Protein AF-A0A0X3PV79-F1 (afdb_monomer)

Structure (mmCIF, N/CA/C/O backbone):
data_AF-A0A0X3PV79-F1
#
_entry.id   AF-A0A0X3PV79-F1
#
loop_
_atom_site.group_PDB
_atom_site.id
_atom_site.type_symbol
_atom_site.label_atom_id
_atom_site.label_alt_id
_atom_site.label_comp_id
_atom_site.label_asym_id
_atom_site.label_entity_id
_atom_site.label_seq_id
_atom_site.pdbx_PDB_ins_code
_atom_site.Cartn_x
_atom_site.Cartn_y
_atom_site.Cartn_z
_atom_site.occupancy
_atom_site.B_iso_or_equiv
_atom_site.auth_seq_id
_atom_site.auth_comp_id
_atom_site.auth_asym_id
_atom_site.auth_atom_id
_atom_site.pdbx_PDB_model_num
ATOM 1 N N . MET A 1 1 ? 51.290 6.599 -37.093 1.00 42.75 1 MET A N 1
ATOM 2 C CA . MET A 1 1 ? 51.542 7.018 -35.697 1.00 42.75 1 MET A CA 1
ATOM 3 C C . MET A 1 1 ? 51.109 5.870 -34.803 1.00 42.75 1 MET A C 1
ATOM 5 O O . MET A 1 1 ? 50.232 5.131 -35.230 1.00 42.75 1 MET A O 1
ATOM 9 N N . SER A 1 2 ? 51.756 5.637 -33.657 1.00 38.47 2 SER A N 1
ATOM 10 C CA . SER A 1 2 ? 51.246 4.637 -32.707 1.00 38.47 2 SER A CA 1
ATOM 11 C C . SER A 1 2 ? 49.906 5.121 -32.152 1.00 38.47 2 SER A C 1
ATOM 13 O O . SER A 1 2 ? 49.740 6.326 -31.945 1.00 38.47 2 SER A O 1
ATOM 15 N N . ASP A 1 3 ? 48.971 4.197 -31.919 1.00 48.44 3 ASP A N 1
ATOM 16 C CA . ASP A 1 3 ? 47.636 4.513 -31.391 1.00 48.44 3 ASP A CA 1
ATOM 17 C C . ASP A 1 3 ? 47.711 5.367 -30.108 1.00 48.44 3 ASP A C 1
ATOM 19 O O . ASP A 1 3 ? 46.892 6.260 -29.914 1.00 48.44 3 ASP A O 1
ATOM 23 N N . ASP A 1 4 ? 48.752 5.197 -29.288 1.00 48.22 4 ASP A N 1
ATOM 24 C CA . ASP A 1 4 ? 48.968 5.972 -28.058 1.00 48.22 4 ASP A CA 1
ATOM 25 C C . ASP A 1 4 ? 49.369 7.439 -28.296 1.00 48.22 4 ASP A C 1
ATOM 27 O O . ASP A 1 4 ? 48.981 8.322 -27.532 1.00 48.22 4 ASP A O 1
ATOM 31 N N . ALA A 1 5 ? 50.131 7.738 -29.355 1.00 54.66 5 ALA A N 1
ATOM 32 C CA . ALA A 1 5 ? 50.544 9.110 -29.669 1.00 54.66 5 ALA A CA 1
ATOM 33 C C . ALA A 1 5 ? 49.384 9.930 -30.254 1.00 54.66 5 ALA A C 1
ATOM 35 O O . ALA A 1 5 ? 49.234 11.113 -29.952 1.00 54.66 5 ALA A O 1
ATOM 36 N N . GLU A 1 6 ? 48.540 9.280 -31.055 1.00 55.84 6 GLU A N 1
ATOM 37 C CA . GLU A 1 6 ? 47.303 9.853 -31.590 1.00 55.84 6 GLU A CA 1
ATOM 38 C C . GLU A 1 6 ? 46.269 10.052 -30.469 1.00 55.84 6 GLU A C 1
ATOM 40 O O . GLU A 1 6 ? 45.643 11.110 -30.380 1.00 55.84 6 GLU A O 1
ATOM 45 N N . THR A 1 7 ? 46.198 9.096 -29.529 1.00 56.31 7 THR A N 1
ATOM 46 C CA . THR A 1 7 ? 45.320 9.175 -28.354 1.00 56.31 7 THR A CA 1
ATOM 47 C C . THR A 1 7 ? 45.763 10.235 -27.338 1.00 56.31 7 THR A C 1
ATOM 49 O O . THR A 1 7 ? 44.951 10.748 -26.574 1.00 56.31 7 THR A O 1
ATOM 52 N N . LYS A 1 8 ? 47.041 10.613 -27.314 1.00 58.31 8 LYS A N 1
ATOM 53 C CA . LYS A 1 8 ? 47.532 11.699 -26.457 1.00 58.31 8 LYS A CA 1
ATOM 54 C C . LYS A 1 8 ? 47.243 13.076 -27.065 1.00 58.31 8 LYS A C 1
ATOM 56 O O . LYS A 1 8 ? 46.750 13.960 -26.378 1.00 58.31 8 LYS A O 1
ATOM 61 N N . TRP A 1 9 ? 47.442 13.220 -28.375 1.00 60.19 9 TRP A N 1
ATOM 62 C CA . TRP A 1 9 ? 47.339 14.497 -29.090 1.00 60.19 9 TRP A CA 1
ATOM 63 C C . TRP A 1 9 ? 45.951 15.160 -29.038 1.00 60.19 9 TRP A C 1
ATOM 65 O O . TRP A 1 9 ? 45.845 16.372 -28.868 1.00 60.19 9 TRP A O 1
ATOM 75 N N . TRP A 1 10 ? 44.866 14.393 -29.150 1.00 61.53 10 TRP A N 1
ATOM 76 C CA . TRP A 1 10 ? 43.500 14.939 -29.060 1.00 61.53 10 TRP A CA 1
ATOM 77 C C . TRP A 1 10 ? 43.000 15.168 -27.616 1.00 61.53 10 TRP A C 1
ATOM 79 O O . TRP A 1 10 ? 42.082 15.960 -27.402 1.00 61.53 10 TRP A O 1
ATOM 89 N N . LEU A 1 11 ? 43.613 14.527 -26.609 1.00 60.56 11 LEU A N 1
ATOM 90 C CA . LEU A 1 11 ? 43.298 14.689 -25.187 1.00 60.56 11 LEU A CA 1
ATOM 91 C C . LEU A 1 11 ? 43.900 15.995 -24.656 1.00 60.56 11 LEU A C 1
ATOM 93 O O . LEU A 1 11 ? 43.531 16.423 -23.564 1.00 60.56 11 LEU A O 1
ATOM 97 N N . ASP A 1 12 ? 44.737 16.655 -25.458 1.00 63.53 12 ASP A N 1
ATOM 98 C CA . ASP A 1 12 ? 45.279 17.989 -25.213 1.00 63.53 12 ASP A CA 1
ATOM 99 C C . ASP A 1 12 ? 44.381 19.109 -25.788 1.00 63.53 12 ASP A C 1
ATOM 101 O O . ASP A 1 12 ? 44.608 20.290 -25.523 1.00 63.53 12 ASP A O 1
ATOM 105 N N . TRP A 1 13 ? 43.345 18.783 -26.577 1.00 67.88 13 TRP A N 1
ATOM 106 C CA . TRP A 1 13 ? 42.453 19.791 -27.173 1.00 67.88 13 TRP A CA 1
ATOM 107 C C . TRP A 1 13 ? 41.446 20.339 -26.157 1.00 67.88 13 TRP A C 1
ATOM 109 O O . TRP A 1 13 ? 40.927 19.592 -25.334 1.00 67.88 13 TRP A O 1
ATOM 119 N N . GLU A 1 14 ? 41.066 21.613 -26.261 1.00 71.38 14 GLU A N 1
ATOM 120 C CA . GLU A 1 14 ? 39.944 22.167 -25.487 1.00 71.38 14 GLU A CA 1
ATOM 121 C C . GLU A 1 14 ? 38.621 21.461 -25.837 1.00 71.38 14 GLU A C 1
ATOM 123 O O . GLU A 1 14 ? 38.370 21.133 -26.999 1.00 71.38 14 GLU A O 1
ATOM 128 N N . ILE A 1 15 ? 37.739 21.269 -24.851 1.00 68.62 15 ILE A N 1
ATOM 129 C CA . ILE A 1 15 ? 36.495 20.491 -25.014 1.00 68.62 15 ILE A CA 1
ATOM 130 C C . ILE A 1 15 ? 35.577 21.083 -26.093 1.00 68.62 15 ILE A C 1
ATOM 132 O O . ILE A 1 15 ? 35.059 20.334 -26.916 1.00 68.62 15 ILE A O 1
ATOM 136 N N . GLY A 1 16 ? 35.466 22.413 -26.187 1.00 68.44 16 GLY A N 1
ATOM 137 C CA . GLY A 1 16 ? 34.704 23.062 -27.262 1.00 68.44 16 GLY A CA 1
ATOM 138 C C . GLY A 1 16 ? 35.243 22.749 -28.666 1.00 68.44 16 GLY A C 1
ATOM 139 O O . GLY A 1 16 ? 34.466 22.489 -29.584 1.00 68.44 16 GLY A O 1
ATOM 140 N N . ARG A 1 17 ? 36.573 22.664 -28.836 1.00 76.00 17 ARG A N 1
ATOM 141 C CA . ARG A 1 17 ? 37.193 22.273 -30.118 1.00 76.00 17 ARG A CA 1
ATOM 142 C C . ARG A 1 17 ? 36.932 20.809 -30.448 1.00 76.00 17 ARG A C 1
ATOM 144 O O . ARG A 1 17 ? 36.740 20.476 -31.613 1.00 76.00 17 ARG A O 1
ATOM 151 N N . ARG A 1 18 ? 36.894 19.941 -29.433 1.00 75.62 18 ARG A N 1
ATOM 152 C CA . ARG A 1 18 ? 36.528 18.528 -29.604 1.00 75.62 18 ARG A CA 1
ATOM 153 C C . ARG A 1 18 ? 35.068 18.377 -30.034 1.00 75.62 18 ARG A C 1
ATOM 155 O O . ARG A 1 18 ? 34.809 17.623 -30.965 1.00 75.62 18 ARG A O 1
ATOM 162 N N . CYS A 1 19 ? 34.139 19.118 -29.423 1.00 73.69 19 CYS A N 1
ATOM 163 C CA . CYS A 1 19 ? 32.728 19.121 -29.828 1.00 73.69 19 CYS A CA 1
ATOM 164 C C . CYS A 1 19 ? 32.552 19.628 -31.269 1.00 73.69 19 CYS A C 1
ATOM 166 O O . CYS A 1 19 ? 31.878 18.975 -32.060 1.00 73.69 19 CYS A O 1
ATOM 168 N N . ALA A 1 20 ? 33.219 20.726 -31.646 1.00 78.31 20 ALA A N 1
ATOM 169 C CA . ALA A 1 20 ? 33.174 21.257 -33.011 1.00 78.31 20 ALA A CA 1
ATOM 170 C C . ALA A 1 20 ? 33.772 20.286 -34.047 1.00 78.31 20 ALA A C 1
ATOM 172 O O . ALA A 1 20 ? 33.213 20.098 -35.126 1.00 78.31 20 ALA A O 1
ATOM 173 N N . ALA A 1 21 ? 34.887 19.625 -33.716 1.00 81.31 21 ALA A N 1
ATOM 174 C CA . ALA A 1 21 ? 35.481 18.605 -34.577 1.00 81.31 21 ALA A CA 1
ATOM 175 C C . ALA A 1 21 ? 34.545 17.402 -34.757 1.00 81.31 21 ALA A C 1
ATOM 177 O O . ALA A 1 21 ? 34.366 16.919 -35.871 1.00 81.31 21 ALA A O 1
ATOM 178 N N . MET A 1 22 ? 33.904 16.952 -33.678 1.00 82.00 22 MET A N 1
ATOM 179 C CA . MET A 1 22 ? 32.935 15.857 -33.697 1.00 82.00 22 MET A CA 1
ATOM 180 C C . MET A 1 22 ? 31.706 16.200 -34.553 1.00 82.00 22 MET A C 1
ATOM 182 O O . MET A 1 22 ? 31.343 15.400 -35.415 1.00 82.00 22 MET A O 1
ATOM 186 N N . GLN A 1 23 ? 31.171 17.419 -34.435 1.00 81.38 23 GLN A N 1
ATOM 187 C CA . GLN A 1 23 ? 30.112 17.925 -35.312 1.00 81.38 23 GLN A CA 1
ATOM 188 C C . GLN A 1 23 ? 30.557 17.962 -36.783 1.00 81.38 23 GLN A C 1
ATOM 190 O O . GLN A 1 23 ? 29.823 17.524 -37.665 1.00 81.38 23 GLN A O 1
ATOM 195 N N . GLY A 1 24 ? 31.773 18.440 -37.066 1.00 84.19 24 GLY A N 1
ATOM 196 C CA . GLY A 1 24 ? 32.325 18.457 -38.423 1.00 84.19 24 GLY A CA 1
ATOM 197 C C . GLY A 1 24 ? 32.446 17.056 -39.031 1.00 84.19 24 GLY A C 1
ATOM 198 O O . GLY A 1 24 ? 32.099 16.856 -40.193 1.00 84.19 24 GLY A O 1
ATOM 199 N N . LEU A 1 25 ? 32.877 16.069 -38.238 1.00 85.12 25 LEU A N 1
ATOM 200 C CA . LEU A 1 25 ? 32.955 14.665 -38.658 1.00 85.12 25 LEU A CA 1
ATOM 201 C C . LEU A 1 25 ? 31.564 14.067 -38.915 1.00 85.12 25 LEU A C 1
ATOM 203 O O . LEU A 1 25 ? 31.387 13.353 -39.899 1.00 85.12 25 LEU A O 1
ATOM 207 N N . GLN A 1 26 ? 30.583 14.370 -38.061 1.00 83.19 26 GLN A N 1
ATOM 208 C CA . GLN A 1 26 ? 29.190 13.939 -38.217 1.00 83.19 26 GLN A CA 1
ATOM 209 C C . GLN A 1 26 ? 28.540 14.535 -39.471 1.00 83.19 26 GLN A C 1
ATOM 211 O O . GLN A 1 26 ? 27.938 13.807 -40.256 1.00 83.19 26 GLN A O 1
ATOM 216 N N . LEU A 1 27 ? 28.719 15.837 -39.710 1.00 83.44 27 LEU A N 1
ATOM 217 C CA . LEU A 1 27 ? 28.230 16.510 -40.916 1.00 83.44 27 LEU A CA 1
ATOM 218 C C . LEU A 1 27 ? 28.899 15.969 -42.180 1.00 83.44 27 LEU A C 1
ATOM 220 O O . LEU A 1 27 ? 28.223 15.746 -43.181 1.00 83.44 27 LEU A O 1
ATOM 224 N N . LEU A 1 28 ? 30.211 15.720 -42.138 1.00 84.38 28 LEU A N 1
ATOM 225 C CA . LEU A 1 28 ? 30.932 15.115 -43.256 1.00 84.38 28 LEU A CA 1
ATOM 226 C C . LEU A 1 28 ? 30.401 13.710 -43.562 1.00 84.38 28 LEU A C 1
ATOM 228 O O . LEU A 1 28 ? 30.238 13.366 -44.730 1.00 84.38 28 LEU A O 1
ATOM 232 N N . LEU A 1 29 ? 30.097 12.921 -42.529 1.00 81.31 29 LEU A N 1
ATOM 233 C CA . LEU A 1 29 ? 29.505 11.596 -42.685 1.00 81.31 29 LEU A CA 1
ATOM 234 C C . LEU A 1 29 ? 28.116 11.686 -43.335 1.00 81.31 29 LEU A C 1
ATOM 236 O O . LEU A 1 29 ? 27.882 11.006 -44.329 1.00 81.31 29 LEU A O 1
ATOM 240 N N . LEU A 1 30 ? 27.237 12.572 -42.854 1.00 79.12 30 LEU A N 1
ATOM 241 C CA . LEU A 1 30 ? 25.914 12.802 -43.454 1.00 79.12 30 LEU A CA 1
ATOM 242 C C . LEU A 1 30 ? 26.015 13.273 -44.916 1.00 79.12 30 LEU A C 1
ATOM 244 O O . LEU A 1 30 ? 25.286 12.789 -45.778 1.00 79.12 30 LEU A O 1
ATOM 248 N N . LEU A 1 31 ? 26.950 14.178 -45.226 1.00 78.88 31 LEU A N 1
ATOM 249 C CA . LEU A 1 31 ? 27.193 14.662 -46.590 1.00 78.88 31 LEU A CA 1
ATOM 250 C C . LEU A 1 31 ? 27.680 13.552 -47.521 1.00 78.88 31 LEU A C 1
ATOM 252 O O . LEU A 1 31 ? 27.222 13.465 -48.660 1.00 78.88 31 LEU A O 1
ATOM 256 N N . ILE A 1 32 ? 28.594 12.703 -47.050 1.00 76.62 32 ILE A N 1
ATOM 257 C CA . ILE A 1 32 ? 29.074 11.548 -47.811 1.00 76.62 32 ILE A CA 1
ATOM 258 C C . ILE A 1 32 ? 27.911 10.596 -48.104 1.00 76.62 32 ILE A C 1
ATOM 260 O O . ILE A 1 32 ? 27.726 10.209 -49.254 1.00 76.62 32 ILE A O 1
ATOM 264 N N . LEU A 1 33 ? 27.084 10.288 -47.103 1.00 73.12 33 LEU A N 1
ATOM 265 C CA . LEU A 1 33 ? 25.919 9.417 -47.272 1.00 73.12 33 LEU A CA 1
ATOM 266 C C . LEU A 1 33 ? 24.872 10.007 -48.227 1.00 73.12 33 LEU A C 1
ATOM 268 O O . LEU A 1 33 ? 24.239 9.267 -48.971 1.00 73.12 33 LEU A O 1
ATOM 272 N N . LYS A 1 34 ? 24.740 11.338 -48.274 1.00 71.75 34 LYS A N 1
ATOM 273 C CA . LYS A 1 34 ? 23.871 12.045 -49.228 1.00 71.75 34 LYS A CA 1
ATOM 274 C C . LYS A 1 34 ? 24.367 11.991 -50.671 1.00 71.75 34 LYS A C 1
ATOM 276 O O . LYS A 1 34 ? 23.566 11.989 -51.599 1.00 71.75 34 LYS A O 1
ATOM 281 N N . THR A 1 35 ? 25.681 12.059 -50.870 1.00 69.62 35 THR A N 1
ATOM 282 C CA . THR A 1 35 ? 26.279 12.355 -52.184 1.00 69.62 35 THR A CA 1
ATOM 283 C C . THR A 1 35 ? 26.922 11.151 -52.860 1.00 69.62 35 THR A C 1
ATOM 285 O O . THR A 1 35 ? 27.140 11.190 -54.069 1.00 69.62 35 THR A O 1
ATOM 288 N N . ALA A 1 36 ? 27.219 10.087 -52.113 1.00 61.62 36 ALA A N 1
ATOM 289 C CA . ALA A 1 36 ? 28.016 8.962 -52.583 1.00 61.62 36 ALA A CA 1
ATOM 290 C C . ALA A 1 36 ? 27.259 7.626 -52.535 1.00 61.62 36 ALA A C 1
ATOM 292 O O . ALA A 1 36 ? 27.741 6.655 -51.951 1.00 61.62 36 ALA A O 1
ATOM 293 N N . GLY A 1 37 ? 26.088 7.564 -53.174 1.00 53.88 37 GLY A N 1
ATOM 294 C CA . GLY A 1 37 ? 25.478 6.280 -53.522 1.00 53.88 37 GLY A CA 1
ATOM 295 C C . GLY A 1 37 ? 26.386 5.535 -54.509 1.00 53.88 37 GLY A C 1
ATOM 296 O O . GLY A 1 37 ? 26.616 6.022 -55.612 1.00 53.88 37 GLY A O 1
ATOM 297 N N . ASP A 1 38 ? 26.930 4.389 -54.096 1.00 55.78 38 ASP A N 1
ATOM 298 C CA . ASP A 1 38 ? 27.599 3.379 -54.938 1.00 55.78 38 ASP A CA 1
ATOM 299 C C . ASP A 1 38 ? 29.059 3.608 -55.391 1.00 55.78 38 ASP A C 1
ATOM 301 O O . ASP A 1 38 ? 29.461 3.177 -56.473 1.00 55.78 38 ASP A O 1
ATOM 305 N N . LEU A 1 39 ? 29.925 4.187 -54.546 1.00 59.06 39 LEU A N 1
ATOM 306 C CA . LEU A 1 39 ? 31.389 4.149 -54.753 1.00 59.06 39 LEU A CA 1
ATOM 307 C C . LEU A 1 39 ? 32.083 3.177 -53.769 1.00 59.06 39 LEU A C 1
ATOM 309 O O . LEU A 1 39 ? 32.366 3.558 -52.630 1.00 59.06 39 LEU A O 1
ATOM 313 N N . PRO A 1 40 ? 32.464 1.949 -54.194 1.00 58.28 40 PRO A N 1
ATOM 314 C CA . PRO A 1 40 ? 33.124 0.955 -53.332 1.00 58.28 40 PRO A CA 1
ATOM 315 C C . PRO A 1 40 ? 34.452 1.442 -52.728 1.00 58.28 40 PRO A C 1
ATOM 317 O O . PRO A 1 40 ? 34.887 0.973 -51.676 1.00 58.28 40 PRO A O 1
ATOM 320 N N . SER A 1 41 ? 35.107 2.413 -53.373 1.00 65.50 41 SER A N 1
ATOM 321 C CA . SER A 1 41 ? 36.337 3.045 -52.885 1.00 65.50 41 SER A CA 1
ATOM 322 C C . SER A 1 41 ? 36.134 3.894 -51.626 1.00 65.50 41 SER A C 1
ATOM 324 O O . SER A 1 41 ? 37.108 4.181 -50.925 1.00 65.50 41 SER A O 1
ATOM 326 N N . LEU A 1 42 ? 34.896 4.301 -51.328 1.00 69.69 42 LEU A N 1
ATOM 327 C CA . LEU A 1 42 ? 34.574 5.196 -50.219 1.00 69.69 42 LEU A CA 1
ATOM 328 C C . LEU A 1 42 ? 34.270 4.452 -48.913 1.00 69.69 42 LEU A C 1
ATOM 330 O O . LEU A 1 42 ? 34.477 5.005 -47.838 1.00 69.69 42 LEU A O 1
ATOM 334 N N . ASP A 1 43 ? 33.903 3.174 -48.976 1.00 69.56 43 ASP A N 1
ATOM 335 C CA . ASP A 1 43 ? 33.554 2.348 -47.810 1.00 69.56 43 ASP A CA 1
ATOM 336 C C . ASP A 1 43 ? 34.700 2.255 -46.773 1.00 69.56 43 ASP A C 1
ATOM 338 O O . ASP A 1 43 ? 34.511 2.334 -45.557 1.00 69.56 43 ASP A O 1
ATOM 342 N N . LYS A 1 44 ? 35.958 2.184 -47.233 1.00 73.19 44 LYS A N 1
ATOM 343 C CA . LYS A 1 44 ? 37.132 2.236 -46.338 1.00 73.19 44 LYS A CA 1
ATOM 344 C C . LYS A 1 44 ? 37.306 3.608 -45.676 1.00 73.19 44 LYS A C 1
ATOM 346 O O . LYS A 1 44 ? 37.779 3.674 -44.541 1.00 73.19 44 LYS A O 1
ATOM 351 N N . ALA A 1 45 ? 36.965 4.691 -46.372 1.00 75.00 45 ALA A N 1
ATOM 352 C CA . ALA A 1 45 ? 37.040 6.049 -45.838 1.00 75.00 45 ALA A CA 1
ATOM 353 C C . ALA A 1 45 ? 35.900 6.320 -44.846 1.00 75.00 45 ALA A C 1
ATOM 355 O O . ALA A 1 45 ? 36.160 6.857 -43.773 1.00 75.00 45 ALA A O 1
ATOM 356 N N . ILE A 1 46 ? 34.685 5.857 -45.148 1.00 75.88 46 ILE A N 1
ATOM 357 C CA . ILE A 1 46 ? 33.515 5.934 -44.267 1.00 75.88 46 ILE A CA 1
ATOM 358 C C . ILE A 1 46 ? 33.775 5.164 -42.972 1.00 75.88 46 ILE A C 1
ATOM 360 O O . ILE A 1 46 ? 33.649 5.734 -41.894 1.00 75.88 46 ILE A O 1
ATOM 364 N N . ARG A 1 47 ? 34.254 3.913 -43.043 1.00 76.25 47 ARG A N 1
ATOM 365 C CA . ARG A 1 47 ? 34.610 3.139 -41.838 1.00 76.25 47 ARG A CA 1
ATOM 366 C C . ARG A 1 47 ? 35.686 3.815 -40.991 1.00 76.25 47 ARG A C 1
ATOM 368 O O . ARG A 1 47 ? 35.595 3.806 -39.767 1.00 76.25 47 ARG A O 1
ATOM 375 N N . LYS A 1 48 ? 36.688 4.436 -41.623 1.00 78.19 48 LYS A N 1
ATOM 376 C CA . LYS A 1 48 ? 37.690 5.242 -40.908 1.00 78.19 48 LYS A CA 1
ATOM 377 C C . LYS A 1 48 ? 37.073 6.476 -40.254 1.00 78.19 48 LYS A C 1
ATOM 379 O O . LYS A 1 48 ? 37.439 6.782 -39.126 1.00 78.19 48 LYS A O 1
ATOM 384 N N . LEU A 1 49 ? 36.154 7.163 -40.932 1.00 79.75 49 LEU A N 1
ATOM 385 C CA . LEU A 1 49 ? 35.474 8.349 -40.414 1.00 79.75 49 LEU A CA 1
ATOM 386 C C . LEU A 1 49 ? 34.584 8.006 -39.214 1.00 79.75 49 LEU A C 1
ATOM 388 O O . LEU A 1 49 ? 34.655 8.684 -38.192 1.00 79.75 49 LEU A O 1
ATOM 392 N N . VAL A 1 50 ? 33.822 6.913 -39.312 1.00 78.31 50 VAL A N 1
ATOM 393 C CA . VAL A 1 50 ? 33.026 6.352 -38.213 1.00 78.31 50 VAL A CA 1
ATOM 394 C C . VAL A 1 50 ? 33.940 6.012 -37.043 1.00 78.31 50 VAL A C 1
ATOM 396 O O . VAL A 1 50 ? 33.723 6.528 -35.956 1.00 78.31 50 VAL A O 1
ATOM 399 N N . HIS A 1 51 ? 35.025 5.265 -37.273 1.00 80.31 51 HIS A N 1
ATOM 400 C CA . HIS A 1 51 ? 35.988 4.913 -36.226 1.00 80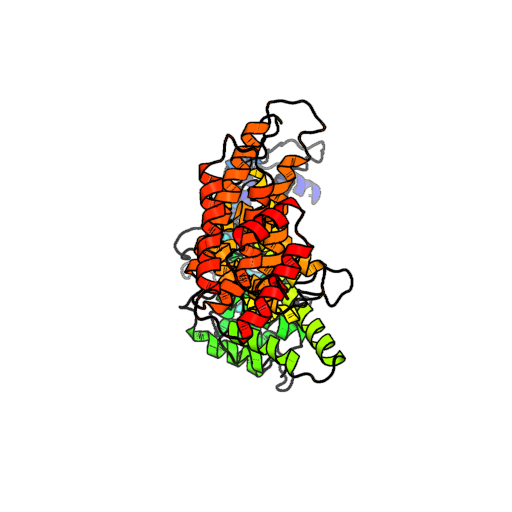.31 51 HIS A CA 1
ATOM 401 C C . HIS A 1 51 ? 36.608 6.141 -35.540 1.00 80.31 51 HIS A C 1
ATOM 403 O O . HIS A 1 51 ? 36.742 6.168 -34.315 1.00 80.31 51 HIS A O 1
ATOM 409 N N . LEU A 1 52 ? 36.965 7.172 -36.314 1.00 78.81 52 LEU A N 1
ATOM 410 C CA . LEU A 1 52 ? 37.483 8.428 -35.777 1.00 78.81 52 LEU A CA 1
ATOM 411 C C . LEU A 1 52 ? 36.422 9.105 -34.898 1.00 78.81 52 LEU A C 1
ATOM 413 O O . LEU A 1 52 ? 36.704 9.467 -33.759 1.00 78.81 52 LEU A O 1
ATOM 417 N N . SER A 1 53 ? 35.187 9.200 -35.398 1.00 79.81 53 SER A N 1
ATOM 418 C CA . SER A 1 53 ? 34.040 9.764 -34.683 1.00 79.81 53 SER A CA 1
ATOM 419 C C . SER A 1 53 ? 33.746 9.012 -33.375 1.00 79.81 53 SER A C 1
ATOM 421 O O . SER A 1 53 ? 33.623 9.644 -32.326 1.00 79.81 53 SER A O 1
ATOM 423 N N . THR A 1 54 ? 33.756 7.672 -33.393 1.00 79.44 54 THR A N 1
ATOM 424 C CA . THR A 1 54 ? 33.630 6.811 -32.204 1.00 79.44 54 THR A CA 1
ATOM 425 C C . THR A 1 54 ? 34.695 7.139 -31.166 1.00 79.44 54 THR A C 1
ATOM 427 O O . THR A 1 54 ? 34.401 7.285 -29.980 1.00 79.44 54 THR A O 1
ATOM 430 N N . ARG A 1 55 ? 35.960 7.250 -31.588 1.00 77.75 55 ARG A N 1
ATOM 431 C CA . ARG A 1 55 ? 37.052 7.506 -30.650 1.00 77.75 55 ARG A CA 1
ATOM 432 C C . ARG A 1 55 ? 36.971 8.915 -30.046 1.00 77.75 55 ARG A C 1
ATOM 434 O O . ARG A 1 55 ? 37.150 9.048 -28.836 1.00 77.75 55 ARG A O 1
ATOM 441 N N . PHE A 1 56 ? 36.614 9.930 -30.841 1.00 76.88 56 PHE A N 1
ATOM 442 C CA . PHE A 1 56 ? 36.354 11.288 -30.341 1.00 76.88 56 PHE A CA 1
ATOM 443 C C . PHE A 1 56 ? 35.226 11.305 -29.299 1.00 76.88 56 PHE A C 1
ATOM 445 O O . PHE A 1 56 ? 35.380 11.912 -28.238 1.00 76.88 56 PHE A O 1
ATOM 452 N N . ARG A 1 57 ? 34.121 10.594 -29.559 1.00 78.69 57 ARG A N 1
ATOM 453 C CA . ARG A 1 57 ? 33.012 10.453 -28.604 1.00 78.69 57 ARG A CA 1
ATOM 454 C C . ARG A 1 57 ? 33.444 9.761 -27.318 1.00 78.69 57 ARG A C 1
ATOM 456 O O . ARG A 1 57 ? 33.185 10.291 -26.245 1.00 78.69 57 ARG A O 1
ATOM 463 N N . ARG A 1 58 ? 34.166 8.639 -27.398 1.00 77.25 58 ARG A N 1
ATOM 464 C CA . ARG A 1 58 ? 34.678 7.936 -26.206 1.00 77.25 58 ARG A CA 1
ATOM 465 C C . ARG A 1 58 ? 35.580 8.823 -25.355 1.00 77.25 58 ARG A C 1
ATOM 467 O O . ARG A 1 58 ? 35.396 8.868 -24.146 1.00 77.25 58 ARG A O 1
ATOM 474 N N . ALA A 1 59 ? 36.490 9.576 -25.972 1.00 73.69 59 ALA A N 1
ATOM 475 C CA . ALA A 1 59 ? 37.338 10.519 -25.246 1.00 73.69 59 ALA A CA 1
ATOM 476 C C . ALA A 1 59 ? 36.511 11.594 -24.514 1.00 73.69 59 ALA A C 1
ATOM 478 O O . ALA A 1 59 ? 36.814 11.932 -23.370 1.00 73.69 59 ALA A O 1
ATOM 479 N N . LEU A 1 60 ? 35.441 12.100 -25.141 1.00 73.06 60 LEU A N 1
ATOM 480 C CA . LEU A 1 60 ? 34.510 13.040 -24.509 1.00 73.06 60 LEU A CA 1
ATOM 481 C C . LEU A 1 60 ? 33.722 12.395 -23.359 1.00 73.06 60 LEU A C 1
ATOM 483 O O . LEU A 1 60 ? 33.638 12.996 -22.291 1.00 73.06 60 LEU A O 1
ATOM 487 N N . ILE A 1 61 ? 33.206 11.172 -23.534 1.00 72.62 61 ILE A N 1
ATOM 488 C CA . ILE A 1 61 ? 32.513 10.408 -22.480 1.00 72.62 61 ILE A CA 1
ATOM 489 C C . ILE A 1 61 ? 33.428 10.203 -21.275 1.00 72.62 61 ILE A C 1
ATOM 491 O O . ILE A 1 61 ? 33.025 10.485 -20.151 1.00 72.62 61 ILE A O 1
ATOM 495 N N . THR A 1 62 ? 34.676 9.783 -21.491 1.00 70.94 62 THR A N 1
ATOM 496 C CA . THR A 1 62 ? 35.649 9.589 -20.412 1.00 70.94 62 THR A CA 1
ATOM 497 C C . THR A 1 62 ? 35.920 10.894 -19.656 1.00 70.94 62 THR A C 1
ATOM 499 O O . THR A 1 62 ? 35.955 10.892 -18.426 1.00 70.94 62 THR A O 1
ATOM 502 N N . CYS A 1 63 ? 36.038 12.029 -20.355 1.00 64.88 63 CYS A N 1
ATOM 503 C CA . CYS A 1 63 ? 36.145 13.340 -19.708 1.00 64.88 63 CYS A CA 1
ATOM 504 C C . CYS A 1 63 ? 34.881 13.715 -18.909 1.00 64.88 63 CYS A C 1
ATOM 506 O O . CYS A 1 63 ? 34.998 14.346 -17.860 1.00 64.88 63 CYS A O 1
ATOM 508 N N . MET A 1 64 ? 33.688 13.324 -19.373 1.00 62.59 64 MET A N 1
ATOM 509 C CA . MET A 1 64 ? 32.426 13.545 -18.655 1.00 62.59 64 MET A CA 1
ATOM 510 C C . MET A 1 64 ? 32.284 12.639 -17.422 1.00 62.59 64 MET A C 1
ATOM 512 O O . MET A 1 64 ? 31.841 13.112 -16.382 1.00 62.59 64 MET A O 1
ATOM 516 N N . GLN A 1 65 ? 32.692 11.370 -17.499 1.00 61.88 65 GLN A N 1
ATOM 517 C CA . GLN A 1 65 ? 32.581 10.389 -16.409 1.00 61.88 65 GLN A CA 1
ATOM 518 C C . GLN A 1 65 ? 33.606 10.628 -15.289 1.00 61.88 65 GLN A C 1
ATOM 520 O O . GLN A 1 65 ? 33.235 10.620 -14.118 1.00 61.88 65 GLN A O 1
ATOM 525 N N . MET A 1 66 ? 34.862 10.974 -15.615 1.00 52.16 66 MET A N 1
ATOM 526 C CA . MET A 1 66 ? 35.865 11.366 -14.603 1.00 52.16 66 MET A CA 1
ATOM 527 C C . MET A 1 66 ? 35.459 12.617 -13.799 1.00 52.16 66 MET A C 1
ATOM 529 O O . MET A 1 66 ? 36.008 12.884 -12.732 1.00 52.16 66 MET A O 1
ATOM 533 N N . SER A 1 67 ? 34.494 13.388 -14.305 1.00 46.34 67 SER A N 1
ATOM 534 C CA . SER A 1 67 ? 33.922 14.556 -13.640 1.00 46.34 67 SER A CA 1
ATOM 535 C C . SER A 1 67 ? 32.775 14.218 -12.670 1.00 46.34 67 SER A C 1
ATOM 537 O O . SER A 1 67 ? 32.372 15.108 -11.925 1.00 46.34 67 SER A O 1
ATOM 539 N N . LEU A 1 68 ? 32.217 13.000 -12.669 1.00 41.22 68 LEU A N 1
ATOM 540 C CA . LEU A 1 68 ? 31.117 12.610 -11.769 1.00 41.22 68 LEU A CA 1
ATOM 541 C C . LEU A 1 68 ? 31.592 11.845 -10.523 1.00 41.22 68 LEU A C 1
ATOM 543 O O . LEU A 1 68 ? 31.054 12.073 -9.446 1.00 41.22 68 LEU A O 1
ATOM 547 N N . ASP A 1 69 ? 32.632 11.015 -10.628 1.00 36.50 69 ASP A N 1
ATOM 548 C CA . ASP A 1 69 ? 32.992 10.072 -9.553 1.00 36.50 69 ASP A 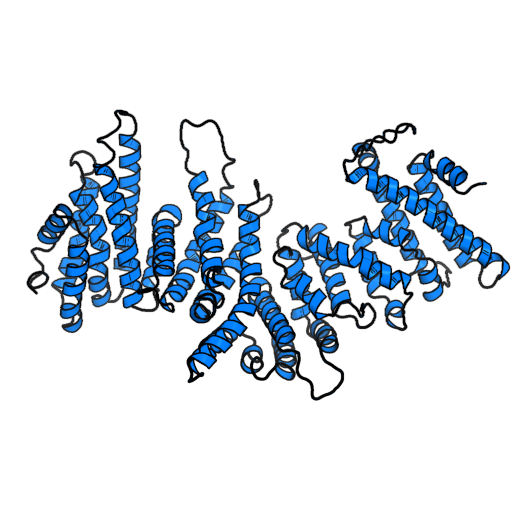CA 1
ATOM 549 C C . ASP A 1 69 ? 33.752 10.672 -8.356 1.00 36.50 69 ASP A C 1
ATOM 551 O O . ASP A 1 69 ? 34.114 9.945 -7.434 1.00 36.50 69 ASP A O 1
ATOM 555 N N . GLY A 1 70 ? 34.073 11.972 -8.338 1.00 38.22 70 GLY A N 1
ATOM 556 C CA . GLY A 1 70 ? 34.835 12.602 -7.238 1.00 38.22 70 GLY A CA 1
ATOM 557 C C . GLY A 1 70 ? 36.236 12.006 -6.980 1.00 38.22 70 GLY A C 1
ATOM 558 O O . GLY A 1 70 ? 36.989 12.501 -6.140 1.00 38.22 70 GLY A O 1
ATOM 559 N N . SER A 1 71 ? 36.620 10.972 -7.727 1.00 36.06 71 SER A N 1
ATOM 560 C CA . SER A 1 71 ? 37.900 10.292 -7.675 1.00 36.06 71 SER A CA 1
ATOM 561 C C . SER A 1 71 ? 38.949 11.153 -8.368 1.00 36.06 71 SER A C 1
ATOM 563 O O . SER A 1 71 ? 39.291 10.966 -9.535 1.00 36.06 71 SER A O 1
ATOM 565 N N . GLN A 1 72 ? 39.525 12.093 -7.619 1.00 40.22 72 GLN A N 1
ATOM 566 C CA . GLN A 1 72 ? 40.865 12.590 -7.917 1.00 40.22 72 GLN A CA 1
ATOM 567 C C . GLN A 1 72 ? 41.897 11.493 -7.614 1.00 40.22 72 GLN A C 1
ATOM 569 O O . GLN A 1 72 ? 42.764 11.643 -6.750 1.00 40.22 72 GLN A O 1
ATOM 574 N N . THR A 1 73 ? 41.842 10.364 -8.318 1.00 32.19 73 THR A N 1
ATOM 575 C CA . THR A 1 73 ? 43.002 9.481 -8.388 1.00 32.19 73 THR A CA 1
ATOM 576 C C . THR A 1 73 ? 44.092 10.228 -9.137 1.00 32.19 73 THR A C 1
ATOM 578 O O . THR A 1 73 ? 44.006 10.446 -10.344 1.00 32.19 73 THR A O 1
ATOM 581 N N . LYS A 1 74 ? 45.101 10.662 -8.375 1.00 33.22 74 LYS A N 1
ATOM 582 C CA . LYS A 1 74 ? 46.365 11.246 -8.826 1.00 33.22 74 LYS A CA 1
ATOM 583 C C . LYS A 1 74 ? 47.006 10.380 -9.922 1.00 33.22 74 LYS A C 1
ATOM 585 O O . LYS A 1 74 ? 47.909 9.600 -9.640 1.00 33.22 74 LYS A O 1
ATOM 590 N N . MET A 1 75 ? 46.624 10.570 -11.181 1.00 29.97 75 MET A N 1
ATOM 591 C CA . MET A 1 75 ? 47.580 10.428 -12.272 1.00 29.97 75 MET A CA 1
ATOM 592 C C . MET A 1 75 ? 48.387 11.722 -12.309 1.00 29.97 75 MET A C 1
ATOM 594 O O . MET A 1 75 ? 47.970 12.746 -12.847 1.00 29.97 75 MET A O 1
ATOM 598 N N . GLN A 1 76 ? 49.540 11.687 -11.642 1.00 32.97 76 GLN A N 1
ATOM 599 C CA . GLN A 1 76 ? 50.586 12.679 -11.834 1.00 32.97 76 GLN A CA 1
ATOM 600 C C . GLN A 1 76 ? 50.972 12.699 -13.315 1.00 32.97 76 GLN A C 1
ATOM 602 O O . GLN A 1 76 ? 51.471 11.710 -13.842 1.00 32.97 76 GLN A O 1
ATOM 607 N N . GLY A 1 77 ? 50.770 13.852 -13.953 1.00 30.75 77 GLY A N 1
ATOM 608 C CA . GLY A 1 77 ? 51.407 14.178 -15.225 1.00 30.75 77 GLY A CA 1
ATOM 609 C C . GLY A 1 77 ? 50.485 14.253 -16.435 1.00 30.75 77 GLY A C 1
ATOM 610 O O . GLY A 1 77 ? 50.784 13.618 -17.434 1.00 30.75 77 GLY A O 1
ATOM 611 N N . LEU A 1 78 ? 49.423 15.061 -16.382 1.00 33.00 78 LEU A N 1
ATOM 612 C CA . LEU A 1 78 ? 48.895 15.791 -17.545 1.00 33.00 78 LEU A CA 1
ATOM 613 C C . LEU A 1 78 ? 48.109 17.008 -17.036 1.00 33.00 78 LEU A C 1
ATOM 615 O O . LEU A 1 78 ? 47.126 16.905 -16.306 1.00 33.00 78 LEU A O 1
ATOM 619 N N . THR A 1 79 ? 48.629 18.188 -17.345 1.00 32.97 79 THR A N 1
ATOM 620 C CA . THR A 1 79 ? 48.100 19.491 -16.952 1.00 32.97 79 THR A CA 1
ATOM 621 C C . THR A 1 79 ? 46.798 19.793 -17.686 1.00 32.97 79 THR A C 1
ATOM 623 O O . THR A 1 79 ? 46.846 20.260 -18.816 1.00 32.97 79 THR A O 1
ATOM 626 N N . GLN A 1 80 ? 45.658 19.581 -17.029 1.00 37.72 80 GLN A N 1
ATOM 627 C CA . GLN A 1 80 ? 44.477 20.452 -17.095 1.00 37.72 80 GLN A CA 1
ATOM 628 C C . GLN A 1 80 ? 43.487 20.032 -15.998 1.00 37.72 80 GLN A C 1
ATOM 630 O O . GLN A 1 80 ? 42.687 19.114 -16.153 1.00 37.72 80 GLN A O 1
ATOM 635 N N . SER A 1 81 ? 43.559 20.713 -14.854 1.00 32.03 81 SER A N 1
ATOM 636 C CA . SER A 1 81 ? 42.570 20.621 -13.782 1.00 32.03 81 SER A CA 1
ATOM 637 C C . SER A 1 81 ? 41.280 21.330 -14.206 1.00 32.03 81 SER A C 1
ATOM 639 O O . SER A 1 81 ? 41.036 22.492 -13.876 1.00 32.03 81 SER A O 1
ATOM 641 N N . VAL A 1 82 ? 40.429 20.645 -14.968 1.00 42.53 82 VAL A N 1
ATOM 642 C CA . VAL A 1 82 ? 39.060 21.119 -15.186 1.00 42.53 82 VAL A CA 1
ATOM 643 C C . VAL A 1 82 ? 38.219 20.616 -14.023 1.00 42.53 82 VAL A C 1
ATOM 645 O O . VAL A 1 82 ? 37.831 19.455 -13.961 1.00 42.53 82 VAL A O 1
ATOM 648 N N . SER A 1 83 ? 37.991 21.508 -13.060 1.00 40.00 83 SER A N 1
ATOM 649 C CA . SER A 1 83 ? 36.995 21.312 -12.015 1.00 40.00 83 SER A CA 1
ATOM 650 C C . SER A 1 83 ? 35.632 21.044 -12.654 1.00 40.00 83 SER A C 1
ATOM 652 O O . SER A 1 83 ? 35.228 21.730 -13.595 1.00 40.00 83 SER A O 1
ATOM 654 N N . THR A 1 84 ? 34.919 20.071 -12.103 1.00 41.03 84 THR A N 1
ATOM 655 C CA . THR A 1 84 ? 33.573 19.610 -12.480 1.00 41.03 84 THR A CA 1
ATOM 656 C C . THR A 1 84 ? 32.559 20.752 -12.670 1.00 41.03 84 THR A C 1
ATOM 658 O O . THR A 1 84 ? 31.686 20.680 -13.529 1.00 41.03 84 THR A O 1
ATOM 661 N N . SER A 1 85 ? 32.743 21.870 -11.958 1.00 44.62 85 SER A N 1
ATOM 662 C CA . SER A 1 85 ? 31.950 23.103 -12.063 1.00 44.62 85 SER A CA 1
ATOM 663 C C . SER A 1 85 ? 32.109 23.897 -13.371 1.00 44.62 85 SER A C 1
ATOM 665 O O . SER A 1 85 ? 31.250 24.716 -13.689 1.00 44.62 85 SER A O 1
ATOM 667 N N . LYS A 1 86 ? 33.187 23.699 -14.145 1.00 45.22 86 LYS A N 1
ATOM 668 C CA . LYS A 1 86 ? 33.468 24.499 -15.357 1.00 45.22 86 LYS A CA 1
ATOM 669 C C . LYS A 1 86 ? 32.865 23.920 -16.637 1.00 45.22 86 LYS A C 1
ATOM 671 O O . LYS A 1 86 ? 32.632 24.674 -17.573 1.00 45.22 86 LYS A O 1
ATOM 676 N N . LEU A 1 87 ? 32.607 22.614 -16.700 1.00 46.25 87 LEU A N 1
ATOM 677 C CA . LEU A 1 87 ? 32.033 21.966 -17.889 1.00 46.25 87 LEU A CA 1
ATOM 678 C C . LEU A 1 87 ? 30.513 22.109 -17.969 1.00 46.25 87 LEU A C 1
ATOM 680 O O . LEU A 1 87 ? 29.976 22.390 -19.040 1.00 46.25 87 LEU A O 1
ATOM 684 N N . THR A 1 88 ? 29.837 21.970 -16.830 1.00 49.06 88 THR A N 1
ATOM 685 C CA . THR A 1 88 ? 28.413 22.286 -16.671 1.00 49.06 88 THR A CA 1
ATOM 686 C C . THR A 1 88 ? 28.167 23.792 -16.773 1.00 49.06 88 THR A C 1
ATOM 688 O O . THR A 1 88 ? 27.252 24.205 -17.477 1.00 49.06 88 THR A O 1
ATOM 691 N N . GLY A 1 89 ? 29.041 24.623 -16.189 1.00 46.69 89 GLY A N 1
ATOM 692 C CA . GLY A 1 89 ? 28.944 26.089 -16.245 1.00 46.69 89 GLY A CA 1
ATOM 693 C C . GLY A 1 89 ? 29.176 26.735 -17.622 1.00 46.69 89 GLY A C 1
ATOM 694 O O . GLY A 1 89 ? 28.925 27.926 -17.769 1.00 46.69 89 GLY A O 1
ATOM 695 N N . LEU A 1 90 ? 29.645 25.983 -18.628 1.00 53.59 90 LEU A N 1
ATOM 696 C CA . LEU A 1 90 ? 29.907 26.483 -19.988 1.00 53.59 90 LEU A CA 1
ATOM 697 C C . LEU A 1 90 ? 28.971 25.895 -21.068 1.00 53.59 90 LEU A C 1
ATOM 699 O O . LEU A 1 90 ? 29.164 26.185 -22.244 1.00 53.59 90 LEU A O 1
ATOM 703 N N . GLY A 1 91 ? 27.986 25.057 -20.715 1.00 64.38 91 GLY A N 1
ATOM 704 C CA . GLY A 1 91 ? 26.978 24.545 -21.666 1.00 64.38 91 GLY A CA 1
ATOM 705 C C . GLY A 1 91 ? 27.479 23.536 -22.717 1.00 64.38 91 GLY A C 1
ATOM 706 O O . GLY A 1 91 ? 26.719 23.102 -23.581 1.00 64.38 91 GLY A O 1
ATOM 707 N N . TRP A 1 92 ? 28.743 23.104 -22.657 1.00 68.69 92 TRP A N 1
ATOM 708 C CA . TRP A 1 92 ? 29.321 22.194 -23.660 1.00 68.69 92 TRP A CA 1
ATOM 709 C C . TRP A 1 92 ? 28.752 20.773 -23.611 1.00 68.69 92 TRP A C 1
ATOM 711 O O . TRP A 1 92 ? 28.722 20.098 -24.638 1.00 68.69 92 TRP A O 1
ATOM 721 N N . ARG A 1 93 ? 28.293 20.314 -22.437 1.00 70.44 93 ARG A N 1
ATOM 722 C CA . ARG A 1 93 ? 27.619 19.013 -22.288 1.00 70.44 93 ARG A CA 1
ATOM 723 C C . ARG A 1 93 ? 26.283 19.007 -23.029 1.00 70.44 93 ARG A C 1
ATOM 725 O O . ARG A 1 93 ? 26.048 18.110 -23.828 1.00 70.44 93 ARG A O 1
ATOM 732 N N . SER A 1 94 ? 25.443 20.016 -22.798 1.00 73.06 94 SER A N 1
ATOM 733 C CA . SER A 1 94 ? 24.159 20.162 -23.493 1.00 73.06 94 SER A CA 1
ATOM 734 C C . SER A 1 94 ? 24.343 20.327 -24.999 1.00 73.06 94 SER A C 1
ATOM 736 O O . SER A 1 94 ? 23.608 19.707 -25.757 1.00 73.06 94 SER A O 1
ATOM 738 N N . GLU A 1 95 ? 25.361 21.075 -25.435 1.00 74.62 95 GLU A N 1
ATOM 739 C CA . GLU A 1 95 ? 25.688 21.207 -26.859 1.00 74.62 95 GLU A CA 1
ATOM 740 C C . GLU A 1 95 ? 26.101 19.858 -27.470 1.00 74.62 95 GLU A C 1
ATOM 742 O O . GLU A 1 95 ? 25.590 19.472 -28.513 1.00 74.62 95 GLU A O 1
ATOM 747 N N . LEU A 1 96 ? 26.981 19.096 -26.811 1.00 76.31 96 LEU A N 1
ATOM 748 C CA . LEU A 1 96 ? 27.405 17.769 -27.276 1.00 76.31 96 LEU A CA 1
ATOM 749 C C . LEU A 1 96 ? 26.226 16.793 -27.414 1.00 76.31 96 LEU A C 1
ATOM 751 O O . LEU A 1 96 ? 26.144 16.068 -28.407 1.00 76.31 96 LEU A O 1
ATOM 755 N N . ILE A 1 97 ? 25.331 16.778 -26.423 1.00 78.12 97 ILE A N 1
ATOM 756 C CA . ILE A 1 97 ? 24.112 15.960 -26.439 1.00 78.12 97 ILE A CA 1
ATOM 757 C C . ILE A 1 97 ? 23.222 16.391 -27.602 1.00 78.12 97 ILE A C 1
ATOM 759 O O . ILE A 1 97 ? 22.884 15.554 -28.431 1.00 78.12 97 ILE A O 1
ATOM 763 N N . SER A 1 98 ? 22.919 17.689 -27.702 1.00 82.12 98 SER A N 1
ATOM 764 C CA . SER A 1 98 ? 22.084 18.264 -28.761 1.00 82.12 98 SER A CA 1
ATOM 765 C C . SER A 1 98 ? 22.601 17.888 -30.153 1.00 82.12 98 SER A C 1
ATOM 767 O O . SER A 1 98 ? 21.884 17.285 -30.942 1.00 82.12 98 SER A O 1
ATOM 769 N N . ARG A 1 99 ? 23.902 18.083 -30.414 1.00 81.44 99 ARG A N 1
ATOM 770 C CA . ARG A 1 99 ? 24.530 17.701 -31.692 1.00 81.44 99 ARG A CA 1
ATOM 771 C C . ARG A 1 99 ? 24.494 16.202 -31.968 1.00 81.44 99 ARG A C 1
ATOM 773 O O . ARG A 1 99 ? 24.419 15.797 -33.125 1.00 81.44 99 ARG A O 1
ATOM 780 N N . SER A 1 100 ? 24.585 15.378 -30.926 1.00 84.88 100 SER A N 1
ATOM 781 C CA . SER A 1 100 ? 24.513 13.923 -31.071 1.00 84.88 100 SER A CA 1
ATOM 782 C C . SER A 1 100 ? 23.091 13.463 -31.383 1.00 84.88 100 SER A C 1
ATOM 784 O O . SER A 1 100 ? 22.936 12.596 -32.238 1.00 84.88 100 SER A O 1
ATOM 786 N N . VAL A 1 101 ? 22.078 14.071 -30.754 1.00 86.19 101 VAL A N 1
ATOM 787 C CA . VAL A 1 101 ? 20.660 13.846 -31.073 1.00 86.19 101 VAL A CA 1
ATOM 788 C C . VAL A 1 101 ? 20.374 14.281 -32.509 1.00 86.19 101 VAL A C 1
ATOM 790 O O . VAL A 1 101 ? 19.947 13.445 -33.299 1.00 86.19 101 VAL A O 1
ATOM 793 N N . ASP A 1 102 ? 20.727 15.517 -32.883 1.00 85.81 102 ASP A N 1
ATOM 794 C CA . ASP A 1 102 ? 20.556 16.050 -34.245 1.00 85.81 102 ASP A CA 1
ATOM 795 C C . ASP A 1 102 ? 21.165 15.113 -35.299 1.00 85.81 102 ASP A C 1
ATOM 797 O O . ASP A 1 102 ? 20.554 14.808 -36.324 1.00 85.81 102 ASP A O 1
ATOM 801 N N . PHE A 1 103 ? 22.394 14.644 -35.050 1.00 86.38 103 PHE A N 1
ATOM 802 C CA . PHE A 1 103 ? 23.076 13.705 -35.932 1.00 86.38 103 PHE A CA 1
ATOM 803 C C . PHE A 1 103 ? 22.309 12.386 -36.077 1.00 86.38 103 PHE A C 1
ATOM 805 O O . PHE A 1 103 ? 22.126 11.926 -37.204 1.00 86.38 103 PHE A O 1
ATOM 812 N N . CYS A 1 104 ? 21.864 11.780 -34.971 1.00 86.31 104 CYS A N 1
ATOM 813 C CA . CYS A 1 104 ? 21.095 10.538 -35.015 1.00 86.31 104 CYS A CA 1
ATOM 814 C C . CYS A 1 104 ? 19.756 10.716 -35.735 1.00 86.31 104 CYS A C 1
ATOM 816 O O . CYS A 1 104 ? 19.389 9.867 -36.547 1.00 86.31 104 CYS A O 1
ATOM 818 N N . GLU A 1 105 ? 19.048 11.816 -35.475 1.00 86.00 105 GLU A N 1
ATOM 819 C CA . GLU A 1 105 ? 17.775 12.115 -36.129 1.00 86.00 105 GLU A CA 1
ATOM 820 C C . GLU A 1 105 ? 17.948 12.318 -37.632 1.00 86.00 105 GLU A C 1
ATOM 822 O O . GLU A 1 105 ? 17.206 11.738 -38.418 1.00 86.00 105 GLU A O 1
ATOM 827 N N . CYS A 1 106 ? 18.969 13.070 -38.053 1.00 84.56 106 CYS A N 1
ATOM 828 C CA . CYS A 1 106 ? 19.259 13.278 -39.471 1.00 84.56 106 CYS A CA 1
ATOM 829 C C . CYS A 1 106 ? 19.683 11.986 -40.179 1.00 84.56 106 CYS A C 1
ATOM 831 O O . CYS A 1 106 ? 19.463 11.848 -41.381 1.00 84.56 106 CYS A O 1
ATOM 833 N N . LEU A 1 107 ? 20.318 11.066 -39.451 1.00 81.62 107 LEU A N 1
ATOM 834 C CA . LEU A 1 107 ? 20.777 9.785 -39.973 1.00 81.62 107 LEU A CA 1
ATOM 835 C C . LEU A 1 107 ? 19.624 8.784 -40.155 1.00 81.62 107 LEU A C 1
ATOM 837 O O . LEU A 1 107 ? 19.576 8.101 -41.179 1.00 81.62 107 LEU A O 1
ATOM 841 N N . LEU A 1 108 ? 18.723 8.687 -39.171 1.00 79.50 108 LEU A N 1
ATOM 842 C CA . LEU A 1 108 ? 17.619 7.717 -39.150 1.00 79.50 108 LEU A CA 1
ATOM 843 C C . LEU A 1 108 ? 16.347 8.226 -39.831 1.00 79.50 108 LEU A C 1
ATOM 845 O O . LEU A 1 108 ? 15.678 7.462 -40.523 1.00 79.50 108 LEU A O 1
ATOM 849 N N . TRP A 1 109 ? 16.022 9.506 -39.651 1.00 82.19 109 TRP A N 1
ATOM 850 C CA . TRP A 1 109 ? 14.788 10.126 -40.134 1.00 82.19 109 TRP A CA 1
ATOM 851 C C . TRP A 1 109 ? 15.073 11.406 -40.925 1.00 82.19 109 TRP A C 1
ATOM 853 O O . TRP A 1 109 ? 14.684 12.504 -40.512 1.00 82.19 109 TRP A O 1
ATOM 863 N N . PRO A 1 110 ? 15.749 11.293 -42.079 1.00 76.19 110 PRO A N 1
ATOM 864 C CA . PRO A 1 110 ? 16.028 12.447 -42.912 1.00 76.19 110 PRO A CA 1
ATOM 865 C C . PRO A 1 110 ? 14.745 13.149 -43.365 1.00 76.19 110 PRO A C 1
ATOM 867 O O . PRO A 1 110 ? 13.769 12.512 -43.758 1.00 76.19 110 PRO A O 1
ATOM 870 N N . SER A 1 111 ? 14.763 14.486 -43.359 1.00 71.50 111 SER A N 1
ATOM 871 C CA . SER A 1 111 ? 13.662 15.286 -43.907 1.00 71.50 111 SER A CA 1
ATOM 872 C C . SER A 1 111 ? 13.424 14.929 -45.385 1.00 71.50 111 SER A C 1
ATOM 874 O O . SER A 1 111 ? 14.406 14.737 -46.111 1.00 71.50 111 SER A O 1
ATOM 876 N N . PRO A 1 112 ? 12.168 14.882 -45.869 1.00 64.38 112 PRO A N 1
ATOM 877 C CA . PRO A 1 112 ? 11.863 14.603 -47.276 1.00 64.38 112 PRO A CA 1
ATOM 878 C C . PRO A 1 112 ? 12.569 15.565 -48.249 1.00 64.38 112 PRO A C 1
ATOM 880 O O . PRO A 1 112 ? 12.943 15.163 -49.348 1.00 64.38 112 PRO A O 1
ATOM 883 N N . ASP A 1 113 ? 12.860 16.795 -47.814 1.00 58.16 113 ASP A N 1
ATOM 884 C CA . ASP A 1 113 ? 13.571 17.809 -48.609 1.00 58.16 113 ASP A CA 1
ATOM 885 C C . ASP A 1 113 ? 15.104 17.670 -48.546 1.00 58.16 113 ASP A C 1
ATOM 887 O O . ASP A 1 113 ? 15.846 18.344 -49.265 1.00 58.16 113 ASP A O 1
ATOM 891 N N . SER A 1 114 ? 15.617 16.802 -47.670 1.00 58.19 114 SER A N 1
ATOM 892 C CA . SER A 1 114 ? 17.054 16.664 -47.426 1.00 58.19 114 SER A CA 1
ATOM 893 C C . SER A 1 114 ? 17.788 15.939 -48.551 1.00 58.19 114 SER A C 1
ATOM 895 O O . SER A 1 114 ? 19.012 16.049 -48.622 1.00 58.19 114 SER A O 1
ATOM 897 N N . GLY A 1 115 ? 17.084 15.213 -49.427 1.00 57.66 115 GLY A N 1
ATOM 898 C CA . GLY A 1 115 ? 17.678 14.396 -50.490 1.00 57.66 115 GLY A CA 1
ATOM 899 C C . GLY A 1 115 ? 18.582 13.261 -49.987 1.00 57.66 115 GLY A C 1
ATOM 900 O O . GLY A 1 115 ? 19.322 12.689 -50.783 1.00 57.66 115 GLY A O 1
ATOM 901 N N . LEU A 1 116 ? 18.571 12.966 -48.681 1.00 59.94 116 LEU A N 1
ATOM 902 C CA . LEU A 1 116 ? 19.280 11.842 -48.077 1.00 59.94 116 LEU A CA 1
ATOM 903 C C . LEU A 1 116 ? 18.442 10.575 -48.306 1.00 59.94 116 LEU A C 1
ATOM 905 O O . LEU A 1 116 ? 17.359 10.439 -47.742 1.00 59.94 116 LEU A O 1
ATOM 909 N N . VAL A 1 117 ? 18.926 9.657 -49.141 1.00 55.44 117 VAL A N 1
ATOM 910 C CA . VAL A 1 117 ? 18.327 8.322 -49.302 1.00 55.44 117 VAL A CA 1
ATOM 911 C C . VAL A 1 117 ? 19.221 7.335 -48.563 1.00 55.44 117 VAL A C 1
ATOM 913 O O . VAL A 1 117 ? 19.997 6.600 -49.165 1.00 55.44 117 VAL A O 1
ATOM 916 N N . THR A 1 118 ? 19.192 7.382 -47.234 1.00 57.91 118 THR A N 1
ATOM 917 C CA . THR A 1 118 ? 19.863 6.379 -46.405 1.00 57.91 118 THR A CA 1
ATOM 918 C C . THR A 1 118 ? 18.887 5.258 -46.105 1.00 57.91 118 THR A C 1
ATOM 920 O O . THR A 1 118 ? 17.850 5.469 -45.482 1.00 57.91 118 THR A O 1
ATOM 923 N N . ASP A 1 119 ? 19.222 4.048 -46.550 1.00 64.62 119 ASP A N 1
ATOM 924 C CA . ASP A 1 119 ? 18.521 2.862 -46.080 1.00 64.62 119 ASP A CA 1
ATOM 925 C C . ASP A 1 119 ? 18.748 2.713 -44.569 1.00 64.62 119 ASP A C 1
ATOM 927 O O . ASP A 1 119 ? 19.880 2.839 -44.088 1.00 64.62 119 ASP A O 1
ATOM 931 N N . THR A 1 120 ? 17.678 2.467 -43.814 1.00 64.62 120 THR A N 1
ATOM 932 C CA . THR A 1 120 ? 17.708 2.388 -42.346 1.00 64.62 120 THR A CA 1
ATOM 933 C C . THR A 1 120 ? 18.720 1.350 -41.858 1.00 64.62 120 THR A C 1
ATOM 935 O O . THR A 1 120 ? 19.389 1.595 -40.864 1.00 64.62 120 THR A O 1
ATOM 938 N N . ASP A 1 121 ? 18.932 0.249 -42.586 1.00 64.56 121 ASP A N 1
ATOM 939 C CA . ASP A 1 121 ? 19.941 -0.767 -42.242 1.00 64.56 121 ASP A CA 1
ATOM 940 C C . ASP A 1 121 ? 21.370 -0.205 -42.282 1.00 64.56 121 ASP A C 1
ATOM 942 O O . ASP A 1 121 ? 22.206 -0.491 -41.422 1.00 64.56 121 ASP A O 1
ATOM 946 N N . THR A 1 122 ? 21.638 0.662 -43.258 1.00 68.44 122 THR A N 1
ATOM 947 C CA . THR A 1 122 ? 22.930 1.337 -43.411 1.00 68.44 122 THR A CA 1
ATOM 948 C C . THR A 1 122 ? 23.088 2.435 -42.356 1.00 68.44 122 THR A C 1
ATOM 950 O O . THR A 1 122 ? 24.155 2.572 -41.764 1.00 68.44 122 THR A O 1
ATOM 953 N N . ALA A 1 123 ? 22.013 3.162 -42.040 1.00 71.50 123 ALA A N 1
ATOM 954 C CA . ALA A 1 123 ? 21.978 4.139 -40.950 1.00 71.50 123 ALA A CA 1
ATOM 955 C C . ALA A 1 123 ? 22.239 3.492 -39.572 1.00 71.50 123 ALA A C 1
ATOM 957 O O . ALA A 1 123 ? 23.089 3.969 -38.816 1.00 71.50 123 ALA A O 1
ATOM 958 N N . LEU A 1 124 ? 21.586 2.364 -39.273 1.00 71.81 124 LEU A N 1
ATOM 959 C CA . LEU A 1 124 ? 21.777 1.592 -38.041 1.00 71.81 124 LEU A CA 1
ATOM 960 C C . LEU A 1 124 ? 23.203 1.029 -37.922 1.00 71.81 124 LEU A C 1
ATOM 962 O O . LEU A 1 124 ? 23.712 0.905 -36.810 1.00 71.81 124 LEU A O 1
ATOM 966 N N . ALA A 1 125 ? 23.877 0.727 -39.037 1.00 68.94 125 ALA A N 1
ATOM 967 C CA . ALA A 1 125 ? 25.278 0.294 -39.037 1.00 68.94 125 ALA A CA 1
ATOM 968 C C . ALA A 1 125 ? 26.267 1.415 -38.652 1.00 68.94 125 ALA A C 1
ATOM 970 O O . ALA A 1 125 ? 27.396 1.129 -38.246 1.00 68.94 125 ALA A O 1
ATOM 971 N N . TYR A 1 126 ? 25.863 2.685 -38.765 1.00 72.81 126 TYR A N 1
ATOM 972 C CA . TYR A 1 126 ? 26.675 3.843 -38.370 1.00 72.81 126 TYR A CA 1
ATOM 973 C C . TYR A 1 126 ? 26.378 4.357 -36.957 1.00 72.81 126 TYR A C 1
ATOM 975 O O . TYR A 1 126 ? 27.133 5.190 -36.442 1.00 72.81 126 TYR A O 1
ATOM 983 N N . LEU A 1 127 ? 25.327 3.844 -36.312 1.00 75.44 127 LEU A N 1
ATOM 984 C CA . LEU A 1 127 ? 25.061 4.067 -34.895 1.00 75.44 127 LEU A CA 1
ATOM 985 C C . LEU A 1 127 ? 25.915 3.120 -34.057 1.00 75.44 127 LEU A C 1
ATOM 987 O O . LEU A 1 127 ? 25.574 1.963 -33.827 1.00 75.44 127 LEU A O 1
ATOM 991 N N . ASP A 1 128 ? 27.046 3.630 -33.583 1.00 75.12 128 ASP A N 1
ATOM 992 C CA . ASP A 1 128 ? 27.842 2.926 -32.587 1.00 75.12 128 ASP A CA 1
ATOM 993 C C . ASP A 1 128 ? 27.292 3.147 -31.164 1.00 75.12 128 ASP A C 1
ATOM 995 O O . ASP A 1 128 ? 26.601 4.129 -30.868 1.00 75.12 128 ASP A O 1
ATOM 999 N N . SER A 1 129 ? 27.661 2.252 -30.244 1.00 74.75 129 SER A N 1
ATOM 1000 C CA . SER A 1 129 ? 27.258 2.338 -28.835 1.00 74.75 129 SER A CA 1
ATOM 1001 C C . SER A 1 129 ? 27.711 3.634 -28.147 1.00 74.75 129 SER A C 1
ATOM 1003 O O . SER A 1 129 ? 27.133 4.014 -27.135 1.00 74.75 129 SER A O 1
ATOM 1005 N N . SER A 1 130 ? 28.742 4.316 -28.667 1.00 78.50 130 SER A N 1
ATOM 1006 C CA . SER A 1 130 ? 29.279 5.542 -28.067 1.00 78.50 130 SER A CA 1
ATOM 1007 C C . SER A 1 130 ? 28.414 6.767 -28.362 1.00 78.50 130 SER A C 1
ATOM 1009 O O . SER A 1 130 ? 28.290 7.623 -27.495 1.00 78.50 130 SER A O 1
ATOM 1011 N N . VAL A 1 131 ? 27.778 6.856 -29.538 1.00 80.75 131 VAL A N 1
ATOM 1012 C CA . VAL A 1 131 ? 26.784 7.910 -29.817 1.00 80.75 131 VAL A CA 1
ATOM 1013 C C . VAL A 1 131 ? 25.598 7.755 -28.888 1.00 80.75 131 VAL A C 1
ATOM 1015 O O . VAL A 1 131 ? 25.204 8.710 -28.224 1.00 80.75 131 VAL A O 1
ATOM 1018 N N . LEU A 1 132 ? 25.055 6.540 -28.826 1.00 83.81 132 LEU A N 1
ATOM 1019 C CA . LEU A 1 132 ? 23.872 6.257 -28.029 1.00 83.81 132 LEU A CA 1
ATOM 1020 C C . LEU A 1 132 ? 24.157 6.458 -26.536 1.00 83.81 132 LEU A C 1
ATOM 1022 O O . LEU A 1 132 ? 23.310 6.977 -25.824 1.00 83.81 132 LEU A O 1
ATOM 1026 N N . GLU A 1 133 ? 25.367 6.149 -26.059 1.00 82.06 133 GLU A N 1
ATOM 1027 C CA . GLU A 1 133 ? 25.777 6.433 -24.677 1.00 82.06 133 GLU A CA 1
ATOM 1028 C C . GLU A 1 133 ? 25.867 7.941 -24.384 1.00 82.06 133 GLU A C 1
ATOM 1030 O O . GLU A 1 133 ? 25.466 8.372 -23.305 1.00 82.06 133 GLU A O 1
ATOM 1035 N N . VAL A 1 134 ? 26.321 8.765 -25.340 1.00 81.50 134 VAL A N 1
ATOM 1036 C CA . VAL A 1 134 ? 26.287 10.233 -25.196 1.00 81.50 134 VAL A CA 1
ATOM 1037 C C . VAL A 1 134 ? 24.847 10.733 -25.106 1.00 81.50 134 VAL A C 1
ATOM 1039 O O . VAL A 1 134 ? 24.545 11.524 -24.215 1.00 81.50 134 VAL A O 1
ATOM 1042 N N . VAL A 1 135 ? 23.955 10.262 -25.979 1.00 83.00 135 VAL A N 1
ATOM 1043 C CA . VAL A 1 135 ? 22.538 10.662 -25.962 1.00 83.00 135 VAL A CA 1
ATOM 1044 C C . VAL A 1 135 ? 21.854 10.204 -24.668 1.00 83.00 135 VAL A C 1
ATOM 1046 O O . VAL A 1 135 ? 21.170 10.999 -24.027 1.00 83.00 135 VAL A O 1
ATOM 1049 N N . LEU A 1 136 ? 22.119 8.971 -24.220 1.00 80.75 136 LEU A N 1
ATOM 1050 C CA . LEU A 1 136 ? 21.569 8.390 -22.987 1.00 80.75 136 LEU A CA 1
ATOM 1051 C C . LEU A 1 136 ? 22.089 9.070 -21.716 1.00 80.75 136 LEU A C 1
ATOM 1053 O O . LEU A 1 136 ? 21.449 9.012 -20.671 1.00 80.75 136 LEU A O 1
ATOM 1057 N N . SER A 1 137 ? 23.242 9.738 -21.789 1.00 74.56 137 SER A N 1
ATOM 1058 C CA . SER A 1 137 ? 23.800 10.477 -20.653 1.00 74.56 137 SER A CA 1
ATOM 1059 C C . SER A 1 137 ? 22.990 11.722 -20.265 1.00 74.56 137 SER A C 1
ATOM 1061 O O . SER A 1 137 ? 23.315 12.369 -19.264 1.00 74.56 137 SER A O 1
ATOM 1063 N N . ALA A 1 138 ? 21.975 12.091 -21.048 1.00 71.88 138 ALA A N 1
ATOM 1064 C CA . ALA A 1 138 ? 21.093 13.211 -20.767 1.00 71.88 138 ALA A CA 1
ATOM 1065 C C . ALA A 1 138 ? 19.698 12.736 -20.358 1.00 71.88 138 ALA A C 1
ATOM 1067 O O . ALA A 1 138 ? 19.035 12.015 -21.097 1.00 71.88 138 ALA A O 1
ATOM 1068 N N . GLU A 1 139 ? 19.232 13.224 -19.216 1.00 70.69 139 GLU A N 1
ATOM 1069 C CA . GLU A 1 139 ? 17.842 13.108 -18.776 1.00 70.69 139 GLU A CA 1
ATOM 1070 C C . GLU A 1 139 ? 17.104 14.365 -19.239 1.00 70.69 139 GLU A C 1
ATOM 1072 O O . GLU A 1 139 ? 16.864 15.294 -18.475 1.00 70.69 139 GLU A O 1
ATOM 1077 N N . ASN A 1 140 ? 16.871 14.464 -20.547 1.00 73.94 140 ASN A N 1
ATOM 1078 C CA . ASN A 1 140 ? 16.134 15.574 -21.138 1.00 73.94 140 ASN A CA 1
ATOM 1079 C C . ASN A 1 140 ? 15.209 15.082 -22.249 1.00 73.94 140 ASN A C 1
ATOM 1081 O O . ASN A 1 140 ? 15.404 14.004 -22.812 1.00 73.94 140 ASN A O 1
ATOM 1085 N N . ARG A 1 141 ? 14.234 15.927 -22.592 1.00 74.62 141 ARG A N 1
ATOM 1086 C CA . ARG A 1 141 ? 13.181 15.602 -23.555 1.00 74.62 141 ARG A CA 1
ATOM 1087 C C . ARG A 1 141 ? 13.708 15.215 -24.938 1.00 74.62 141 ARG A C 1
ATOM 1089 O O . ARG A 1 141 ? 13.123 14.372 -25.601 1.00 74.62 141 ARG A O 1
ATOM 1096 N N . ALA A 1 142 ? 14.790 15.843 -25.397 1.00 79.25 142 ALA A N 1
ATOM 1097 C CA . ALA A 1 142 ? 15.351 15.549 -26.716 1.00 79.25 142 ALA A CA 1
ATOM 1098 C C . ALA A 1 142 ? 15.913 14.121 -26.765 1.00 79.25 142 ALA A C 1
ATOM 1100 O O . ALA A 1 142 ? 15.642 13.379 -27.704 1.00 79.25 142 ALA A O 1
ATOM 1101 N N . SER A 1 143 ? 16.638 13.711 -25.722 1.00 82.12 143 SER A N 1
ATOM 1102 C CA . SER A 1 143 ? 17.165 12.354 -25.606 1.00 82.12 143 SER A CA 1
ATOM 1103 C C . SER A 1 143 ? 16.064 11.313 -25.412 1.00 82.12 143 SER A C 1
ATOM 1105 O O . SER A 1 143 ? 16.100 10.276 -26.072 1.00 82.12 143 SER A O 1
ATOM 1107 N N . THR A 1 144 ? 15.087 11.562 -24.534 1.00 83.75 144 THR A N 1
ATOM 1108 C CA . THR A 1 144 ? 13.994 10.607 -24.281 1.00 83.75 144 THR A CA 1
ATOM 1109 C C . THR A 1 144 ? 13.097 10.439 -25.505 1.00 83.75 144 THR A C 1
ATOM 1111 O O . THR A 1 144 ? 12.849 9.308 -25.917 1.00 83.75 144 THR A O 1
ATOM 1114 N N . SER A 1 145 ? 12.715 11.539 -26.162 1.00 84.88 145 SER A N 1
ATOM 1115 C CA . SER A 1 145 ? 11.930 11.514 -27.402 1.00 84.88 145 SER A CA 1
ATOM 1116 C C . SER A 1 145 ? 12.667 10.800 -28.538 1.00 84.88 145 SER A C 1
ATOM 1118 O O . SER A 1 145 ? 12.064 9.992 -29.248 1.00 84.88 145 SER A O 1
ATOM 1120 N N . PHE A 1 146 ? 13.980 11.028 -28.668 1.00 87.88 146 PHE A N 1
ATOM 1121 C CA . PHE A 1 146 ? 14.812 10.283 -29.608 1.00 87.88 146 PHE A CA 1
ATOM 1122 C C . PHE A 1 146 ? 14.748 8.773 -29.338 1.00 87.88 146 PHE A C 1
ATOM 1124 O O . PHE A 1 146 ? 14.515 8.000 -30.267 1.00 87.88 146 PHE A O 1
ATOM 1131 N N . PHE A 1 147 ? 14.941 8.340 -28.085 1.00 88.06 147 PHE A N 1
ATOM 1132 C CA . PHE A 1 147 ? 14.940 6.915 -27.748 1.00 88.06 147 PHE A CA 1
ATOM 1133 C C . PHE A 1 147 ? 13.572 6.258 -27.914 1.00 88.06 147 PHE A C 1
ATOM 1135 O O . PHE A 1 147 ? 13.529 5.125 -28.381 1.00 88.06 147 PHE A O 1
ATOM 1142 N N . LEU A 1 148 ? 12.473 6.946 -27.603 1.00 87.25 148 LEU A N 1
ATOM 1143 C CA . LEU A 1 148 ? 11.125 6.438 -27.872 1.00 87.25 148 LEU A CA 1
ATOM 1144 C C . LEU A 1 148 ? 10.935 6.141 -29.355 1.00 87.25 148 LEU A C 1
ATOM 1146 O O . LEU A 1 148 ? 10.708 4.993 -29.736 1.00 87.25 148 LEU A O 1
ATOM 1150 N N . ARG A 1 149 ? 11.158 7.151 -30.200 1.00 86.31 149 ARG A N 1
ATOM 1151 C CA . ARG A 1 149 ? 11.037 7.008 -31.652 1.00 86.31 149 ARG A CA 1
ATOM 1152 C C . ARG A 1 149 ? 11.996 5.948 -32.199 1.00 86.31 149 ARG A C 1
ATOM 1154 O O . ARG A 1 149 ? 11.651 5.208 -33.115 1.00 86.31 149 ARG A O 1
ATOM 1161 N N . PHE A 1 150 ? 13.195 5.850 -31.622 1.00 84.88 150 PHE A N 1
ATOM 1162 C CA . PHE A 1 150 ? 14.180 4.830 -31.973 1.00 84.88 150 PHE A CA 1
ATOM 1163 C C . PHE A 1 150 ? 13.681 3.417 -31.651 1.00 84.88 150 PHE A C 1
ATOM 1165 O O . PHE A 1 150 ? 13.806 2.534 -32.490 1.00 84.88 150 PHE A O 1
ATOM 1172 N N . LEU A 1 151 ? 13.095 3.184 -30.474 1.00 84.19 151 LEU A N 1
ATOM 1173 C CA . LEU A 1 151 ? 12.571 1.869 -30.080 1.00 84.19 151 LEU A CA 1
ATOM 1174 C C . LEU A 1 151 ? 11.311 1.465 -30.868 1.00 84.19 151 LEU A C 1
ATOM 1176 O O . LEU A 1 151 ? 11.068 0.272 -31.072 1.00 84.19 151 LEU A O 1
ATOM 1180 N N . GLU A 1 152 ? 10.527 2.438 -31.329 1.00 81.81 152 GLU A N 1
ATOM 1181 C CA . GLU A 1 152 ? 9.333 2.217 -32.151 1.00 81.81 152 GLU A CA 1
ATOM 1182 C C . GLU A 1 152 ? 9.636 1.902 -33.621 1.00 81.81 152 GLU A C 1
ATOM 1184 O O . GLU A 1 152 ? 8.761 1.396 -34.325 1.00 81.81 152 GLU A O 1
ATOM 1189 N N . GLU A 1 153 ? 10.858 2.164 -34.093 1.00 76.69 153 GLU A N 1
ATOM 1190 C CA . GLU A 1 153 ? 11.223 2.023 -35.502 1.00 76.69 153 GLU A CA 1
ATOM 1191 C C . GLU A 1 153 ? 10.971 0.581 -36.010 1.00 76.69 153 GLU A C 1
ATOM 1193 O O . GLU A 1 153 ? 11.653 -0.361 -35.585 1.00 76.69 153 GLU A O 1
ATOM 1198 N N . PRO A 1 154 ? 10.045 0.363 -36.969 1.00 62.94 154 PRO A N 1
ATOM 1199 C CA . PRO A 1 154 ? 9.617 -0.974 -37.401 1.00 62.94 154 PRO A CA 1
ATOM 1200 C C . PRO A 1 154 ? 10.745 -1.859 -37.946 1.00 62.94 154 PRO A C 1
ATOM 1202 O O . PRO A 1 154 ? 10.641 -3.084 -37.957 1.00 62.94 154 PRO A O 1
ATOM 1205 N N . ARG A 1 155 ? 11.852 -1.263 -38.399 1.00 59.50 155 ARG A N 1
ATOM 1206 C CA . ARG A 1 155 ? 13.012 -1.991 -38.940 1.00 59.50 155 ARG A CA 1
ATOM 1207 C C . ARG A 1 155 ? 13.963 -2.525 -37.867 1.00 59.50 155 ARG A C 1
ATOM 1209 O O . ARG A 1 155 ? 14.621 -3.536 -38.102 1.00 59.50 155 ARG A O 1
ATOM 1216 N N . LEU A 1 156 ? 13.947 -1.949 -36.661 1.00 59.25 156 LEU A N 1
ATOM 1217 C CA . LEU A 1 156 ? 14.457 -2.619 -35.455 1.00 59.25 156 LEU A CA 1
ATOM 1218 C C . LEU A 1 156 ? 13.567 -3.811 -35.059 1.00 59.25 156 LEU A C 1
ATOM 1220 O O . LEU A 1 156 ? 14.005 -4.690 -34.319 1.00 59.25 156 LEU A O 1
ATOM 1224 N N . GLN A 1 157 ? 12.336 -3.865 -35.581 1.00 54.09 157 GLN A N 1
ATOM 1225 C CA . GLN A 1 157 ? 11.345 -4.896 -35.287 1.00 54.09 157 GLN A CA 1
ATOM 1226 C C . GLN A 1 157 ? 11.317 -6.042 -36.328 1.00 54.09 157 GLN A C 1
ATOM 1228 O O . GLN A 1 157 ? 10.924 -7.161 -36.007 1.00 54.09 157 GLN A O 1
ATOM 1233 N N . SER A 1 158 ? 11.774 -5.832 -37.568 1.00 49.09 158 SER A N 1
ATOM 1234 C CA . SER A 1 158 ? 11.515 -6.768 -38.680 1.00 49.09 158 SER A CA 1
ATOM 1235 C C . SER A 1 158 ? 12.619 -7.781 -39.039 1.00 49.09 158 SER A C 1
ATOM 1237 O O . SER A 1 158 ? 12.419 -8.587 -39.945 1.00 49.09 158 SER A O 1
ATOM 1239 N N . SER A 1 159 ? 13.771 -7.827 -38.366 1.00 44.34 159 SER A N 1
ATOM 1240 C CA . SER A 1 159 ? 14.704 -8.967 -38.493 1.00 44.34 159 SER A CA 1
ATOM 1241 C C . SER A 1 159 ? 15.587 -9.086 -37.250 1.00 44.34 159 SER A C 1
ATOM 1243 O O . SER A 1 159 ? 15.424 -8.284 -36.341 1.00 44.34 159 SER A O 1
ATOM 1245 N N . ARG A 1 160 ? 16.477 -10.091 -37.169 1.00 50.75 160 ARG A N 1
ATOM 1246 C CA . ARG A 1 160 ? 17.493 -10.280 -36.105 1.00 50.75 160 ARG A CA 1
ATOM 1247 C C . ARG A 1 160 ? 18.392 -9.034 -35.990 1.00 50.75 160 ARG A C 1
ATOM 1249 O O . ARG A 1 160 ? 19.520 -9.034 -36.481 1.00 50.75 160 ARG A O 1
ATOM 1256 N N . GLY A 1 161 ? 17.836 -7.979 -35.403 1.00 53.56 161 GLY A N 1
ATOM 1257 C CA . GLY A 1 161 ? 18.326 -6.615 -35.435 1.00 53.56 161 GLY A CA 1
ATOM 1258 C C . GLY A 1 161 ? 19.725 -6.552 -34.865 1.00 53.56 161 GLY A C 1
ATOM 1259 O O . GLY A 1 161 ? 20.018 -7.227 -33.879 1.00 53.56 161 GLY A O 1
ATOM 1260 N N . ASN A 1 162 ? 20.578 -5.788 -35.545 1.00 63.53 162 ASN A N 1
ATOM 1261 C CA . ASN A 1 162 ? 21.984 -5.549 -35.240 1.00 63.53 162 ASN A CA 1
ATOM 1262 C C . ASN A 1 162 ? 22.352 -5.910 -33.775 1.00 63.53 162 ASN A C 1
ATOM 1264 O O . ASN A 1 162 ? 21.895 -5.224 -32.850 1.00 63.53 162 ASN A O 1
ATOM 1268 N N . PRO A 1 163 ? 23.129 -6.989 -33.535 1.00 69.94 163 PRO A N 1
ATOM 1269 C CA . PRO A 1 163 ? 23.398 -7.494 -32.188 1.00 69.94 163 PRO A CA 1
ATOM 1270 C C . PRO A 1 163 ? 24.045 -6.436 -31.293 1.00 69.94 163 PRO A C 1
ATOM 1272 O O . PRO A 1 163 ? 23.836 -6.466 -30.084 1.00 69.94 163 PRO A O 1
ATOM 1275 N N . ASP A 1 164 ? 24.752 -5.467 -31.879 1.00 71.75 164 ASP A N 1
ATOM 1276 C CA . ASP A 1 164 ? 25.368 -4.357 -31.156 1.00 71.75 164 ASP A CA 1
ATOM 1277 C C . ASP A 1 164 ? 24.323 -3.384 -30.581 1.00 71.75 164 ASP A C 1
ATOM 1279 O O . ASP A 1 164 ? 24.498 -2.872 -29.474 1.00 71.75 164 ASP A O 1
ATOM 1283 N N . LEU A 1 165 ? 23.202 -3.166 -31.278 1.00 74.69 165 LEU A N 1
ATOM 1284 C CA . LEU A 1 165 ? 22.099 -2.324 -30.798 1.00 74.69 165 LEU A CA 1
ATOM 1285 C C . LEU A 1 165 ? 21.282 -3.037 -29.725 1.00 74.69 165 LEU A C 1
ATOM 1287 O O . LEU A 1 165 ? 20.975 -2.448 -28.691 1.00 74.69 165 LEU A O 1
ATOM 1291 N N . THR A 1 166 ? 21.006 -4.328 -29.923 1.00 75.75 166 THR A N 1
ATOM 1292 C CA . THR A 1 166 ? 20.386 -5.163 -28.885 1.00 75.75 166 THR A CA 1
ATOM 1293 C C . THR A 1 166 ? 21.272 -5.194 -27.635 1.00 75.75 166 THR A C 1
ATOM 1295 O O . THR A 1 166 ? 20.792 -4.991 -26.521 1.00 75.75 166 THR A O 1
ATOM 1298 N N . ALA A 1 167 ? 22.587 -5.359 -27.803 1.00 79.88 167 ALA A N 1
ATOM 1299 C CA . ALA A 1 167 ? 23.540 -5.289 -26.703 1.00 79.88 167 ALA A CA 1
ATOM 1300 C C . ALA A 1 167 ? 23.515 -3.917 -26.019 1.00 79.88 167 ALA A C 1
ATOM 1302 O O . ALA A 1 167 ? 23.490 -3.869 -24.793 1.00 79.88 167 ALA A O 1
ATOM 1303 N N . PHE A 1 168 ? 23.467 -2.805 -26.759 1.00 83.12 168 PHE A N 1
ATOM 1304 C CA . PHE A 1 168 ? 23.332 -1.471 -26.165 1.00 83.12 168 PHE A CA 1
ATOM 1305 C C . PHE A 1 168 ? 22.056 -1.345 -25.320 1.00 83.12 168 PHE A C 1
ATOM 1307 O O . PHE A 1 168 ? 22.130 -0.915 -24.167 1.00 83.12 168 PHE A O 1
ATOM 1314 N N . VAL A 1 169 ? 20.905 -1.768 -25.852 1.00 84.19 169 VAL A N 1
ATOM 1315 C CA . VAL A 1 169 ? 19.623 -1.710 -25.136 1.00 84.19 169 VAL A CA 1
ATOM 1316 C C . VAL A 1 169 ? 19.719 -2.443 -23.797 1.00 84.19 169 VAL A C 1
ATOM 1318 O O . VAL A 1 169 ? 19.392 -1.876 -22.759 1.00 84.19 169 VAL A O 1
ATOM 1321 N N . TRP A 1 170 ? 20.255 -3.663 -23.781 1.00 85.50 170 TRP A N 1
ATOM 1322 C CA . TRP A 1 170 ? 20.282 -4.480 -22.564 1.00 85.50 170 TRP A CA 1
ATOM 1323 C C . TRP A 1 170 ? 21.446 -4.184 -21.614 1.00 85.50 170 TRP A C 1
ATOM 1325 O O . TRP A 1 170 ? 21.320 -4.414 -20.414 1.00 85.50 170 TRP A O 1
ATOM 1335 N N . THR A 1 171 ? 22.568 -3.657 -22.109 1.00 85.38 171 THR A N 1
ATOM 1336 C CA . THR A 1 171 ? 23.754 -3.368 -21.276 1.00 85.38 171 THR A CA 1
ATOM 1337 C C . THR A 1 171 ? 23.846 -1.917 -20.814 1.00 85.38 171 THR A C 1
ATOM 1339 O O . THR A 1 171 ? 24.593 -1.633 -19.877 1.00 85.38 171 THR A O 1
ATOM 1342 N N . LYS A 1 172 ? 23.116 -0.993 -21.453 1.00 86.19 172 LYS A N 1
ATOM 1343 C CA . LYS A 1 172 ? 23.166 0.446 -21.154 1.00 86.19 172 LYS A CA 1
ATOM 1344 C C . LYS A 1 172 ? 21.784 1.034 -20.883 1.00 86.19 172 LYS A C 1
ATOM 1346 O O . LYS A 1 172 ? 21.584 1.586 -19.805 1.00 86.19 172 LYS A O 1
ATOM 1351 N N . LEU A 1 173 ? 20.834 0.892 -21.813 1.00 86.69 173 LEU A N 1
ATOM 1352 C CA . LEU A 1 173 ? 19.509 1.515 -21.682 1.00 86.69 173 LEU A CA 1
ATOM 1353 C C . LEU A 1 173 ? 18.677 0.887 -20.556 1.00 86.69 173 LEU A C 1
ATOM 1355 O O . LEU A 1 173 ? 18.182 1.609 -19.699 1.00 86.69 173 LEU A O 1
ATOM 1359 N N . TYR A 1 174 ? 18.563 -0.441 -20.504 1.00 87.25 174 TYR A N 1
ATOM 1360 C CA . TYR A 1 174 ? 17.794 -1.134 -19.468 1.00 87.25 174 TYR A CA 1
ATOM 1361 C C . TYR A 1 174 ? 18.323 -0.850 -18.049 1.00 87.25 174 TYR A C 1
ATOM 1363 O O . TYR A 1 174 ? 17.529 -0.433 -17.207 1.00 87.25 174 TYR A O 1
ATOM 1371 N N . PRO A 1 175 ? 19.640 -0.945 -17.761 1.00 88.94 175 PRO A N 1
ATOM 1372 C CA . PRO A 1 175 ? 20.179 -0.500 -16.476 1.00 88.94 175 PRO A CA 1
ATOM 1373 C C . PRO A 1 175 ? 19.867 0.965 -16.159 1.00 88.94 175 PRO A C 1
ATOM 1375 O O . PRO A 1 175 ? 19.561 1.279 -15.011 1.00 88.94 175 PRO A O 1
ATOM 1378 N N . LYS A 1 176 ? 19.889 1.855 -17.162 1.00 85.25 176 LYS A N 1
ATOM 1379 C CA . LYS A 1 176 ? 19.520 3.261 -16.966 1.00 85.25 176 LYS A CA 1
ATOM 1380 C C . LYS A 1 176 ? 18.041 3.422 -16.611 1.00 85.25 176 LYS A C 1
ATOM 1382 O O . LYS A 1 176 ? 17.732 4.198 -15.719 1.00 85.25 176 LYS A O 1
ATOM 1387 N N . LEU A 1 177 ? 17.139 2.663 -17.232 1.00 87.06 177 LEU A N 1
ATOM 1388 C CA . LEU A 1 177 ? 15.719 2.645 -16.856 1.00 87.06 177 LEU A CA 1
ATOM 1389 C C . LEU A 1 177 ? 15.518 2.134 -15.425 1.00 87.06 177 LEU A C 1
ATOM 1391 O O . LEU A 1 177 ? 14.706 2.673 -14.681 1.00 87.06 177 LEU A O 1
ATOM 1395 N N . ILE A 1 178 ? 16.274 1.117 -15.010 1.00 87.75 178 ILE A N 1
ATOM 1396 C CA . ILE A 1 178 ? 16.243 0.577 -13.642 1.00 87.75 178 ILE A CA 1
ATOM 1397 C C . ILE A 1 178 ? 16.724 1.604 -12.606 1.00 87.75 178 ILE A C 1
ATOM 1399 O O . ILE A 1 178 ? 16.158 1.649 -11.513 1.00 87.75 178 ILE A O 1
ATOM 1403 N N . ASP A 1 179 ? 17.727 2.409 -12.954 1.00 85.94 179 ASP A N 1
ATOM 1404 C CA . ASP A 1 179 ? 18.257 3.517 -12.150 1.00 85.94 179 ASP A CA 1
ATOM 1405 C C . ASP A 1 179 ? 17.242 4.669 -12.055 1.00 85.94 179 ASP A C 1
ATOM 1407 O O . ASP A 1 179 ? 16.775 5.008 -10.966 1.00 85.94 179 ASP A O 1
ATOM 1411 N N . VAL A 1 180 ? 16.782 5.170 -13.206 1.00 81.88 180 VAL A N 1
ATOM 1412 C CA . VAL A 1 180 ? 15.822 6.283 -13.314 1.00 81.88 180 VAL A CA 1
ATOM 1413 C C . VAL A 1 180 ? 14.489 5.960 -12.644 1.00 81.88 180 VAL A C 1
ATOM 1415 O O . VAL A 1 180 ? 13.946 6.779 -11.908 1.00 81.88 180 VAL A O 1
ATOM 1418 N N . SER A 1 181 ? 13.989 4.734 -12.811 1.00 84.25 181 SER A N 1
ATOM 1419 C CA . SER A 1 181 ? 12.764 4.283 -12.135 1.00 84.25 181 SER A CA 1
ATOM 1420 C C . SER A 1 181 ? 12.865 4.295 -10.610 1.00 84.25 181 SER A C 1
ATOM 1422 O O . SER A 1 181 ? 11.839 4.171 -9.959 1.00 84.25 181 SER A O 1
ATOM 1424 N N . SER A 1 182 ? 14.056 4.436 -10.020 1.00 81.56 182 SER A N 1
ATOM 1425 C CA . SER A 1 182 ? 14.242 4.616 -8.573 1.00 81.56 182 SER A CA 1
ATOM 1426 C C . SER A 1 182 ? 14.620 6.035 -8.146 1.00 81.56 182 SER A C 1
ATOM 1428 O O . SER A 1 182 ? 14.561 6.333 -6.957 1.00 81.56 182 SER A O 1
ATOM 1430 N N . SER A 1 183 ? 15.009 6.898 -9.087 1.00 74.38 183 SER A N 1
ATOM 1431 C CA . SER A 1 183 ? 15.531 8.241 -8.808 1.00 74.38 183 SER A CA 1
ATOM 1432 C C . SER A 1 183 ? 14.613 9.376 -9.258 1.00 74.38 183 SER A C 1
ATOM 1434 O O . SER A 1 183 ? 14.903 10.528 -8.941 1.00 74.38 183 SER A O 1
ATOM 1436 N N . LEU A 1 184 ? 13.556 9.077 -10.022 1.00 67.31 184 LEU A N 1
ATOM 1437 C CA . LEU A 1 184 ? 12.563 10.072 -10.423 1.00 67.31 184 LEU A CA 1
ATOM 1438 C C . LEU A 1 184 ? 11.934 10.703 -9.164 1.00 67.31 184 LEU A C 1
ATOM 1440 O O . LEU A 1 184 ? 11.494 9.941 -8.292 1.00 67.31 184 LEU A O 1
ATOM 1444 N N . PRO A 1 185 ? 11.920 12.048 -9.056 1.00 57.38 185 PRO A N 1
ATOM 1445 C CA . PRO A 1 185 ? 11.254 12.750 -7.961 1.00 57.38 185 PRO A CA 1
ATOM 1446 C C . PRO A 1 185 ? 9.771 12.372 -7.899 1.00 57.38 185 PRO A C 1
ATOM 1448 O O . PRO A 1 185 ? 9.229 11.872 -8.876 1.00 57.38 185 PRO A O 1
ATOM 1451 N N . ALA A 1 186 ? 9.117 12.584 -6.761 1.00 52.78 186 ALA A N 1
ATOM 1452 C CA . ALA A 1 186 ? 7.673 12.457 -6.641 1.00 52.78 186 ALA A CA 1
ATOM 1453 C C . ALA A 1 186 ? 7.034 13.777 -7.095 1.00 52.78 186 ALA A C 1
ATOM 1455 O O . ALA A 1 186 ? 6.517 14.550 -6.282 1.00 52.78 186 ALA A O 1
ATOM 1456 N N . ALA A 1 187 ? 7.063 14.063 -8.399 1.00 45.88 187 ALA A N 1
ATOM 1457 C CA . ALA A 1 187 ? 6.138 15.057 -8.912 1.00 45.88 187 ALA A CA 1
ATOM 1458 C C . ALA A 1 187 ? 4.738 14.435 -8.815 1.00 45.88 187 ALA A C 1
ATOM 1460 O O . ALA A 1 187 ? 4.533 13.253 -9.100 1.00 45.88 187 ALA A O 1
ATOM 1461 N N . ALA A 1 188 ? 3.760 15.201 -8.325 1.00 42.56 188 ALA A N 1
ATOM 1462 C CA . ALA A 1 188 ? 2.378 14.736 -8.292 1.00 42.56 188 ALA A CA 1
ATOM 1463 C C . ALA A 1 188 ? 1.997 14.209 -9.686 1.00 42.56 188 ALA A C 1
ATOM 1465 O O . ALA A 1 188 ? 2.494 14.755 -10.673 1.00 42.56 188 ALA A O 1
ATOM 1466 N N . LEU A 1 189 ? 1.112 13.199 -9.745 1.00 47.44 189 LEU A N 1
ATOM 1467 C CA . LEU A 1 189 ? 0.401 12.713 -10.944 1.00 47.44 189 LEU A CA 1
ATOM 1468 C C . LEU A 1 189 ? -0.418 13.861 -11.574 1.00 47.44 189 LEU A C 1
ATOM 1470 O O . LEU A 1 189 ? -1.646 13.844 -11.604 1.00 47.44 189 LEU A O 1
ATOM 1474 N N . SER A 1 190 ? 0.282 14.910 -11.972 1.00 39.03 190 SER A N 1
ATOM 1475 C CA . SER A 1 190 ? -0.199 16.134 -12.573 1.00 39.03 190 SER A CA 1
ATOM 1476 C C . SER A 1 190 ? -0.468 15.813 -14.027 1.00 39.03 190 SER A C 1
ATOM 1478 O O . SER A 1 190 ? 0.151 14.906 -14.593 1.00 39.03 190 SER A O 1
ATOM 1480 N N . ASP A 1 191 ? -1.389 16.563 -14.617 1.00 42.44 191 ASP A N 1
ATOM 1481 C CA . ASP A 1 191 ? -1.664 16.521 -16.045 1.00 42.44 191 ASP A CA 1
ATOM 1482 C C . ASP A 1 191 ? -0.324 16.443 -16.810 1.00 42.44 191 ASP A C 1
ATOM 1484 O O . ASP A 1 191 ? 0.575 17.239 -16.510 1.00 42.44 191 ASP A O 1
ATOM 1488 N N . PRO A 1 192 ? -0.116 15.510 -17.762 1.00 48.19 192 PRO A N 1
ATOM 1489 C CA . PRO A 1 192 ? 1.103 15.468 -18.578 1.00 48.19 192 PRO A CA 1
ATOM 1490 C C . PRO A 1 192 ? 1.418 16.815 -19.256 1.00 48.19 192 PRO A C 1
ATOM 1492 O O . PRO A 1 192 ? 2.532 17.029 -19.741 1.00 48.19 192 PRO A O 1
ATOM 1495 N N . ASP A 1 193 ? 0.468 17.752 -19.262 1.00 45.19 193 ASP A N 1
ATOM 1496 C CA . ASP A 1 193 ? 0.658 19.120 -19.708 1.00 45.19 193 ASP A CA 1
ATOM 1497 C C . ASP A 1 193 ? 1.347 20.089 -18.723 1.00 45.19 193 ASP A C 1
ATOM 1499 O O . ASP A 1 193 ? 1.887 21.093 -19.194 1.00 45.19 193 ASP A O 1
ATOM 1503 N N . ASP A 1 194 ? 1.464 19.773 -17.427 1.00 43.69 194 ASP A N 1
ATOM 1504 C CA . ASP A 1 194 ? 1.840 20.734 -16.369 1.00 43.69 194 ASP A CA 1
ATOM 1505 C C . ASP A 1 194 ? 3.337 20.800 -15.985 1.00 43.69 194 ASP A C 1
ATOM 1507 O O . ASP A 1 194 ? 3.722 21.506 -15.050 1.00 43.69 194 ASP A O 1
ATOM 1511 N N . GLY A 1 195 ? 4.244 20.158 -16.728 1.00 51.91 195 GLY A N 1
ATOM 1512 C CA . GLY A 1 195 ? 5.681 20.341 -16.487 1.00 51.91 195 GLY A CA 1
ATOM 1513 C C . GLY A 1 195 ? 6.609 19.530 -17.385 1.00 51.91 195 GLY A C 1
ATOM 1514 O O . GLY A 1 195 ? 6.225 18.514 -17.957 1.00 51.91 195 GLY A O 1
ATOM 1515 N N . ALA A 1 196 ? 7.861 19.980 -17.517 1.00 52.53 196 ALA A N 1
ATOM 1516 C CA . ALA A 1 196 ? 8.885 19.268 -18.285 1.00 52.53 196 ALA A CA 1
ATOM 1517 C C . ALA A 1 196 ? 9.315 17.944 -17.622 1.00 52.53 196 ALA A C 1
ATOM 1519 O O . ALA A 1 196 ? 9.633 17.000 -18.342 1.00 52.53 196 ALA A O 1
ATOM 1520 N N . ASP A 1 197 ? 9.277 17.867 -16.286 1.00 52.03 197 ASP A N 1
ATOM 1521 C CA . ASP A 1 197 ? 9.727 16.700 -15.514 1.00 52.03 197 ASP A CA 1
ATOM 1522 C C . ASP A 1 197 ? 8.683 15.569 -15.487 1.00 52.03 197 ASP A C 1
ATOM 1524 O O . ASP A 1 197 ? 9.040 14.414 -15.704 1.00 52.03 197 ASP A O 1
ATOM 1528 N N . ALA A 1 198 ? 7.388 15.894 -15.369 1.00 57.97 198 ALA A N 1
ATOM 1529 C CA . ALA A 1 198 ? 6.299 14.911 -15.461 1.00 57.97 198 ALA A CA 1
ATOM 1530 C C . ALA A 1 198 ? 6.298 14.185 -16.822 1.00 57.97 198 ALA A C 1
ATOM 1532 O O . ALA A 1 198 ? 6.130 12.970 -16.904 1.00 57.97 198 ALA A O 1
ATOM 1533 N N . ARG A 1 199 ? 6.588 14.909 -17.915 1.00 69.94 199 ARG A N 1
ATOM 1534 C CA . ARG A 1 199 ? 6.714 14.315 -19.260 1.00 69.94 199 ARG A CA 1
ATOM 1535 C C . ARG A 1 199 ? 7.906 13.359 -19.386 1.00 69.94 199 ARG A C 1
ATOM 1537 O O . ARG A 1 199 ? 7.821 12.403 -20.146 1.00 69.94 199 ARG A O 1
ATOM 1544 N N . LEU A 1 200 ? 8.992 13.567 -18.632 1.00 73.56 200 LEU A N 1
ATOM 1545 C CA . LEU A 1 200 ? 10.135 12.644 -18.634 1.00 73.56 200 LEU A CA 1
ATOM 1546 C C . LEU A 1 200 ? 9.774 11.294 -18.003 1.00 73.56 200 LEU A C 1
ATOM 1548 O O . LEU A 1 200 ? 10.175 10.255 -18.527 1.00 73.56 200 LEU A O 1
ATOM 1552 N N . ALA A 1 201 ? 9.013 11.292 -16.903 1.00 74.38 201 ALA A N 1
ATOM 1553 C CA . ALA A 1 201 ? 8.554 10.059 -16.264 1.00 74.38 201 ALA A CA 1
ATOM 1554 C C . ALA A 1 201 ? 7.659 9.233 -17.204 1.00 74.38 201 ALA A C 1
ATOM 1556 O O . ALA A 1 201 ? 7.832 8.013 -17.291 1.00 74.38 201 ALA A O 1
ATOM 1557 N N . VAL A 1 202 ? 6.768 9.899 -17.954 1.00 83.56 202 VAL A N 1
ATOM 1558 C CA . VAL A 1 202 ? 5.946 9.261 -18.996 1.00 83.56 202 VAL A CA 1
ATOM 1559 C C . VAL A 1 202 ? 6.819 8.650 -20.085 1.00 83.56 202 VAL A C 1
ATOM 1561 O O . VAL A 1 202 ? 6.683 7.458 -20.351 1.00 83.56 202 VAL A O 1
ATOM 1564 N N . ASP A 1 203 ? 7.765 9.409 -20.648 1.00 85.31 203 ASP A N 1
ATOM 1565 C CA . ASP A 1 203 ? 8.624 8.906 -21.722 1.00 85.31 203 ASP A CA 1
ATOM 1566 C C . ASP A 1 203 ? 9.410 7.654 -21.281 1.00 85.31 203 ASP A C 1
ATOM 1568 O O . ASP A 1 203 ? 9.528 6.669 -22.012 1.00 85.31 203 ASP A O 1
ATOM 1572 N N . PHE A 1 204 ? 9.958 7.656 -20.061 1.00 86.81 204 PHE A N 1
ATOM 1573 C CA . PHE A 1 204 ? 10.670 6.491 -19.530 1.00 86.81 204 PHE A CA 1
ATOM 1574 C C . PHE A 1 204 ? 9.743 5.299 -19.265 1.00 86.81 204 PHE A C 1
ATOM 1576 O O . PHE A 1 204 ? 10.151 4.151 -19.475 1.00 86.81 204 PHE A O 1
ATOM 1583 N N . ALA A 1 205 ? 8.509 5.544 -18.824 1.00 88.50 205 ALA A N 1
ATOM 1584 C CA . ALA A 1 205 ? 7.505 4.502 -18.655 1.00 88.50 205 ALA A CA 1
ATOM 1585 C C . ALA A 1 205 ? 7.081 3.897 -20.005 1.00 88.50 205 ALA A C 1
ATOM 1587 O O . ALA A 1 205 ? 6.999 2.674 -20.117 1.00 88.50 205 ALA A O 1
ATOM 1588 N N . GLU A 1 206 ? 6.903 4.714 -21.045 1.00 90.25 206 GLU A N 1
ATOM 1589 C CA . GLU A 1 206 ? 6.632 4.265 -22.417 1.00 90.25 206 GLU A CA 1
ATOM 1590 C C . GLU A 1 206 ? 7.775 3.397 -22.958 1.00 90.25 206 GLU A C 1
ATOM 1592 O O . GLU A 1 206 ? 7.537 2.282 -23.432 1.00 90.25 206 GLU A O 1
ATOM 1597 N N . MET A 1 207 ? 9.034 3.827 -22.791 1.00 89.88 207 MET A N 1
ATOM 1598 C CA . MET A 1 207 ? 10.200 3.004 -23.143 1.00 89.88 207 MET A CA 1
ATOM 1599 C C . MET A 1 207 ? 10.184 1.658 -22.406 1.00 89.88 207 MET A C 1
ATOM 1601 O O . MET A 1 207 ? 10.465 0.614 -23.000 1.00 89.88 207 MET A O 1
ATOM 1605 N N . ALA A 1 208 ? 9.836 1.651 -21.117 1.00 90.06 208 ALA A N 1
ATOM 1606 C CA . ALA A 1 208 ? 9.734 0.423 -20.337 1.00 90.06 208 ALA A CA 1
ATOM 1607 C C . ALA A 1 208 ? 8.600 -0.495 -20.830 1.00 90.06 208 ALA A C 1
ATOM 1609 O O . ALA A 1 208 ? 8.789 -1.716 -20.879 1.00 90.06 208 ALA A O 1
ATOM 1610 N N . VAL A 1 209 ? 7.452 0.054 -21.243 1.00 90.19 209 VAL A N 1
ATOM 1611 C CA . VAL A 1 209 ? 6.352 -0.715 -21.853 1.00 90.19 209 VAL A CA 1
ATOM 1612 C C . VAL A 1 209 ? 6.788 -1.320 -23.185 1.00 90.19 209 VAL A C 1
ATOM 1614 O O . VAL A 1 209 ? 6.544 -2.509 -23.400 1.00 90.19 209 VAL A O 1
ATOM 1617 N N . LEU A 1 210 ? 7.500 -0.571 -24.033 1.00 88.31 210 LEU A N 1
ATOM 1618 C CA . LEU A 1 210 ? 8.057 -1.084 -25.290 1.00 88.31 210 LEU A CA 1
ATOM 1619 C C . LEU A 1 210 ? 9.032 -2.243 -25.047 1.00 88.31 210 LEU A C 1
ATOM 1621 O O . LEU A 1 210 ? 8.919 -3.281 -25.698 1.00 88.31 210 LEU A O 1
ATOM 1625 N N . LEU A 1 211 ? 9.941 -2.125 -24.073 1.00 86.31 211 LEU A N 1
ATOM 1626 C CA . LEU A 1 211 ? 10.861 -3.216 -23.716 1.00 86.31 211 LEU A CA 1
ATOM 1627 C C . LEU A 1 211 ? 10.144 -4.438 -23.135 1.00 86.31 211 LEU A C 1
ATOM 1629 O O . LEU A 1 211 ? 10.577 -5.568 -23.359 1.00 86.31 211 LEU A O 1
ATOM 1633 N N . THR A 1 212 ? 9.057 -4.221 -22.394 1.00 85.94 212 THR A N 1
ATOM 1634 C CA . THR A 1 212 ? 8.286 -5.307 -21.777 1.00 85.94 212 THR A CA 1
ATOM 1635 C C . THR A 1 212 ? 7.379 -6.018 -22.789 1.00 85.94 212 THR A C 1
ATOM 1637 O O . THR A 1 212 ? 7.150 -7.220 -22.663 1.00 85.94 212 THR A O 1
ATOM 1640 N N . SER A 1 213 ? 6.886 -5.293 -23.799 1.00 83.62 213 SER A N 1
ATOM 1641 C CA . SER A 1 213 ? 5.803 -5.730 -24.698 1.00 83.62 213 SER A CA 1
ATOM 1642 C C . SER A 1 213 ? 6.255 -6.026 -26.132 1.00 83.62 213 SER A C 1
ATOM 1644 O O . SER A 1 213 ? 5.449 -6.465 -26.952 1.00 83.62 213 SER A O 1
ATOM 1646 N N . SER A 1 214 ? 7.537 -5.823 -26.455 1.00 80.56 214 SER A N 1
ATOM 1647 C CA . SER A 1 214 ? 8.087 -6.068 -27.791 1.00 80.56 214 SER A CA 1
ATOM 1648 C C . SER A 1 214 ? 8.754 -7.442 -27.925 1.00 80.56 214 SER A C 1
ATOM 1650 O O . SER A 1 214 ? 9.703 -7.780 -27.216 1.00 80.56 214 SER A O 1
ATOM 1652 N N . LEU A 1 215 ? 8.308 -8.222 -28.918 1.00 71.38 215 LEU A N 1
ATOM 1653 C CA . LEU A 1 215 ? 8.947 -9.481 -29.338 1.00 71.38 215 LEU A CA 1
ATOM 1654 C C . LEU A 1 215 ? 10.382 -9.280 -29.839 1.00 71.38 215 LEU A C 1
ATOM 1656 O O . LEU A 1 215 ? 11.195 -10.202 -29.776 1.00 71.38 215 LEU A O 1
ATOM 1660 N N . THR A 1 216 ? 10.679 -8.102 -30.378 1.00 69.31 216 THR A N 1
ATOM 1661 C CA . THR A 1 216 ? 11.830 -7.871 -31.255 1.00 69.31 216 THR A CA 1
ATOM 1662 C C . THR A 1 216 ? 12.992 -7.229 -30.516 1.00 69.31 216 THR A C 1
ATOM 1664 O O . THR A 1 216 ? 14.145 -7.477 -30.847 1.00 69.31 216 THR A O 1
ATOM 1667 N N . LEU A 1 217 ? 12.689 -6.479 -29.455 1.00 72.44 217 LEU A N 1
ATOM 1668 C CA . LEU A 1 217 ? 13.669 -5.924 -28.522 1.00 72.44 217 LEU A CA 1
ATOM 1669 C C . LEU A 1 217 ? 14.093 -6.938 -27.448 1.00 72.44 217 LEU A C 1
ATOM 1671 O O . LEU A 1 217 ? 14.919 -6.624 -26.596 1.00 72.44 217 LEU A O 1
ATOM 1675 N N . ARG A 1 218 ? 13.543 -8.156 -27.474 1.00 70.88 218 ARG A N 1
ATOM 1676 C CA . ARG A 1 218 ? 13.691 -9.162 -26.421 1.00 70.88 218 ARG A CA 1
ATOM 1677 C C . ARG A 1 218 ? 15.127 -9.674 -26.282 1.00 70.88 218 ARG A C 1
ATOM 1679 O O . ARG A 1 218 ? 15.718 -10.180 -27.234 1.00 70.88 218 ARG A O 1
ATOM 1686 N N . ASN A 1 219 ? 15.636 -9.683 -25.052 1.00 73.69 219 ASN A N 1
ATOM 1687 C CA . ASN A 1 219 ? 16.796 -10.491 -24.689 1.00 73.69 219 ASN A CA 1
ATOM 1688 C C . ASN A 1 219 ? 16.336 -11.907 -24.303 1.00 73.69 219 ASN A C 1
ATOM 1690 O O . ASN A 1 219 ? 15.535 -12.049 -23.381 1.00 73.69 219 ASN A O 1
ATOM 1694 N N . PRO A 1 220 ? 16.840 -12.977 -24.942 1.00 70.19 220 PRO A N 1
ATOM 1695 C CA . PRO A 1 220 ? 16.510 -14.348 -24.554 1.00 70.19 220 PRO A CA 1
ATOM 1696 C C . PRO A 1 220 ? 16.842 -14.678 -23.090 1.00 70.19 220 PRO A C 1
ATOM 1698 O O . PRO A 1 220 ? 16.210 -15.562 -22.517 1.00 70.19 220 PRO A O 1
ATOM 1701 N N . ALA A 1 221 ? 17.824 -13.987 -22.500 1.00 75.56 221 ALA A N 1
ATOM 1702 C CA . ALA A 1 221 ? 18.235 -14.174 -21.111 1.00 75.56 221 ALA A CA 1
ATOM 1703 C C . ALA A 1 221 ? 17.316 -13.476 -20.090 1.00 75.56 221 ALA A C 1
ATOM 1705 O O . ALA A 1 221 ? 17.315 -13.874 -18.929 1.00 75.56 221 ALA A O 1
ATOM 1706 N N . GLU A 1 222 ? 16.530 -12.478 -20.508 1.00 78.19 222 GLU A N 1
ATOM 1707 C CA . GLU A 1 222 ? 15.616 -11.728 -19.637 1.00 78.19 222 GLU A CA 1
ATOM 1708 C C . GLU A 1 222 ? 14.160 -11.998 -20.052 1.00 78.19 222 GLU A C 1
ATOM 1710 O O . GLU A 1 222 ? 13.695 -11.490 -21.079 1.00 78.19 222 GLU A O 1
ATOM 1715 N N . PRO A 1 223 ? 13.415 -12.843 -19.317 1.00 83.06 223 PRO A N 1
ATOM 1716 C CA . PRO A 1 223 ? 12.020 -13.115 -19.641 1.00 83.06 223 PRO A CA 1
ATOM 1717 C C . PRO A 1 223 ? 11.154 -11.856 -19.432 1.00 83.06 223 PRO A C 1
ATOM 1719 O O . PRO A 1 223 ? 11.387 -11.115 -18.486 1.00 83.06 223 PRO A O 1
ATOM 1722 N N . PRO A 1 224 ? 10.078 -11.634 -20.210 1.00 85.31 224 PRO A N 1
ATOM 1723 C CA . PRO A 1 224 ? 9.230 -10.442 -20.054 1.00 85.31 224 PRO A CA 1
ATOM 1724 C C . PRO A 1 224 ? 8.696 -10.232 -18.623 1.00 85.31 224 PRO A C 1
ATOM 1726 O O . PRO A 1 224 ? 8.565 -9.101 -18.161 1.00 85.31 224 PRO A O 1
ATOM 1729 N N . MET A 1 225 ? 8.464 -11.320 -17.877 1.00 88.88 225 MET A N 1
ATOM 1730 C CA . MET A 1 225 ? 8.090 -11.239 -16.461 1.00 88.88 225 MET A CA 1
ATOM 1731 C C . MET A 1 225 ? 9.186 -10.690 -15.543 1.00 88.88 225 MET A C 1
ATOM 1733 O O . MET A 1 225 ? 8.831 -10.080 -14.539 1.00 88.88 225 MET A O 1
ATOM 1737 N N . SER A 1 226 ? 10.480 -10.905 -15.819 1.00 88.56 226 SER A N 1
ATOM 1738 C CA . SER A 1 226 ? 11.546 -10.351 -14.965 1.00 88.56 226 SER A CA 1
ATOM 1739 C C . SER A 1 226 ? 11.559 -8.829 -15.059 1.00 88.56 226 SER A C 1
ATOM 1741 O O . SER A 1 226 ? 11.590 -8.153 -14.031 1.00 88.56 226 SER A O 1
ATOM 1743 N N . ILE A 1 227 ? 11.427 -8.307 -16.280 1.00 89.19 227 ILE A N 1
ATOM 1744 C CA . ILE A 1 227 ? 11.345 -6.875 -16.583 1.00 89.19 227 ILE A CA 1
ATOM 1745 C C . ILE A 1 227 ? 10.109 -6.268 -15.912 1.00 89.19 227 ILE A C 1
ATOM 1747 O O . ILE A 1 227 ? 10.222 -5.313 -15.146 1.00 89.19 227 ILE A O 1
ATOM 1751 N N . TYR A 1 228 ? 8.938 -6.880 -16.117 1.00 92.81 228 TYR A N 1
ATOM 1752 C CA . TYR A 1 228 ? 7.698 -6.468 -15.460 1.00 92.81 228 TYR A CA 1
ATOM 1753 C C . TYR A 1 228 ? 7.847 -6.419 -13.933 1.00 92.81 228 TYR A C 1
ATOM 1755 O O . TYR A 1 228 ? 7.534 -5.416 -13.295 1.00 92.81 228 TYR A O 1
ATOM 1763 N N . SER A 1 229 ? 8.376 -7.481 -13.318 1.00 91.94 229 SER A N 1
ATOM 1764 C CA . SER A 1 229 ? 8.572 -7.523 -11.868 1.00 91.94 229 SER A CA 1
ATOM 1765 C C . SER A 1 229 ? 9.571 -6.469 -11.374 1.00 91.94 229 SER A C 1
ATOM 1767 O O . SER A 1 229 ? 9.386 -5.948 -10.273 1.00 91.94 229 SER A O 1
ATOM 1769 N N . ALA A 1 230 ? 10.577 -6.103 -12.174 1.00 90.75 230 ALA A N 1
ATOM 1770 C CA . ALA A 1 230 ? 11.543 -5.059 -11.835 1.00 90.75 230 ALA A CA 1
ATOM 1771 C C . ALA A 1 230 ? 10.934 -3.645 -11.823 1.00 90.75 230 ALA A C 1
ATOM 1773 O O . ALA A 1 230 ? 11.387 -2.798 -11.047 1.00 90.75 230 ALA A O 1
ATOM 1774 N N . PHE A 1 231 ? 9.903 -3.392 -12.631 1.00 92.38 231 PHE A N 1
ATOM 1775 C CA . PHE A 1 231 ? 9.203 -2.104 -12.682 1.00 92.38 231 PHE A CA 1
ATOM 1776 C C . PHE A 1 231 ? 7.975 -2.041 -11.764 1.00 92.38 231 PHE A C 1
ATOM 1778 O O . PHE A 1 231 ? 7.661 -0.985 -11.226 1.00 92.38 231 PHE A O 1
ATOM 1785 N N . VAL A 1 232 ? 7.311 -3.171 -11.512 1.00 93.44 232 VAL A N 1
ATOM 1786 C CA . VAL A 1 232 ? 6.062 -3.202 -10.734 1.00 93.44 232 VAL A CA 1
ATOM 1787 C C . VAL A 1 232 ? 6.288 -3.585 -9.275 1.00 93.44 232 VAL A C 1
ATOM 1789 O O . VAL A 1 232 ? 5.824 -2.890 -8.372 1.00 93.44 232 VAL A O 1
ATOM 1792 N N . LEU A 1 233 ? 7.006 -4.683 -9.026 1.00 92.19 233 LEU A N 1
ATOM 1793 C CA . LEU A 1 233 ? 7.082 -5.324 -7.705 1.00 92.19 233 LEU A CA 1
ATOM 1794 C C . LEU A 1 233 ? 8.321 -4.921 -6.900 1.00 92.19 233 LEU A C 1
ATOM 1796 O O . LEU A 1 233 ? 8.427 -5.262 -5.721 1.00 92.19 233 LEU A O 1
ATOM 1800 N N . ARG A 1 234 ? 9.271 -4.208 -7.516 1.00 91.50 234 ARG A N 1
ATOM 1801 C CA . ARG A 1 234 ? 10.468 -3.708 -6.837 1.00 91.50 234 ARG A CA 1
ATOM 1802 C C . ARG A 1 234 ? 10.093 -2.534 -5.914 1.00 91.50 234 ARG A C 1
ATOM 1804 O O . ARG A 1 234 ? 9.626 -1.509 -6.418 1.00 91.50 234 ARG A O 1
ATOM 1811 N N . PRO A 1 235 ? 10.336 -2.629 -4.590 1.00 88.19 235 PRO A N 1
ATOM 1812 C CA . PRO A 1 235 ? 9.968 -1.571 -3.643 1.00 88.19 235 PRO A CA 1
ATOM 1813 C C . PRO A 1 235 ? 10.692 -0.245 -3.891 1.00 88.19 235 PRO A C 1
ATOM 1815 O O . PRO A 1 235 ? 10.112 0.808 -3.686 1.00 88.19 235 PRO A O 1
ATOM 1818 N N . SER A 1 236 ? 11.933 -0.291 -4.387 1.00 86.69 236 SER A N 1
ATOM 1819 C CA . SER A 1 236 ? 12.728 0.908 -4.684 1.00 86.69 236 SER A CA 1
ATOM 1820 C C . SER A 1 236 ? 12.279 1.664 -5.938 1.00 86.69 236 SER A C 1
ATOM 1822 O O . SER A 1 236 ? 12.883 2.674 -6.268 1.00 86.69 236 SER A O 1
ATOM 1824 N N . CYS A 1 237 ? 11.300 1.150 -6.687 1.00 88.75 237 CYS A N 1
ATOM 1825 C CA . CYS A 1 237 ? 10.743 1.869 -7.826 1.00 88.75 237 CYS A CA 1
ATOM 1826 C C . CYS A 1 237 ? 9.869 3.027 -7.317 1.00 88.75 237 CYS A C 1
ATOM 1828 O O . CYS A 1 237 ? 9.029 2.810 -6.435 1.00 88.75 237 CYS A O 1
ATOM 1830 N N . SER A 1 238 ? 10.058 4.223 -7.872 1.00 85.31 238 SER A N 1
ATOM 1831 C CA . SER A 1 238 ? 9.314 5.425 -7.513 1.00 85.31 238 SER A CA 1
ATOM 1832 C C . SER A 1 238 ? 7.831 5.260 -7.832 1.00 85.31 238 SER A C 1
ATOM 1834 O O . SER A 1 238 ? 7.434 4.507 -8.732 1.00 85.31 238 SER A O 1
ATOM 1836 N N . PHE A 1 239 ? 6.996 5.940 -7.050 1.00 85.12 239 PHE A N 1
ATOM 1837 C CA . PHE A 1 239 ? 5.546 5.863 -7.177 1.00 85.12 239 PHE A CA 1
ATOM 1838 C C . PHE A 1 239 ? 5.049 6.420 -8.509 1.00 85.12 239 PHE A C 1
ATOM 1840 O O . PHE A 1 239 ? 4.181 5.804 -9.123 1.00 85.12 239 PHE A O 1
ATOM 1847 N N . GLU A 1 240 ? 5.645 7.517 -8.981 1.00 81.81 240 GLU A N 1
ATOM 1848 C CA . GLU A 1 240 ? 5.301 8.171 -10.246 1.00 81.81 240 GLU A CA 1
ATOM 1849 C C . GLU A 1 240 ? 5.616 7.277 -11.454 1.00 81.81 240 GLU A C 1
ATOM 1851 O O . GLU A 1 240 ? 4.722 6.964 -12.242 1.00 81.81 240 GLU A O 1
ATOM 1856 N N . PHE A 1 241 ? 6.851 6.765 -11.557 1.00 87.56 241 PHE A N 1
ATOM 1857 C CA . PHE A 1 241 ? 7.229 5.861 -12.647 1.00 87.56 241 PHE A CA 1
ATOM 1858 C C . PHE A 1 241 ? 6.343 4.612 -12.663 1.00 87.56 241 PHE A C 1
ATOM 1860 O O . PHE A 1 241 ? 5.832 4.220 -13.714 1.00 87.56 241 PHE A O 1
ATOM 1867 N N . ARG A 1 242 ? 6.132 3.991 -11.490 1.00 90.50 242 ARG A N 1
ATOM 1868 C CA . ARG A 1 242 ? 5.272 2.806 -11.370 1.00 90.50 242 ARG A CA 1
ATOM 1869 C C . ARG A 1 242 ? 3.843 3.126 -11.815 1.00 90.50 242 ARG A C 1
ATOM 1871 O O . ARG A 1 242 ? 3.239 2.308 -12.506 1.00 90.50 242 ARG A O 1
ATOM 1878 N N . GLY A 1 243 ? 3.327 4.300 -11.452 1.00 89.12 243 GLY A N 1
ATOM 1879 C CA . GLY A 1 243 ? 2.004 4.773 -11.843 1.00 89.12 243 GLY A CA 1
ATOM 1880 C C . GLY A 1 243 ? 1.852 4.921 -13.352 1.00 89.12 243 GLY A C 1
ATOM 1881 O O . GLY A 1 243 ? 0.947 4.316 -13.924 1.00 89.12 243 GLY A O 1
ATOM 1882 N N . HIS A 1 244 ? 2.762 5.640 -14.015 1.00 88.62 244 HIS A N 1
ATOM 1883 C CA . HIS A 1 244 ? 2.734 5.788 -15.475 1.00 88.62 244 HIS A CA 1
ATOM 1884 C C . HIS A 1 244 ? 2.900 4.451 -16.197 1.00 88.62 244 HIS A C 1
ATOM 1886 O O . HIS A 1 244 ? 2.130 4.148 -17.105 1.00 88.62 244 HIS A O 1
ATOM 1892 N N . TYR A 1 245 ? 3.839 3.611 -15.755 1.00 92.25 245 TYR A N 1
ATOM 1893 C CA . TYR A 1 245 ? 4.054 2.291 -16.344 1.00 92.25 245 TYR A CA 1
ATOM 1894 C C . TYR A 1 245 ? 2.802 1.410 -16.245 1.00 92.25 245 TYR A C 1
ATOM 1896 O O . TYR A 1 245 ? 2.377 0.813 -17.234 1.00 92.25 245 TYR A O 1
ATOM 1904 N N . LEU A 1 246 ? 2.175 1.348 -15.065 1.00 92.31 246 LEU A N 1
ATOM 1905 C CA . LEU A 1 246 ? 0.959 0.562 -14.863 1.00 92.31 246 LEU A CA 1
ATOM 1906 C C . LEU A 1 246 ? -0.247 1.151 -15.601 1.00 92.31 246 LEU A C 1
ATOM 1908 O O . LEU A 1 246 ? -1.047 0.374 -16.108 1.00 92.31 246 LEU A O 1
ATOM 1912 N N . ARG A 1 247 ? -0.371 2.480 -15.709 1.00 90.50 247 ARG A N 1
ATOM 1913 C CA . ARG A 1 247 ? -1.421 3.135 -16.509 1.00 90.50 247 ARG A CA 1
ATOM 1914 C C . ARG A 1 247 ? -1.281 2.828 -17.995 1.00 90.50 247 ARG A C 1
ATOM 1916 O O . ARG A 1 247 ? -2.257 2.438 -18.616 1.00 90.50 247 ARG A O 1
ATOM 1923 N N . LEU A 1 248 ? -0.078 2.916 -18.554 1.00 89.88 248 LEU A N 1
ATOM 1924 C CA . LEU A 1 248 ? 0.160 2.574 -19.960 1.00 89.88 248 LEU A CA 1
ATOM 1925 C C . LEU A 1 248 ? -0.081 1.086 -20.244 1.00 89.88 248 LEU A C 1
ATOM 1927 O O . LEU A 1 248 ? -0.552 0.729 -21.322 1.00 89.88 248 LEU A O 1
ATOM 1931 N N . LEU A 1 249 ? 0.236 0.219 -19.278 1.00 90.56 249 LEU A N 1
ATOM 1932 C CA . LEU A 1 249 ? 0.103 -1.225 -19.436 1.00 90.56 249 LEU A CA 1
ATOM 1933 C C . LEU A 1 249 ? -1.318 -1.747 -19.177 1.00 90.56 249 LEU A C 1
ATOM 1935 O O . LEU A 1 249 ? -1.751 -2.641 -19.890 1.00 90.56 249 LEU A O 1
ATOM 1939 N N . PHE A 1 250 ? -2.016 -1.256 -18.148 1.00 89.00 250 PHE A N 1
ATOM 1940 C CA . PHE A 1 250 ? -3.344 -1.729 -17.722 1.00 89.00 250 PHE A CA 1
ATOM 1941 C C . PHE A 1 250 ? -4.486 -0.742 -18.008 1.00 89.00 250 PHE A C 1
ATOM 1943 O O . PHE A 1 250 ? -5.642 -1.087 -17.771 1.00 89.00 250 PHE A O 1
ATOM 1950 N N . GLY A 1 251 ? -4.196 0.471 -18.472 1.00 86.19 251 GLY A N 1
ATOM 1951 C CA . GLY A 1 251 ? -5.200 1.431 -18.937 1.00 86.19 251 GLY A CA 1
ATOM 1952 C C . GLY A 1 251 ? -5.559 1.255 -20.414 1.00 86.19 251 GLY A C 1
ATOM 1953 O O . GLY A 1 251 ? -6.660 1.618 -20.805 1.00 86.19 251 GLY A O 1
ATOM 1954 N N . ASP A 1 252 ? -4.668 0.649 -21.208 1.00 86.38 252 ASP A N 1
ATOM 1955 C CA . ASP A 1 252 ? -4.862 0.377 -22.637 1.00 86.38 252 ASP A CA 1
ATOM 1956 C C . ASP A 1 252 ? -4.853 -1.137 -22.904 1.00 86.38 252 ASP A C 1
ATOM 1958 O O . ASP A 1 252 ? -3.854 -1.839 -22.689 1.00 86.38 252 ASP A O 1
ATOM 1962 N N . SER A 1 253 ? -5.986 -1.652 -23.387 1.00 85.62 253 SER A N 1
ATOM 1963 C CA . SER A 1 253 ? -6.152 -3.073 -23.696 1.00 85.62 253 SER A CA 1
ATOM 1964 C C . SER A 1 253 ? -5.229 -3.579 -24.812 1.00 85.62 253 SER A C 1
ATOM 1966 O O . SER A 1 253 ? -4.872 -4.764 -24.793 1.00 85.62 253 SER A O 1
ATOM 1968 N N . ASP A 1 254 ? -4.773 -2.728 -25.733 1.00 87.31 254 ASP A N 1
ATOM 1969 C CA . ASP A 1 254 ? -3.854 -3.111 -26.809 1.00 87.31 254 ASP A CA 1
ATOM 1970 C C . ASP A 1 254 ? -2.432 -3.329 -26.277 1.00 87.31 254 ASP A C 1
ATOM 1972 O O . ASP A 1 254 ? -1.799 -4.349 -26.583 1.00 87.31 254 ASP A O 1
ATOM 1976 N N . ASN A 1 255 ? -1.938 -2.422 -25.428 1.00 87.81 255 ASN A N 1
ATOM 1977 C CA . ASN A 1 255 ? -0.638 -2.574 -24.766 1.00 87.81 255 ASN A CA 1
ATOM 1978 C C . ASN A 1 255 ? -0.617 -3.815 -23.874 1.00 87.81 255 ASN A C 1
ATOM 1980 O O . ASN A 1 255 ? 0.311 -4.629 -23.966 1.00 87.81 255 ASN A O 1
ATOM 1984 N N . PHE A 1 256 ? -1.675 -4.014 -23.080 1.00 89.44 256 PHE A N 1
ATOM 1985 C CA . PHE A 1 256 ? -1.812 -5.215 -22.266 1.00 89.44 256 PHE A CA 1
ATOM 1986 C C . PHE A 1 256 ? -1.803 -6.484 -23.124 1.00 89.44 256 PHE A C 1
ATOM 1988 O O . PHE A 1 256 ? -1.096 -7.440 -22.807 1.00 89.44 256 PHE A O 1
ATOM 1995 N N . SER A 1 257 ? -2.546 -6.497 -24.236 1.00 88.38 257 SER A N 1
ATOM 1996 C CA . SER A 1 257 ? -2.634 -7.653 -25.137 1.00 88.38 257 SER A CA 1
ATOM 1997 C C . SER A 1 257 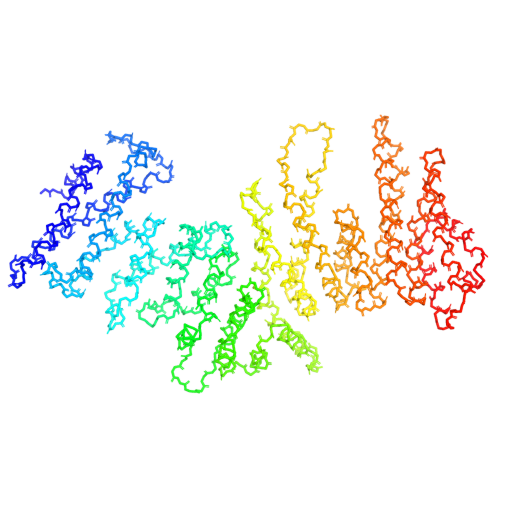? -1.280 -8.024 -25.745 1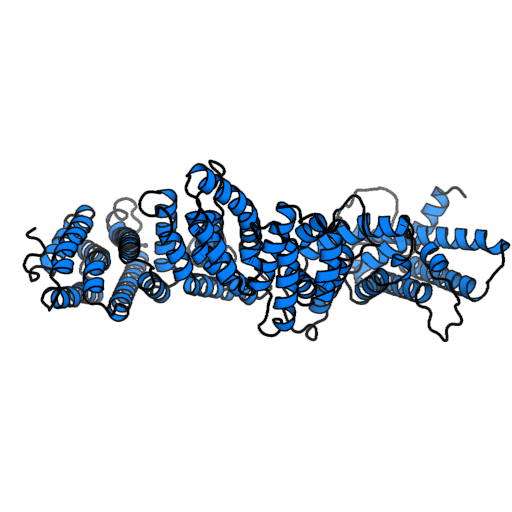.00 88.38 257 SER A C 1
ATOM 1999 O O . SER A 1 257 ? -0.944 -9.209 -25.809 1.00 88.38 257 SER A O 1
ATOM 2001 N N . ARG A 1 258 ? -0.473 -7.031 -26.147 1.00 88.12 258 ARG A N 1
ATOM 2002 C CA . ARG A 1 258 ? 0.888 -7.250 -26.675 1.00 88.12 258 ARG A CA 1
ATOM 2003 C C . ARG A 1 258 ? 1.801 -7.882 -25.631 1.00 88.12 258 ARG A C 1
ATOM 2005 O O . ARG A 1 258 ? 2.455 -8.883 -25.919 1.00 88.12 258 ARG A O 1
ATOM 2012 N N . PHE A 1 259 ? 1.809 -7.341 -24.415 1.00 89.06 259 PHE A N 1
ATOM 2013 C CA . PHE A 1 259 ? 2.567 -7.919 -23.309 1.00 89.06 259 PHE A CA 1
ATOM 2014 C C . PHE A 1 259 ? 2.084 -9.332 -22.968 1.00 89.06 259 PHE A C 1
ATOM 2016 O O . PHE A 1 259 ? 2.885 -10.258 -22.866 1.00 89.06 259 PHE A O 1
ATOM 2023 N N . TYR A 1 260 ? 0.774 -9.530 -22.843 1.00 86.56 260 TYR A N 1
ATOM 2024 C CA . TYR A 1 260 ? 0.190 -10.817 -22.485 1.00 86.56 260 TYR A CA 1
ATOM 2025 C C . TYR A 1 260 ? 0.529 -11.907 -23.511 1.00 86.56 260 TYR A C 1
ATOM 2027 O O . TYR A 1 260 ? 0.891 -13.021 -23.132 1.00 86.56 260 TYR A O 1
ATOM 2035 N N . ALA A 1 261 ? 0.519 -11.574 -24.807 1.00 84.62 261 ALA A N 1
ATOM 2036 C CA . ALA A 1 261 ? 0.914 -12.484 -25.881 1.00 84.62 261 ALA A CA 1
ATOM 2037 C C . ALA A 1 261 ? 2.376 -12.965 -25.774 1.00 84.62 261 ALA A C 1
ATOM 2039 O O . ALA A 1 261 ? 2.690 -14.062 -26.232 1.00 84.62 261 ALA A O 1
ATOM 2040 N N . LEU A 1 262 ? 3.271 -12.188 -25.149 1.00 83.19 262 LEU A N 1
ATOM 2041 C CA . LEU A 1 262 ? 4.666 -12.584 -24.915 1.00 83.19 262 LEU A CA 1
ATOM 2042 C C . LEU A 1 262 ? 4.847 -13.593 -23.783 1.00 83.19 262 LEU A C 1
ATOM 2044 O O . LEU A 1 262 ? 5.851 -14.310 -23.745 1.00 83.19 262 LEU A O 1
ATOM 2048 N N . LEU A 1 263 ? 3.919 -13.601 -22.830 1.00 80.31 263 LEU A N 1
ATOM 2049 C CA . LEU A 1 263 ? 3.989 -14.441 -21.640 1.00 80.31 263 LEU A CA 1
ATOM 2050 C C . LEU A 1 263 ? 3.494 -15.863 -21.892 1.00 80.31 263 LEU A C 1
ATOM 2052 O O . LEU A 1 263 ? 3.848 -16.784 -21.153 1.00 80.31 263 LEU A O 1
ATOM 2056 N N . VAL A 1 264 ? 2.671 -16.036 -22.923 1.00 67.69 264 VAL A N 1
ATOM 2057 C CA . VAL A 1 264 ? 1.983 -17.286 -23.225 1.00 67.69 264 VAL A CA 1
ATOM 2058 C C . VAL A 1 264 ? 2.753 -18.050 -24.317 1.00 67.69 264 VAL A C 1
ATOM 2060 O O . VAL A 1 264 ? 3.098 -17.471 -25.348 1.00 67.69 264 VAL A O 1
ATOM 2063 N N . PRO A 1 265 ? 3.046 -19.353 -24.141 1.00 58.91 265 PRO A N 1
ATOM 2064 C CA . PRO A 1 265 ? 3.546 -20.187 -25.234 1.00 58.91 265 PRO A CA 1
ATOM 2065 C C . PRO A 1 265 ? 2.516 -20.235 -26.372 1.00 58.91 265 PRO A C 1
ATOM 2067 O O . PRO A 1 265 ? 1.332 -20.379 -26.097 1.00 58.91 265 PRO A O 1
ATOM 2070 N N . GLN A 1 266 ? 2.931 -20.213 -27.645 1.00 53.41 266 GLN A N 1
ATOM 2071 C CA . GLN A 1 266 ? 2.016 -20.241 -28.811 1.00 53.41 266 GLN A CA 1
ATOM 2072 C C . GLN A 1 266 ? 1.160 -21.526 -28.964 1.00 53.41 266 GLN A C 1
ATOM 2074 O O . G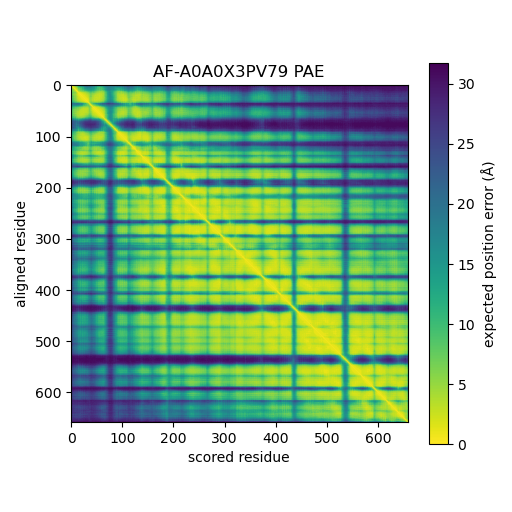LN A 1 266 ? 0.529 -21.733 -29.995 1.00 53.41 266 GLN A O 1
ATOM 2079 N N . SER A 1 267 ? 1.145 -22.414 -27.970 1.00 52.53 267 SER A N 1
ATOM 2080 C CA . SER A 1 267 ? 0.295 -23.603 -27.928 1.00 52.53 267 SER A CA 1
ATOM 2081 C C . SER A 1 267 ? -0.994 -23.313 -27.155 1.00 52.53 267 SER A C 1
ATOM 2083 O O . SER A 1 267 ? -0.926 -22.939 -25.983 1.00 52.53 267 SER A O 1
ATOM 2085 N N . ASP A 1 268 ? -2.142 -23.587 -27.771 1.00 52.53 268 ASP A N 1
ATOM 2086 C CA . ASP A 1 268 ? -3.486 -23.277 -27.264 1.00 52.53 268 ASP A CA 1
ATOM 2087 C C . ASP A 1 268 ? -3.905 -23.953 -25.945 1.00 52.53 268 ASP A C 1
ATOM 2089 O O . ASP A 1 268 ? -4.982 -23.641 -25.451 1.00 52.53 268 ASP A O 1
ATOM 2093 N N . ASP A 1 269 ? -3.080 -24.800 -25.323 1.00 55.38 269 ASP A N 1
ATOM 2094 C CA . ASP A 1 269 ? -3.451 -25.560 -24.115 1.00 55.38 269 ASP A CA 1
ATOM 2095 C C . ASP A 1 269 ? -2.675 -25.180 -22.839 1.00 55.38 269 ASP A C 1
ATOM 2097 O O . ASP A 1 269 ? -2.993 -25.671 -21.756 1.00 55.38 269 ASP A O 1
ATOM 2101 N N . ASN A 1 270 ? -1.670 -24.301 -22.915 1.00 62.12 270 ASN A N 1
ATOM 2102 C CA . ASN A 1 270 ? -0.813 -24.017 -21.759 1.00 62.12 270 ASN A CA 1
ATOM 2103 C C . ASN A 1 270 ? -1.273 -22.771 -20.985 1.00 62.12 270 ASN A C 1
ATOM 2105 O O . ASN A 1 270 ? -1.235 -21.653 -21.497 1.00 62.12 270 ASN A O 1
ATOM 2109 N N . SER A 1 271 ? -1.674 -22.961 -19.723 1.00 68.31 271 SER A N 1
ATOM 2110 C CA . SER A 1 271 ? -1.894 -21.865 -18.772 1.00 68.31 271 SER A CA 1
ATOM 2111 C C . SER A 1 271 ? -0.582 -21.151 -18.441 1.00 68.31 271 SER A C 1
ATOM 2113 O O . SER A 1 271 ? 0.494 -21.756 -18.485 1.00 68.31 271 SER A O 1
ATOM 2115 N N . LEU A 1 272 ? -0.669 -19.887 -18.023 1.00 77.62 272 LEU A N 1
ATOM 2116 C CA . LEU A 1 272 ? 0.471 -19.179 -17.431 1.00 77.62 272 LEU A CA 1
ATOM 2117 C C . LEU A 1 272 ? 1.056 -19.972 -16.255 1.00 77.62 272 LEU A C 1
ATOM 2119 O O . LEU A 1 272 ? 0.334 -20.663 -15.529 1.00 77.62 272 LEU A O 1
ATOM 2123 N N . SER A 1 273 ? 2.369 -19.838 -16.033 1.00 82.31 273 SER A N 1
ATOM 2124 C CA . SER A 1 273 ? 2.974 -20.361 -14.807 1.00 82.31 273 SER A CA 1
ATOM 2125 C C . SER A 1 273 ? 2.285 -19.730 -13.589 1.00 82.31 273 SER A C 1
ATOM 2127 O O . SER A 1 273 ? 1.918 -18.550 -13.627 1.00 82.31 273 SER A O 1
ATOM 2129 N N . SER A 1 274 ? 2.104 -20.505 -12.511 1.00 81.69 274 SER A N 1
ATOM 2130 C CA . SER A 1 274 ? 1.421 -20.028 -11.298 1.00 81.69 274 SER A CA 1
ATOM 2131 C C . SER A 1 274 ? 2.031 -18.714 -10.801 1.00 81.69 274 SER A C 1
ATOM 2133 O O . SER A 1 274 ? 1.298 -17.768 -10.534 1.00 81.69 274 SER A O 1
ATOM 2135 N N . ASP A 1 275 ? 3.359 -18.620 -10.736 1.00 85.50 275 ASP A N 1
ATOM 2136 C CA . ASP A 1 275 ? 4.043 -17.429 -10.222 1.00 85.50 275 ASP A CA 1
ATOM 2137 C C . ASP A 1 275 ? 3.879 -16.211 -11.143 1.00 85.50 275 ASP A C 1
ATOM 2139 O O . ASP A 1 275 ? 3.659 -15.100 -10.663 1.00 85.50 275 ASP A O 1
ATOM 2143 N N . SER A 1 276 ? 3.916 -16.401 -12.468 1.00 87.44 276 SER A N 1
ATOM 2144 C CA . SER A 1 276 ? 3.679 -15.307 -13.420 1.00 87.44 276 SER A CA 1
ATOM 2145 C C . SER A 1 276 ? 2.250 -14.771 -13.328 1.00 87.44 276 SER A C 1
ATOM 2147 O O . SER A 1 276 ? 2.058 -13.557 -13.323 1.00 87.44 276 SER A O 1
ATOM 2149 N N . ALA A 1 277 ? 1.259 -15.660 -13.205 1.00 88.31 277 ALA A N 1
ATOM 2150 C CA . ALA A 1 277 ? -0.140 -15.271 -13.048 1.00 88.31 277 ALA A CA 1
ATOM 2151 C C . ALA A 1 277 ? -0.369 -14.490 -11.743 1.00 88.31 277 ALA A C 1
ATOM 2153 O O . ALA A 1 277 ? -1.045 -13.462 -11.750 1.00 88.31 277 ALA A O 1
ATOM 2154 N N . TRP A 1 278 ? 0.254 -14.917 -10.641 1.00 89.00 278 TRP A N 1
ATOM 2155 C CA . TRP A 1 278 ? 0.210 -14.169 -9.385 1.00 89.00 278 TRP A CA 1
ATOM 2156 C C . TRP A 1 278 ? 0.883 -12.802 -9.495 1.00 89.00 278 TRP A C 1
ATOM 2158 O O . TRP A 1 278 ? 0.308 -11.818 -9.044 1.00 89.00 278 TRP A O 1
ATOM 2168 N N . ASN A 1 279 ? 2.054 -12.698 -10.125 1.00 91.00 279 ASN A N 1
ATOM 2169 C CA . ASN A 1 279 ? 2.725 -11.407 -10.295 1.00 91.00 279 ASN A CA 1
ATOM 2170 C C . ASN A 1 279 ? 1.877 -10.419 -11.112 1.00 91.00 279 ASN A C 1
ATOM 2172 O O . ASN A 1 279 ? 1.781 -9.254 -10.731 1.00 91.00 279 ASN A O 1
ATOM 2176 N N . LEU A 1 280 ? 1.225 -10.888 -12.184 1.00 91.31 280 LEU A N 1
ATOM 2177 C CA . LEU A 1 280 ? 0.271 -10.086 -12.959 1.00 91.31 280 LEU A CA 1
ATOM 2178 C C . LEU A 1 280 ? -0.931 -9.655 -12.118 1.00 91.31 280 LEU A C 1
ATOM 2180 O O . LEU A 1 280 ? -1.330 -8.495 -12.173 1.00 91.31 280 LEU A O 1
ATOM 2184 N N . PHE A 1 281 ? -1.491 -10.571 -11.324 1.00 90.50 281 PHE A N 1
ATOM 2185 C CA . PHE A 1 281 ? -2.601 -10.262 -10.427 1.00 90.50 281 PHE A CA 1
ATOM 2186 C C . PHE A 1 281 ? -2.222 -9.196 -9.394 1.00 90.50 281 PHE A C 1
ATOM 2188 O O . PHE A 1 281 ? -2.974 -8.249 -9.190 1.00 90.50 281 PHE A O 1
ATOM 2195 N N . ILE A 1 282 ? -1.038 -9.302 -8.782 1.00 92.12 282 ILE A N 1
ATOM 2196 C CA . ILE A 1 282 ? -0.551 -8.309 -7.818 1.00 92.12 282 ILE A CA 1
ATOM 2197 C C . ILE A 1 282 ? -0.343 -6.944 -8.479 1.00 92.12 282 ILE A C 1
ATOM 2199 O O . ILE A 1 282 ? -0.724 -5.930 -7.898 1.00 92.12 282 ILE A O 1
ATOM 2203 N N . GLY A 1 283 ? 0.225 -6.885 -9.686 1.00 92.62 283 GLY A N 1
ATOM 2204 C CA . GLY A 1 283 ? 0.376 -5.607 -10.378 1.00 92.62 283 GLY A CA 1
ATOM 2205 C C . GLY A 1 283 ? -0.943 -5.012 -10.866 1.00 92.62 283 GLY A C 1
ATOM 2206 O O . GLY A 1 283 ? -1.101 -3.795 -10.818 1.00 92.62 283 GLY A O 1
ATOM 2207 N N . TRP A 1 284 ? -1.917 -5.845 -11.242 1.00 91.12 284 TRP A N 1
ATOM 2208 C CA . TRP A 1 284 ? -3.285 -5.391 -11.494 1.00 91.12 284 TRP A CA 1
ATOM 2209 C C . TRP A 1 284 ? -3.919 -4.811 -10.223 1.00 91.12 284 TRP A C 1
ATOM 2211 O O . TRP A 1 284 ? -4.467 -3.716 -10.271 1.00 91.12 284 TRP A O 1
ATOM 2221 N N . LEU A 1 285 ? -3.777 -5.466 -9.063 1.00 91.44 285 LEU A N 1
ATOM 2222 C CA . LEU A 1 285 ? -4.242 -4.910 -7.785 1.00 91.44 285 LEU A CA 1
ATOM 2223 C C . LEU A 1 285 ? -3.563 -3.572 -7.459 1.00 91.44 285 LEU A C 1
ATOM 2225 O O . LEU A 1 285 ? -4.248 -2.633 -7.068 1.00 91.44 285 LEU A O 1
ATOM 2229 N N . LEU A 1 286 ? -2.242 -3.456 -7.649 1.00 92.81 286 LEU A N 1
ATOM 2230 C CA . LEU A 1 286 ? -1.513 -2.191 -7.468 1.00 92.81 286 LEU A CA 1
ATOM 2231 C C . LEU A 1 286 ? -2.087 -1.086 -8.356 1.00 92.81 286 LEU A C 1
ATOM 2233 O O . LEU A 1 286 ? -2.376 0.002 -7.865 1.00 92.81 286 LEU A O 1
ATOM 2237 N N . TYR A 1 287 ? -2.291 -1.379 -9.640 1.00 91.56 287 TYR A N 1
ATOM 2238 C CA . TYR A 1 287 ? -2.918 -0.452 -10.575 1.00 91.56 287 TYR A CA 1
ATOM 2239 C C . TYR A 1 287 ? -4.305 -0.020 -10.090 1.00 91.56 287 TYR A C 1
ATOM 2241 O O . TYR A 1 287 ? -4.572 1.174 -9.970 1.00 91.56 287 TYR A O 1
ATOM 2249 N N . ARG A 1 288 ? -5.164 -0.976 -9.724 1.00 88.75 288 ARG A N 1
ATOM 2250 C CA . ARG A 1 288 ? -6.542 -0.695 -9.309 1.00 88.75 288 ARG A CA 1
ATOM 2251 C C . ARG A 1 288 ? -6.662 0.043 -7.983 1.00 88.75 288 ARG A C 1
ATOM 2253 O O . ARG A 1 288 ? -7.591 0.829 -7.841 1.00 88.75 288 ARG A O 1
ATOM 2260 N N . PHE A 1 289 ? -5.754 -0.187 -7.039 1.00 88.50 289 PHE A N 1
ATOM 2261 C CA . PHE A 1 289 ? -5.794 0.484 -5.742 1.00 88.50 289 PHE A CA 1
ATOM 2262 C C . PHE A 1 289 ? -5.127 1.857 -5.734 1.00 88.50 289 PHE A C 1
ATOM 2264 O O . PHE A 1 289 ? -5.577 2.727 -4.991 1.00 88.50 289 PHE A O 1
ATOM 2271 N N . LEU A 1 290 ? -4.048 2.037 -6.501 1.00 88.56 290 LEU A N 1
ATOM 2272 C CA . LEU A 1 290 ? -3.181 3.211 -6.369 1.00 88.56 290 LEU A CA 1
ATOM 2273 C C . LEU A 1 290 ? -3.248 4.176 -7.554 1.00 88.56 290 LEU A C 1
ATOM 2275 O O . LEU A 1 290 ? -2.943 5.349 -7.372 1.00 88.56 290 LEU A O 1
ATOM 2279 N N . TYR A 1 291 ? -3.589 3.698 -8.755 1.00 86.56 291 TYR A N 1
ATOM 2280 C CA . TYR A 1 291 ? -3.327 4.448 -9.992 1.00 86.56 291 TYR A CA 1
ATOM 2281 C C . TYR A 1 291 ? -4.513 4.547 -10.958 1.00 86.56 291 TYR A C 1
ATOM 2283 O O . TYR A 1 291 ? -4.458 5.374 -11.866 1.00 86.56 291 TYR A O 1
ATOM 2291 N N . CYS A 1 292 ? -5.547 3.719 -10.792 1.00 81.56 292 CYS A N 1
ATOM 2292 C CA . CYS A 1 292 ? -6.745 3.702 -11.630 1.00 81.56 292 CYS A CA 1
ATOM 2293 C C . CYS A 1 292 ? -7.707 4.817 -11.211 1.00 81.56 292 CYS A C 1
ATOM 2295 O O . CYS A 1 292 ? -8.312 4.746 -10.137 1.00 81.56 292 CYS A O 1
ATOM 2297 N N . ASP A 1 293 ? -7.898 5.802 -12.085 1.00 67.81 293 ASP A N 1
ATOM 2298 C CA . ASP A 1 293 ? -8.912 6.834 -11.891 1.00 67.81 293 ASP A CA 1
ATOM 2299 C C . ASP A 1 293 ? -10.277 6.359 -12.419 1.00 67.81 293 ASP A C 1
ATOM 2301 O O . ASP A 1 293 ? -10.377 5.410 -13.199 1.00 67.81 293 ASP A O 1
ATOM 2305 N N . SER A 1 294 ? -11.369 7.010 -11.999 1.00 61.19 294 SER A N 1
ATOM 2306 C CA . SER A 1 294 ? -12.734 6.634 -12.430 1.00 61.19 294 SER A CA 1
ATOM 2307 C C . SER A 1 294 ? -12.939 6.658 -13.957 1.00 61.19 294 SER A C 1
ATOM 2309 O O . SER A 1 294 ? -13.827 5.971 -14.466 1.00 61.19 294 SER A O 1
ATOM 2311 N N . GLN A 1 295 ? -12.098 7.407 -14.679 1.00 55.28 295 GLN A N 1
ATOM 2312 C CA . GLN A 1 295 ? -12.118 7.535 -16.137 1.00 55.28 295 GLN A CA 1
ATOM 2313 C C . GLN A 1 295 ? -11.401 6.379 -16.863 1.00 55.28 295 GLN A C 1
ATOM 2315 O O . GLN A 1 295 ? -11.740 6.099 -18.006 1.00 55.28 295 GLN A O 1
ATOM 2320 N N . ASP A 1 296 ? -10.518 5.626 -16.194 1.00 62.12 296 ASP A N 1
ATOM 2321 C CA . ASP A 1 296 ? -9.716 4.543 -16.802 1.00 62.12 296 ASP A CA 1
ATOM 2322 C C . ASP A 1 296 ? -10.448 3.181 -16.843 1.00 62.12 296 ASP A C 1
ATOM 2324 O O . ASP A 1 296 ? -9.845 2.105 -16.936 1.00 62.12 296 ASP A O 1
ATOM 2328 N N . THR A 1 297 ? -11.777 3.189 -16.701 1.00 66.38 297 THR A N 1
ATOM 2329 C CA . THR A 1 297 ? -12.563 1.969 -16.459 1.00 66.38 297 THR A CA 1
ATOM 2330 C C . THR A 1 297 ? -13.056 1.266 -17.725 1.00 66.38 297 THR A C 1
ATOM 2332 O O . THR A 1 297 ? -13.476 0.110 -17.637 1.00 66.38 297 THR A O 1
ATOM 2335 N N . GLU A 1 298 ? -12.974 1.905 -18.897 1.00 76.31 298 GLU A N 1
ATOM 2336 C CA . GLU A 1 298 ? -13.565 1.386 -20.142 1.00 76.31 298 GLU A CA 1
ATOM 2337 C C . GLU A 1 298 ? -12.923 0.074 -20.621 1.00 76.31 298 GLU A C 1
ATOM 2339 O O . GLU A 1 298 ? -13.634 -0.862 -20.997 1.00 76.31 298 GLU A O 1
ATOM 2344 N N . ASP A 1 299 ? -11.596 -0.038 -20.538 1.00 80.75 299 ASP A N 1
ATOM 2345 C CA . ASP A 1 299 ? -10.846 -1.211 -21.010 1.00 80.75 299 ASP A CA 1
ATOM 2346 C C . ASP A 1 299 ? -10.681 -2.314 -19.950 1.00 80.75 299 ASP A C 1
ATOM 2348 O O . ASP A 1 299 ? -10.301 -3.450 -20.261 1.00 80.75 299 ASP A O 1
ATOM 2352 N N . GLN A 1 300 ? -11.052 -2.039 -18.696 1.00 83.88 300 GLN A N 1
ATOM 2353 C CA . GLN A 1 300 ? -10.894 -2.984 -17.587 1.00 83.88 300 GLN A CA 1
ATOM 2354 C C . GLN A 1 300 ? -11.624 -4.321 -17.789 1.00 83.88 300 GLN A C 1
ATOM 2356 O O . GLN A 1 300 ? -11.034 -5.359 -17.476 1.00 83.88 300 GLN A O 1
ATOM 2361 N N . PRO A 1 301 ? -12.857 -4.375 -18.334 1.00 84.38 301 PRO A N 1
ATOM 2362 C CA . PRO A 1 301 ? -13.518 -5.646 -18.619 1.00 84.38 301 PRO A CA 1
ATOM 2363 C C . PRO A 1 301 ? -12.757 -6.502 -19.640 1.00 84.38 301 PRO A C 1
ATOM 2365 O O . PRO A 1 301 ? -12.734 -7.726 -19.513 1.00 84.38 301 PRO A O 1
ATOM 2368 N N . ARG A 1 302 ? -12.107 -5.880 -20.636 1.00 84.88 302 ARG A N 1
ATOM 2369 C CA . ARG A 1 302 ? -11.315 -6.593 -21.653 1.00 84.88 302 ARG A CA 1
ATOM 2370 C C . ARG A 1 302 ? -10.048 -7.178 -21.046 1.00 84.88 302 ARG A C 1
ATOM 2372 O O . ARG A 1 302 ? -9.751 -8.349 -21.264 1.00 84.88 302 ARG A O 1
ATOM 2379 N N . ILE A 1 303 ? -9.347 -6.394 -20.232 1.00 85.56 303 ILE A N 1
ATOM 2380 C CA . ILE A 1 303 ? -8.146 -6.835 -19.513 1.00 85.56 303 ILE A CA 1
ATOM 2381 C C . ILE A 1 303 ? -8.485 -7.963 -18.533 1.00 85.56 303 ILE A C 1
ATOM 2383 O O . ILE A 1 303 ? -7.809 -8.991 -18.518 1.00 85.56 303 ILE A O 1
ATOM 2387 N N . ALA A 1 304 ? -9.572 -7.822 -17.771 1.00 83.44 304 ALA A N 1
ATOM 2388 C CA . ALA A 1 304 ? -10.070 -8.859 -16.871 1.00 83.44 304 ALA A CA 1
ATOM 2389 C C . ALA A 1 304 ? -10.400 -10.161 -17.622 1.00 83.44 304 ALA A C 1
ATOM 2391 O O . ALA A 1 304 ? -10.026 -11.246 -17.172 1.00 83.44 304 ALA A O 1
ATOM 2392 N N . ALA A 1 305 ? -11.041 -10.067 -18.793 1.00 83.94 305 ALA A N 1
ATOM 2393 C CA . ALA A 1 305 ? -11.335 -11.222 -19.639 1.00 83.94 305 ALA A CA 1
ATOM 2394 C C . ALA A 1 305 ? -10.061 -11.897 -20.177 1.00 83.94 305 ALA A C 1
ATOM 2396 O O . ALA A 1 305 ? -9.960 -13.126 -20.148 1.00 83.94 305 ALA A O 1
ATOM 2397 N N . LEU A 1 306 ? -9.069 -11.112 -20.616 1.00 83.69 306 LEU A N 1
ATOM 2398 C CA . LEU A 1 306 ? -7.771 -11.625 -21.062 1.00 83.69 306 LEU A CA 1
ATOM 2399 C C . LEU A 1 306 ? -7.056 -12.367 -19.933 1.00 83.69 306 LEU A C 1
ATOM 2401 O O . LEU A 1 306 ? -6.674 -13.521 -20.117 1.00 83.69 306 LEU A O 1
ATOM 2405 N N . LEU A 1 307 ? -6.953 -11.758 -18.749 1.00 82.69 307 LEU A N 1
ATOM 2406 C CA . LEU A 1 307 ? -6.366 -12.392 -17.569 1.00 82.69 307 LEU A CA 1
ATOM 2407 C C . LEU A 1 307 ? -7.100 -13.698 -17.221 1.00 82.69 307 LEU A C 1
ATOM 2409 O O . LEU A 1 307 ? -6.464 -14.746 -17.103 1.00 82.69 307 LEU A O 1
ATOM 2413 N N . ALA A 1 308 ? -8.433 -13.667 -17.138 1.00 80.94 308 ALA A N 1
ATOM 2414 C CA . ALA A 1 308 ? -9.255 -14.829 -16.805 1.00 80.94 308 ALA A CA 1
ATOM 2415 C C . ALA A 1 308 ? -9.092 -15.994 -17.800 1.00 80.94 308 ALA A C 1
ATOM 2417 O O . ALA A 1 308 ? -9.152 -17.153 -17.390 1.00 80.94 308 ALA A O 1
ATOM 2418 N N . SER A 1 309 ? -8.851 -15.706 -19.084 1.00 78.88 309 SER A N 1
ATOM 2419 C CA . SER A 1 309 ? -8.811 -16.721 -20.143 1.00 78.88 309 SER A CA 1
ATOM 2420 C C . SER A 1 309 ? -7.695 -17.763 -19.989 1.00 78.88 309 SER A C 1
ATOM 2422 O O . SER A 1 309 ? -7.909 -18.924 -20.335 1.00 78.88 309 SER A O 1
ATOM 2424 N N . ARG A 1 310 ? -6.517 -17.383 -19.469 1.00 74.38 310 ARG A N 1
ATOM 2425 C CA . ARG A 1 310 ? -5.348 -18.286 -19.334 1.00 74.38 310 ARG A CA 1
ATOM 2426 C C . ARG A 1 310 ? -4.738 -18.314 -17.936 1.00 74.38 310 ARG A C 1
ATOM 2428 O O . ARG A 1 310 ? -3.674 -18.912 -17.737 1.00 74.38 310 ARG A O 1
ATOM 2435 N N . PHE A 1 311 ? -5.386 -17.671 -16.968 1.00 81.69 311 PHE A N 1
ATOM 2436 C CA . PHE A 1 311 ? -5.025 -17.826 -15.569 1.00 81.69 311 PHE A CA 1
ATOM 2437 C C . PHE A 1 311 ? -5.256 -19.270 -15.113 1.00 81.69 311 PHE A C 1
ATOM 2439 O O . PHE A 1 311 ? -6.164 -19.941 -15.608 1.00 81.69 311 PHE A O 1
ATOM 2446 N N . PRO A 1 312 ? -4.443 -19.770 -14.167 1.00 78.62 312 PRO A N 1
ATOM 2447 C CA . PRO A 1 312 ? -4.765 -21.008 -13.481 1.00 78.62 312 PRO A CA 1
ATOM 2448 C C . PRO A 1 312 ? -6.199 -20.931 -12.931 1.00 78.62 312 PRO A C 1
ATOM 2450 O O . PRO A 1 312 ? -6.578 -19.863 -12.442 1.00 78.62 312 PRO A O 1
ATOM 2453 N N . PRO A 1 313 ? -6.965 -22.039 -12.902 1.00 75.25 313 PRO A N 1
ATOM 2454 C CA . PRO A 1 313 ? -8.335 -22.055 -12.369 1.00 75.25 313 PRO A CA 1
ATOM 2455 C C . PRO A 1 313 ? -8.434 -21.486 -10.948 1.00 75.25 313 PRO A C 1
ATOM 2457 O O . PRO A 1 313 ? -9.468 -20.992 -10.516 1.00 75.25 313 PRO A O 1
ATOM 2460 N N . GLU A 1 314 ? -7.329 -21.538 -10.202 1.00 73.56 314 GLU A N 1
ATOM 2461 C CA . GLU A 1 314 ? -7.208 -20.936 -8.881 1.00 73.56 314 GLU A CA 1
ATOM 2462 C C . GLU A 1 314 ? -7.368 -19.409 -8.863 1.00 73.56 314 GLU A C 1
ATOM 2464 O O . GLU A 1 314 ? -7.795 -18.875 -7.848 1.00 73.56 314 GLU A O 1
ATOM 2469 N N . LEU A 1 315 ? -7.025 -18.711 -9.946 1.00 76.62 315 LEU A N 1
ATOM 2470 C CA . LEU A 1 315 ? -7.034 -17.250 -10.044 1.00 76.62 315 LEU A CA 1
ATOM 2471 C C . LEU A 1 315 ? -8.141 -16.705 -10.957 1.00 76.62 315 LEU A C 1
ATOM 2473 O O . LEU A 1 315 ? -8.556 -15.558 -10.789 1.00 76.62 315 LEU A O 1
ATOM 2477 N N . THR A 1 316 ? -8.647 -17.508 -11.896 1.00 77.06 316 THR A N 1
ATOM 2478 C CA . THR A 1 316 ? -9.713 -17.116 -12.838 1.00 77.06 316 THR A CA 1
ATOM 2479 C C . THR A 1 316 ? -10.965 -16.581 -12.128 1.00 77.06 316 THR A C 1
ATOM 2481 O O . THR A 1 316 ? -11.541 -15.567 -12.535 1.00 77.06 316 THR A O 1
ATOM 2484 N N . ASP A 1 317 ? -11.340 -17.204 -11.008 1.00 74.38 317 ASP A N 1
ATOM 2485 C CA . ASP A 1 317 ? -12.508 -16.819 -10.202 1.00 74.38 317 ASP A CA 1
ATOM 2486 C C . ASP A 1 317 ? -12.354 -15.460 -9.500 1.00 74.38 317 ASP A C 1
ATOM 2488 O O . ASP A 1 317 ? -13.347 -14.877 -9.056 1.00 74.38 317 ASP A O 1
ATOM 2492 N N . PHE A 1 318 ? -11.122 -14.960 -9.376 1.00 76.38 318 PHE A N 1
ATOM 2493 C CA . PHE A 1 318 ? -10.821 -13.690 -8.718 1.00 76.38 318 PHE A CA 1
ATOM 2494 C C . PHE A 1 318 ? -10.737 -12.536 -9.715 1.00 76.38 318 PHE A C 1
ATOM 2496 O O . PHE A 1 318 ? -11.228 -11.454 -9.420 1.00 76.38 318 PHE A O 1
ATOM 2503 N N . VAL A 1 319 ? -10.155 -12.770 -10.896 1.00 70.62 319 VAL A N 1
ATOM 2504 C CA . VAL A 1 319 ? -9.854 -11.704 -11.873 1.00 70.62 319 VAL A CA 1
ATOM 2505 C C . VAL A 1 319 ? -10.983 -11.432 -12.859 1.00 70.62 319 VAL A C 1
ATOM 2507 O O . VAL A 1 319 ? -11.074 -10.342 -13.409 1.00 70.62 319 VAL A O 1
ATOM 2510 N N . SER A 1 320 ? -11.911 -12.376 -13.029 1.00 64.12 320 SER A N 1
ATOM 2511 C CA . SER A 1 320 ? -13.164 -12.131 -13.764 1.00 64.12 320 SER A CA 1
ATOM 2512 C C . SER A 1 320 ? -14.009 -10.991 -13.171 1.00 64.12 320 SER A C 1
ATOM 2514 O O . SER A 1 320 ? -14.962 -10.526 -13.795 1.00 64.12 320 SER A O 1
ATOM 2516 N N . ILE A 1 321 ? -13.661 -10.532 -11.971 1.00 64.81 321 ILE A N 1
ATOM 2517 C CA . ILE A 1 321 ? -14.290 -9.430 -11.271 1.00 64.81 321 ILE A CA 1
ATOM 2518 C C . ILE A 1 321 ? -13.433 -8.186 -11.476 1.00 64.81 321 ILE A C 1
ATOM 2520 O O . ILE A 1 321 ? -12.303 -8.106 -11.009 1.00 64.81 321 ILE A O 1
ATOM 2524 N N . VAL A 1 322 ? -13.997 -7.184 -12.143 1.00 72.50 322 VAL A N 1
ATOM 2525 C CA . VAL A 1 322 ? -13.332 -5.891 -12.356 1.00 72.50 322 VAL A CA 1
ATOM 2526 C C . VAL A 1 322 ? -13.084 -5.153 -11.027 1.00 72.50 322 VAL A C 1
ATOM 2528 O O . VAL A 1 322 ? -12.274 -4.238 -10.989 1.00 72.50 322 VAL A O 1
ATOM 2531 N N . ASP A 1 323 ? -13.755 -5.530 -9.939 1.00 83.88 323 ASP A N 1
ATOM 2532 C CA . ASP A 1 323 ? -13.639 -4.936 -8.603 1.00 83.88 323 ASP A CA 1
ATOM 2533 C C . ASP A 1 323 ? -12.522 -5.596 -7.750 1.00 83.88 323 ASP A C 1
ATOM 2535 O O . ASP A 1 323 ? -12.627 -6.787 -7.418 1.00 83.88 323 ASP A O 1
ATOM 2539 N N . PRO A 1 324 ? -11.466 -4.847 -7.366 1.00 86.12 324 PRO A N 1
ATOM 2540 C CA . PRO A 1 324 ? -10.360 -5.379 -6.571 1.00 86.12 324 PRO A CA 1
ATOM 2541 C C . PRO A 1 324 ? -10.763 -5.754 -5.132 1.00 86.12 324 PRO A C 1
ATOM 2543 O O . PRO A 1 324 ? -10.196 -6.701 -4.582 1.00 86.12 324 PRO A O 1
ATOM 2546 N N . ASP A 1 325 ? -11.764 -5.098 -4.535 1.00 87.50 325 ASP A N 1
ATOM 2547 C CA . ASP A 1 325 ? -12.211 -5.383 -3.163 1.00 87.50 325 ASP A CA 1
ATOM 2548 C C . ASP A 1 325 ? -12.886 -6.753 -3.106 1.00 87.50 325 ASP A C 1
ATOM 2550 O O . ASP A 1 325 ? -12.611 -7.584 -2.234 1.00 87.50 325 ASP A O 1
ATOM 2554 N N . LEU A 1 326 ? -13.737 -7.025 -4.096 1.00 87.62 326 LEU A N 1
ATOM 2555 C CA . LEU A 1 326 ? -14.416 -8.306 -4.224 1.00 87.62 326 LEU A CA 1
ATOM 2556 C C . LEU A 1 326 ? -13.439 -9.434 -4.602 1.00 87.62 326 LEU A C 1
ATOM 2558 O O . LEU A 1 326 ? -13.607 -10.564 -4.132 1.00 87.62 326 LEU A O 1
ATOM 2562 N N . ALA A 1 327 ? -12.394 -9.144 -5.387 1.00 88.31 327 ALA A N 1
ATOM 2563 C CA . ALA A 1 327 ? -11.322 -10.100 -5.665 1.00 88.31 327 ALA A CA 1
ATOM 2564 C C . ALA A 1 327 ? -10.575 -10.505 -4.379 1.00 88.31 327 ALA A C 1
ATOM 2566 O O . ALA A 1 327 ? -10.413 -11.702 -4.116 1.00 88.31 327 ALA A O 1
ATOM 2567 N N . LEU A 1 328 ? -10.191 -9.534 -3.539 1.00 90.38 328 LEU A N 1
ATOM 2568 C CA . LEU A 1 328 ? -9.573 -9.790 -2.231 1.00 90.38 328 LEU A CA 1
ATOM 2569 C C . LEU A 1 328 ? -10.508 -10.561 -1.289 1.00 90.38 328 LEU A C 1
ATOM 2571 O O . LEU A 1 328 ? -10.089 -11.529 -0.650 1.00 90.38 328 LEU A O 1
ATOM 2575 N N . LEU A 1 329 ? -11.791 -10.193 -1.244 1.00 89.44 329 LEU A N 1
ATOM 2576 C CA . LEU A 1 329 ? -12.786 -10.879 -0.420 1.00 89.44 329 LEU A CA 1
ATOM 2577 C C . LEU A 1 329 ? -12.928 -12.357 -0.810 1.00 89.44 329 LEU A C 1
ATOM 2579 O O . LEU A 1 329 ? -12.960 -13.223 0.064 1.00 89.44 329 LEU A O 1
ATOM 2583 N N . ARG A 1 330 ? -12.983 -12.673 -2.111 1.00 88.06 330 ARG A N 1
ATOM 2584 C CA . ARG A 1 330 ? -13.050 -14.068 -2.580 1.00 88.06 330 ARG A CA 1
ATOM 2585 C C . ARG A 1 330 ? -11.781 -14.849 -2.264 1.00 88.06 330 ARG A C 1
ATOM 2587 O O . ARG A 1 330 ? -11.865 -16.032 -1.937 1.00 88.06 330 ARG A O 1
ATOM 2594 N N . LEU A 1 331 ? -10.626 -14.199 -2.352 1.00 89.44 331 LEU A N 1
ATOM 2595 C CA . LEU A 1 331 ? -9.337 -14.794 -2.021 1.00 89.44 331 LEU A CA 1
ATOM 2596 C C . LEU A 1 331 ? -9.285 -15.172 -0.529 1.00 89.44 331 LEU A C 1
ATOM 2598 O O . LEU A 1 331 ? -8.907 -16.292 -0.188 1.00 89.44 331 LEU A O 1
ATOM 2602 N N . SER A 1 332 ? -9.784 -14.296 0.347 1.00 89.62 332 SER A N 1
ATOM 2603 C CA . SER A 1 332 ? -9.984 -14.583 1.774 1.00 89.62 332 SER A CA 1
ATOM 2604 C C . SER A 1 332 ? -10.996 -15.713 2.002 1.00 89.62 332 SER A C 1
ATOM 2606 O O . SER A 1 332 ? -10.680 -16.708 2.652 1.00 89.62 332 SER A O 1
ATOM 2608 N N . HIS A 1 333 ? -12.172 -15.645 1.372 1.00 88.94 333 HIS A N 1
ATOM 2609 C CA . HIS A 1 333 ? -13.238 -16.636 1.552 1.00 88.94 333 HIS A CA 1
ATOM 2610 C C . HIS A 1 333 ? -12.858 -18.044 1.071 1.00 88.94 333 HIS A C 1
ATOM 2612 O O . HIS A 1 333 ? -13.301 -19.047 1.632 1.00 88.94 333 HIS A O 1
ATOM 2618 N N . ARG A 1 334 ? -11.997 -18.157 0.052 1.00 88.94 334 ARG A N 1
ATOM 2619 C CA . ARG A 1 334 ? -11.523 -19.458 -0.432 1.00 88.94 334 ARG A CA 1
ATOM 2620 C C . ARG A 1 334 ? -10.762 -20.233 0.645 1.00 88.94 334 ARG A C 1
ATOM 2622 O O . ARG A 1 334 ? -10.838 -21.462 0.643 1.00 88.94 334 ARG A O 1
ATOM 2629 N N . LEU A 1 335 ? -10.107 -19.561 1.594 1.00 88.44 335 LEU A N 1
ATOM 2630 C CA . LEU A 1 335 ? -9.464 -20.217 2.738 1.00 88.44 335 LEU A CA 1
ATOM 2631 C C . LEU A 1 335 ? -10.458 -21.083 3.531 1.00 88.44 335 LEU A C 1
ATOM 2633 O O . LEU A 1 335 ? -10.120 -22.196 3.937 1.00 88.44 335 LEU A O 1
ATOM 2637 N N . ASP A 1 336 ? -11.695 -20.608 3.689 1.00 86.25 336 ASP A N 1
ATOM 2638 C CA . ASP A 1 336 ? -12.739 -21.297 4.453 1.00 86.25 336 ASP A CA 1
ATOM 2639 C C . ASP A 1 336 ? -13.304 -22.522 3.720 1.00 86.25 336 ASP A C 1
ATOM 2641 O O . ASP A 1 336 ? -13.832 -23.438 4.357 1.00 86.25 336 ASP A O 1
ATOM 2645 N N . THR A 1 337 ? -13.151 -22.584 2.392 1.00 88.19 337 THR A N 1
ATOM 2646 C CA . THR A 1 337 ? -13.649 -23.699 1.567 1.00 88.19 337 THR A CA 1
ATOM 2647 C C . THR A 1 337 ? -12.829 -24.983 1.726 1.00 88.19 337 THR A C 1
ATOM 2649 O O . THR A 1 337 ? -13.355 -26.083 1.526 1.00 88.19 337 THR A O 1
ATOM 2652 N N . PHE A 1 338 ? -11.558 -24.876 2.127 1.00 88.62 338 PHE A N 1
ATOM 2653 C CA . PHE A 1 338 ? -10.696 -26.035 2.357 1.00 88.62 338 PHE A CA 1
ATOM 2654 C C . PHE A 1 338 ? -11.095 -26.768 3.639 1.00 88.62 338 PHE A C 1
ATOM 2656 O O . PHE A 1 338 ? -11.313 -26.152 4.687 1.00 88.62 338 PHE A O 1
ATOM 2663 N N . LYS A 1 339 ? -11.171 -28.102 3.579 1.00 89.00 339 LYS A N 1
ATOM 2664 C CA . LYS A 1 339 ? -11.637 -28.924 4.711 1.00 89.00 339 LYS A CA 1
ATOM 2665 C C . LYS A 1 339 ? -10.511 -29.308 5.662 1.00 89.00 339 LYS A C 1
ATOM 2667 O O . LYS A 1 339 ? -10.755 -29.430 6.860 1.00 89.00 339 LYS A O 1
ATOM 2672 N N . SER A 1 340 ? -9.297 -29.519 5.150 1.00 91.75 340 SER A N 1
ATOM 2673 C CA . SER A 1 340 ? -8.168 -29.950 5.973 1.00 91.75 340 SER A CA 1
ATOM 2674 C C . SER A 1 340 ? -7.306 -28.771 6.430 1.00 91.75 340 SER A C 1
ATOM 2676 O O . SER A 1 340 ? -7.122 -27.782 5.721 1.00 91.75 340 SER A O 1
ATOM 2678 N N . PHE A 1 341 ? -6.742 -28.881 7.637 1.00 87.06 341 PHE A N 1
ATOM 2679 C CA . PHE A 1 341 ? -5.806 -27.885 8.165 1.00 87.06 341 PHE A CA 1
ATOM 2680 C C . PHE A 1 341 ? -4.570 -27.726 7.264 1.00 87.06 341 PHE A C 1
ATOM 2682 O O . PHE A 1 341 ? -4.130 -26.609 7.014 1.00 87.06 341 PHE A O 1
ATOM 2689 N N . HIS A 1 342 ? -4.045 -28.834 6.730 1.00 88.31 342 HIS A N 1
ATOM 2690 C CA . HIS A 1 342 ? -2.874 -28.827 5.852 1.00 88.31 342 HIS A CA 1
ATOM 2691 C C . HIS A 1 342 ? -3.138 -28.075 4.540 1.00 88.31 342 HIS A C 1
ATOM 2693 O O . HIS A 1 342 ? -2.306 -27.267 4.137 1.00 88.31 342 HIS A O 1
ATOM 2699 N N . GLU A 1 343 ? -4.305 -28.270 3.913 1.00 89.75 343 GLU A N 1
ATOM 2700 C CA . GLU A 1 343 ? -4.704 -27.509 2.718 1.00 89.75 343 GLU A CA 1
ATOM 2701 C C . GLU A 1 343 ? -4.803 -26.010 3.008 1.00 89.75 343 GLU A C 1
ATOM 2703 O O . GLU A 1 343 ? -4.272 -25.203 2.246 1.00 89.75 343 GLU A O 1
ATOM 2708 N N . ARG A 1 344 ? -5.424 -25.631 4.135 1.00 88.75 344 ARG A N 1
ATOM 2709 C CA . ARG A 1 344 ? -5.540 -24.223 4.548 1.00 88.75 344 ARG A CA 1
ATOM 2710 C C . ARG A 1 344 ? -4.174 -23.573 4.735 1.00 88.75 344 ARG A C 1
ATOM 2712 O O . ARG A 1 344 ? -3.957 -22.463 4.257 1.00 88.75 344 ARG A O 1
ATOM 2719 N N . MET A 1 345 ? -3.249 -24.264 5.401 1.00 89.19 345 MET A N 1
ATOM 2720 C CA . MET A 1 345 ? -1.901 -23.744 5.633 1.00 89.19 345 MET A CA 1
ATOM 2721 C C . MET A 1 345 ? -1.088 -23.645 4.340 1.00 89.19 345 MET A C 1
ATOM 2723 O O . MET A 1 345 ? -0.437 -22.626 4.130 1.00 89.19 345 MET A O 1
ATOM 2727 N N . ALA A 1 346 ? -1.173 -24.637 3.449 1.00 89.00 346 ALA A N 1
ATOM 2728 C CA . ALA A 1 346 ? -0.486 -24.606 2.157 1.00 89.00 346 ALA A CA 1
ATOM 2729 C C . ALA A 1 346 ? -1.016 -23.486 1.243 1.00 89.00 346 ALA A C 1
ATOM 2731 O O . ALA A 1 346 ? -0.236 -22.742 0.647 1.00 89.00 346 ALA A O 1
ATOM 2732 N N . TYR A 1 347 ? -2.343 -23.326 1.169 1.00 89.19 347 TYR A N 1
ATOM 2733 C CA . TYR A 1 347 ? -2.987 -22.238 0.429 1.00 89.19 347 TYR A CA 1
ATOM 2734 C C . TYR A 1 347 ? -2.548 -20.873 0.962 1.00 89.19 347 TYR A C 1
ATOM 2736 O O . TYR A 1 347 ? -2.136 -19.994 0.202 1.00 89.19 347 TYR A O 1
ATOM 2744 N N . ARG A 1 348 ? -2.571 -20.721 2.288 1.00 89.88 348 ARG A N 1
ATOM 2745 C CA . ARG A 1 348 ? -2.172 -19.485 2.944 1.00 89.88 348 ARG A CA 1
ATOM 2746 C C . ARG A 1 348 ? -0.693 -19.169 2.759 1.00 89.88 348 ARG A C 1
ATOM 2748 O O . ARG A 1 348 ? -0.381 -18.024 2.472 1.00 89.88 348 ARG A O 1
ATOM 2755 N N . GLU A 1 349 ? 0.210 -20.141 2.877 1.00 89.19 349 GLU A N 1
ATOM 2756 C CA . GLU A 1 349 ? 1.640 -19.930 2.618 1.00 89.19 349 GLU A CA 1
ATOM 2757 C C . GLU A 1 349 ? 1.882 -19.430 1.189 1.00 89.19 349 GLU A C 1
ATOM 2759 O O . GLU A 1 349 ? 2.608 -18.452 0.988 1.00 89.19 349 GLU A O 1
ATOM 2764 N N . LYS A 1 350 ? 1.241 -20.071 0.202 1.00 87.31 350 LYS A N 1
ATOM 2765 C CA . LYS A 1 350 ? 1.335 -19.680 -1.209 1.00 87.31 350 LYS A CA 1
ATOM 2766 C C . LYS A 1 350 ? 0.896 -18.229 -1.405 1.00 87.31 350 LYS A C 1
ATOM 2768 O O . LYS A 1 350 ? 1.634 -17.435 -1.979 1.00 87.31 350 LYS A O 1
ATOM 2773 N N . ILE A 1 351 ? -0.274 -17.867 -0.886 1.00 89.12 351 ILE A N 1
ATOM 2774 C CA . ILE A 1 351 ? -0.831 -16.516 -1.022 1.00 89.12 351 ILE A CA 1
ATOM 2775 C C . ILE A 1 351 ? -0.024 -15.477 -0.270 1.00 89.12 351 ILE A C 1
ATOM 2777 O O . ILE A 1 351 ? 0.243 -14.404 -0.806 1.00 89.12 351 ILE A O 1
ATOM 2781 N N . HIS A 1 352 ? 0.380 -15.794 0.956 1.00 90.88 352 HIS A N 1
ATOM 2782 C CA . HIS A 1 352 ? 1.154 -14.894 1.792 1.00 90.88 352 HIS A CA 1
ATOM 2783 C C . HIS A 1 352 ? 2.427 -14.449 1.076 1.00 90.88 352 HIS A C 1
ATOM 2785 O O . HIS A 1 352 ? 2.763 -13.270 1.113 1.00 90.88 352 HIS A O 1
ATOM 2791 N N . ARG A 1 353 ? 3.103 -15.365 0.368 1.00 88.50 353 ARG A N 1
ATOM 2792 C CA . ARG A 1 353 ? 4.303 -15.049 -0.417 1.00 88.50 353 ARG A CA 1
ATOM 2793 C C . ARG A 1 353 ? 4.043 -13.974 -1.477 1.00 88.50 353 ARG A C 1
ATOM 2795 O O . ARG A 1 353 ? 4.854 -13.065 -1.610 1.00 88.50 353 ARG A O 1
ATOM 2802 N N . HIS A 1 354 ? 2.924 -14.055 -2.197 1.00 88.81 354 HIS A N 1
ATOM 2803 C CA . HIS A 1 354 ? 2.581 -13.087 -3.245 1.00 88.81 354 HIS A CA 1
ATOM 2804 C C . HIS A 1 354 ? 2.039 -11.768 -2.672 1.00 88.81 354 HIS A C 1
ATOM 2806 O O . HIS A 1 354 ? 2.433 -10.694 -3.122 1.00 88.81 354 HIS A O 1
ATOM 2812 N N . LEU A 1 355 ? 1.196 -11.822 -1.633 1.00 91.12 355 LEU A N 1
ATOM 2813 C CA . LEU A 1 355 ? 0.709 -10.619 -0.948 1.00 91.12 355 LEU A CA 1
ATOM 2814 C C . LEU A 1 355 ? 1.832 -9.872 -0.219 1.00 91.12 355 LEU A C 1
ATOM 2816 O O . LEU A 1 355 ? 1.771 -8.653 -0.097 1.00 91.12 355 LEU A O 1
ATOM 2820 N N . LEU A 1 356 ? 2.889 -10.558 0.222 1.00 90.88 356 LEU A N 1
ATOM 2821 C CA . LEU A 1 356 ? 4.055 -9.900 0.806 1.00 90.88 356 LEU A CA 1
ATOM 2822 C C . LEU A 1 356 ? 4.734 -8.953 -0.195 1.00 90.88 356 LEU A C 1
ATOM 2824 O O . LEU A 1 356 ? 5.188 -7.887 0.208 1.00 90.88 356 LEU A O 1
ATOM 2828 N N . SER A 1 357 ? 4.765 -9.284 -1.492 1.00 89.31 357 SER A N 1
ATOM 2829 C CA . SER A 1 357 ? 5.277 -8.375 -2.528 1.00 89.31 357 SER A CA 1
ATOM 2830 C C . SER A 1 357 ? 4.445 -7.093 -2.622 1.00 89.31 357 SER A C 1
ATOM 2832 O O . SER A 1 357 ? 5.019 -6.007 -2.660 1.00 89.31 357 SER A O 1
ATOM 2834 N N . LEU A 1 358 ? 3.112 -7.209 -2.577 1.00 92.81 358 LEU A N 1
ATOM 2835 C CA . LEU A 1 358 ? 2.198 -6.061 -2.515 1.00 92.81 358 LEU A CA 1
ATOM 2836 C C . LEU A 1 358 ? 2.479 -5.200 -1.277 1.00 92.81 358 LEU A C 1
ATOM 2838 O O . LEU A 1 358 ? 2.651 -3.990 -1.387 1.00 92.81 358 LEU A O 1
ATOM 2842 N N . VAL A 1 359 ? 2.600 -5.832 -0.107 1.00 94.50 359 VAL A N 1
ATOM 2843 C CA . VAL A 1 359 ? 2.911 -5.147 1.156 1.00 94.50 359 VAL A CA 1
ATOM 2844 C C . VAL A 1 359 ? 4.249 -4.414 1.096 1.00 94.50 359 VAL A C 1
ATOM 2846 O O . VAL A 1 359 ? 4.337 -3.272 1.536 1.00 94.50 359 VAL A O 1
ATOM 2849 N N . CYS A 1 360 ? 5.291 -5.030 0.535 1.00 92.00 360 CYS A N 1
ATOM 2850 C CA . CYS A 1 360 ? 6.594 -4.386 0.389 1.00 92.00 360 CYS A CA 1
ATOM 2851 C C . CYS A 1 360 ? 6.522 -3.120 -0.476 1.00 92.00 360 CYS A C 1
ATOM 2853 O O . CYS A 1 360 ? 7.192 -2.144 -0.153 1.00 92.00 360 CYS A O 1
ATOM 2855 N N . VAL A 1 361 ? 5.713 -3.128 -1.541 1.00 92.38 361 VAL A N 1
ATOM 2856 C CA . VAL A 1 361 ? 5.494 -1.952 -2.395 1.00 92.38 361 VAL A CA 1
ATOM 2857 C C . VAL A 1 361 ? 4.693 -0.875 -1.660 1.00 92.38 361 VAL A C 1
ATOM 2859 O O . VAL A 1 361 ? 5.080 0.285 -1.710 1.00 92.38 361 VAL A O 1
ATOM 2862 N N . LEU A 1 362 ? 3.637 -1.245 -0.926 1.00 93.94 362 LEU A N 1
ATOM 2863 C CA . LEU A 1 362 ? 2.831 -0.298 -0.141 1.00 93.94 362 LEU A CA 1
ATOM 2864 C C . LEU A 1 362 ? 3.620 0.355 1.006 1.00 93.94 362 LEU A C 1
ATOM 2866 O O . LEU A 1 362 ? 3.377 1.506 1.339 1.00 93.94 362 LEU A O 1
ATOM 2870 N N . CYS A 1 363 ? 4.569 -0.352 1.620 1.00 92.44 363 CYS A N 1
ATOM 2871 C CA . CYS A 1 363 ? 5.392 0.204 2.700 1.00 92.44 363 CYS A CA 1
ATOM 2872 C C . CYS A 1 363 ? 6.507 1.142 2.207 1.00 92.44 363 CYS A C 1
ATOM 2874 O O . CYS A 1 363 ? 6.941 2.010 2.963 1.00 92.44 363 CYS A O 1
ATOM 2876 N N . ALA A 1 364 ? 6.980 0.980 0.967 1.00 88.94 364 ALA A N 1
ATOM 2877 C CA . ALA A 1 364 ? 8.153 1.700 0.470 1.00 88.94 364 ALA A CA 1
ATOM 2878 C C . ALA A 1 364 ? 8.028 3.239 0.512 1.00 88.94 364 ALA A C 1
ATOM 2880 O O . ALA A 1 364 ? 8.983 3.876 0.959 1.00 88.94 364 ALA A O 1
ATOM 2881 N N . PRO A 1 365 ? 6.879 3.845 0.146 1.00 86.56 365 PRO A N 1
ATOM 2882 C CA . PRO A 1 365 ? 6.669 5.289 0.260 1.00 86.56 365 PRO A CA 1
ATOM 2883 C C . PRO A 1 365 ? 6.868 5.826 1.676 1.00 86.56 365 PRO A C 1
ATOM 2885 O O . PRO A 1 365 ? 7.511 6.854 1.890 1.00 86.56 365 PRO A O 1
ATOM 2888 N N . VAL A 1 366 ? 6.354 5.099 2.672 1.00 87.38 366 VAL A N 1
ATOM 2889 C CA . VAL A 1 366 ? 6.456 5.490 4.082 1.00 87.38 366 VAL A CA 1
ATOM 2890 C C . VAL A 1 366 ? 7.879 5.308 4.594 1.00 87.38 366 VAL A C 1
ATOM 2892 O O . VAL A 1 366 ? 8.410 6.217 5.229 1.00 87.38 366 VAL A O 1
ATOM 2895 N N . ASP A 1 367 ? 8.525 4.184 4.274 1.00 85.38 367 ASP A N 1
ATOM 2896 C CA . ASP A 1 367 ? 9.925 3.938 4.640 1.00 85.38 367 ASP A CA 1
ATOM 2897 C C . ASP A 1 367 ? 10.850 5.035 4.075 1.00 85.38 367 ASP A C 1
ATOM 2899 O O . ASP A 1 367 ? 11.707 5.554 4.796 1.00 85.38 367 ASP A O 1
ATOM 2903 N N . LEU A 1 368 ? 10.638 5.442 2.816 1.00 79.06 368 LEU A N 1
ATOM 2904 C CA . LEU A 1 368 ? 11.385 6.527 2.178 1.00 79.06 368 LEU A CA 1
ATOM 2905 C C . LEU A 1 368 ? 11.149 7.858 2.905 1.00 79.06 368 LEU A C 1
ATOM 2907 O O . LEU A 1 368 ? 12.112 8.496 3.331 1.00 79.06 368 LEU A O 1
ATOM 2911 N N . SER A 1 369 ? 9.884 8.212 3.139 1.00 77.44 369 SER A N 1
ATOM 2912 C CA . SER A 1 369 ? 9.476 9.457 3.809 1.00 77.44 369 SER A CA 1
ATOM 2913 C C . SER A 1 369 ? 10.038 9.595 5.225 1.00 77.44 369 SER A C 1
ATOM 2915 O O . SER A 1 369 ? 10.379 10.692 5.663 1.00 77.44 369 SER A O 1
ATOM 2917 N N . LEU A 1 370 ? 10.145 8.479 5.953 1.00 76.31 370 LEU A N 1
ATOM 2918 C CA . LEU A 1 370 ? 10.719 8.439 7.300 1.00 76.31 370 LEU A CA 1
ATOM 2919 C C . LEU A 1 370 ? 12.253 8.497 7.304 1.00 76.31 370 LEU A C 1
ATOM 2921 O O . LEU A 1 370 ? 12.843 8.823 8.334 1.00 76.31 370 LEU A O 1
ATOM 2925 N N . SER A 1 371 ? 12.897 8.146 6.189 1.00 74.25 371 SER A N 1
ATOM 2926 C CA . SER A 1 371 ? 14.358 8.130 6.052 1.00 74.25 371 SER A CA 1
ATOM 2927 C C . SER A 1 371 ? 14.946 9.461 5.572 1.00 74.25 371 SER A C 1
ATOM 2929 O O . SER A 1 371 ? 16.097 9.767 5.880 1.00 74.25 371 SER A O 1
ATOM 2931 N N . THR A 1 372 ? 14.172 10.263 4.838 1.00 64.31 372 THR A N 1
ATOM 2932 C CA . THR A 1 372 ? 14.624 11.538 4.270 1.00 64.31 372 THR A CA 1
ATOM 2933 C C . THR A 1 372 ? 14.635 12.653 5.317 1.00 64.31 372 THR A C 1
ATOM 2935 O O . THR A 1 372 ? 13.597 12.987 5.882 1.00 64.31 372 THR A O 1
ATOM 2938 N N . GLU A 1 373 ? 15.798 13.281 5.535 1.00 54.88 373 GLU A N 1
ATOM 2939 C CA . GLU A 1 373 ? 15.977 14.380 6.507 1.00 54.88 373 GLU A CA 1
ATOM 2940 C C . GLU A 1 373 ? 15.161 15.645 6.165 1.00 54.88 373 GLU A C 1
ATOM 2942 O O . GLU A 1 373 ? 14.903 16.473 7.039 1.00 54.88 373 GLU A O 1
ATOM 2947 N N . SER A 1 374 ? 14.712 15.784 4.914 1.00 55.03 374 SER A N 1
ATOM 2948 C CA . SER A 1 374 ? 13.796 16.837 4.474 1.00 55.03 374 SER A CA 1
ATOM 2949 C C . SER A 1 374 ? 13.026 16.397 3.222 1.00 55.03 374 SER A C 1
ATOM 2951 O O . SER A 1 374 ? 13.589 16.476 2.127 1.00 55.03 374 SER A O 1
ATOM 2953 N N . PRO A 1 375 ? 11.764 15.943 3.328 1.00 55.94 375 PRO A N 1
ATOM 2954 C CA . PRO A 1 375 ? 10.948 15.743 2.139 1.00 55.94 375 PRO A CA 1
ATOM 2955 C C . PRO A 1 375 ? 10.689 17.111 1.495 1.00 55.94 375 PRO A C 1
ATOM 2957 O O . PRO A 1 375 ? 10.103 18.011 2.105 1.00 55.94 375 PRO A O 1
ATOM 2960 N N . THR A 1 376 ? 11.224 17.296 0.291 1.00 53.59 376 THR A N 1
ATOM 2961 C CA . THR A 1 376 ? 11.110 18.529 -0.502 1.00 53.59 376 THR A CA 1
ATOM 2962 C C . THR A 1 376 ? 9.789 18.620 -1.267 1.00 53.59 376 THR A C 1
ATOM 2964 O O . THR A 1 376 ? 9.461 19.696 -1.759 1.00 53.59 376 THR A O 1
ATOM 2967 N N . GLU A 1 377 ? 9.026 17.525 -1.338 1.00 62.59 377 GLU A N 1
ATOM 2968 C CA . GLU A 1 377 ? 7.830 17.364 -2.174 1.00 62.59 377 GLU A CA 1
ATOM 2969 C C . GLU A 1 377 ? 6.584 17.003 -1.354 1.00 62.59 377 GLU A C 1
ATOM 2971 O O . GLU A 1 377 ? 6.673 16.426 -0.266 1.00 62.59 377 GLU A O 1
ATOM 2976 N N . ASP A 1 378 ? 5.407 17.357 -1.882 1.00 67.06 378 ASP A N 1
ATOM 2977 C CA . ASP A 1 378 ? 4.119 17.023 -1.272 1.00 67.06 378 ASP A CA 1
ATOM 2978 C C . ASP A 1 378 ? 3.752 15.560 -1.556 1.00 67.06 378 ASP A C 1
ATOM 2980 O O . ASP A 1 378 ? 3.108 15.232 -2.548 1.00 67.06 378 ASP A O 1
ATOM 2984 N N . ILE A 1 379 ? 4.166 14.670 -0.656 1.00 76.12 379 ILE A N 1
ATOM 2985 C CA . ILE A 1 379 ? 3.885 13.226 -0.717 1.00 76.12 379 ILE A CA 1
ATOM 2986 C C . ILE A 1 379 ? 2.463 12.850 -0.262 1.00 76.12 379 ILE A C 1
ATOM 2988 O O . ILE A 1 379 ? 2.111 11.670 -0.198 1.00 76.12 379 ILE A O 1
ATOM 2992 N N . ARG A 1 380 ? 1.625 13.829 0.105 1.00 77.75 380 ARG A N 1
ATOM 2993 C CA . ARG A 1 380 ? 0.263 13.587 0.601 1.00 77.75 380 ARG A CA 1
ATOM 2994 C C . ARG A 1 380 ? -0.606 12.714 -0.312 1.00 77.75 380 ARG A C 1
ATOM 2996 O O . ARG A 1 380 ? -1.210 11.782 0.226 1.00 77.75 380 ARG A O 1
ATOM 3003 N N . PRO A 1 381 ? -0.716 12.964 -1.633 1.00 79.75 381 PRO A N 1
ATOM 3004 C CA . PRO A 1 381 ? -1.583 12.152 -2.484 1.00 79.75 381 PRO A CA 1
ATOM 3005 C C . PRO A 1 381 ? -1.135 10.687 -2.515 1.00 79.75 381 PRO A C 1
ATOM 3007 O O . PRO A 1 381 ? -1.970 9.795 -2.401 1.00 79.75 381 PRO A O 1
ATOM 3010 N N . GLU A 1 382 ? 0.173 10.432 -2.582 1.00 85.62 382 GLU A N 1
ATOM 3011 C CA . GLU A 1 382 ? 0.737 9.081 -2.540 1.00 85.62 382 GLU A CA 1
ATOM 3012 C C . GLU A 1 382 ? 0.382 8.359 -1.234 1.00 85.62 382 GLU A C 1
ATOM 3014 O O . GLU A 1 382 ? -0.141 7.241 -1.264 1.00 85.62 382 GLU A O 1
ATOM 3019 N N . LEU A 1 383 ? 0.602 9.009 -0.086 1.00 88.69 383 LEU A N 1
ATOM 3020 C CA . LEU A 1 383 ? 0.293 8.418 1.216 1.00 88.69 383 LEU A CA 1
ATOM 3021 C C . LEU A 1 383 ? -1.198 8.097 1.364 1.00 88.69 383 LEU A C 1
ATOM 3023 O O . LEU A 1 383 ? -1.534 7.027 1.870 1.00 88.69 383 LEU A O 1
ATOM 3027 N N . LEU A 1 384 ? -2.094 8.956 0.874 1.00 88.38 384 LEU A N 1
ATOM 3028 C CA . LEU A 1 384 ? -3.534 8.708 0.944 1.00 88.38 384 LEU A CA 1
ATOM 3029 C C . LEU A 1 384 ? -3.929 7.417 0.203 1.00 88.38 384 LEU A C 1
ATOM 3031 O O . LEU A 1 384 ? -4.629 6.567 0.760 1.00 88.38 384 LEU A O 1
ATOM 3035 N N . TYR A 1 385 ? -3.440 7.226 -1.028 1.00 90.00 385 TYR A N 1
ATOM 3036 C CA . TYR A 1 385 ? -3.703 6.002 -1.795 1.00 90.00 385 TYR A CA 1
ATOM 3037 C C . TYR A 1 385 ? -3.101 4.765 -1.124 1.00 90.00 385 TYR A C 1
ATOM 3039 O O . TYR A 1 385 ? -3.759 3.726 -1.031 1.00 90.00 385 TYR A O 1
ATOM 3047 N N . VAL A 1 386 ? -1.877 4.881 -0.602 1.00 93.31 386 VAL A N 1
ATOM 3048 C CA . VAL A 1 386 ? -1.185 3.794 0.102 1.00 93.31 386 VAL A CA 1
ATOM 3049 C C . VAL A 1 386 ? -1.959 3.346 1.339 1.00 93.31 386 VAL A C 1
ATOM 3051 O O . VAL A 1 386 ? -2.192 2.147 1.513 1.00 93.31 386 VAL A O 1
ATOM 3054 N N . PHE A 1 387 ? -2.385 4.281 2.192 1.00 94.44 387 PHE A N 1
ATOM 3055 C CA . PHE A 1 387 ? -3.129 3.952 3.406 1.00 94.44 387 PHE A CA 1
ATOM 3056 C C . PHE A 1 387 ? -4.502 3.360 3.088 1.00 94.44 387 PHE A C 1
ATOM 3058 O O . PHE A 1 387 ? -4.891 2.374 3.717 1.00 94.44 387 PHE A O 1
ATOM 3065 N N . ARG A 1 388 ? -5.195 3.874 2.065 1.00 92.75 388 ARG A N 1
ATOM 3066 C CA . ARG A 1 388 ? -6.463 3.305 1.594 1.00 92.75 388 ARG A CA 1
ATOM 3067 C C . ARG A 1 388 ? -6.307 1.874 1.090 1.00 92.75 388 ARG A C 1
ATOM 3069 O O . ARG A 1 388 ? -7.089 0.999 1.476 1.00 92.75 388 ARG A O 1
ATOM 3076 N N . ALA A 1 389 ? -5.299 1.618 0.260 1.00 94.06 389 ALA A N 1
ATOM 3077 C CA . ALA A 1 389 ? -5.007 0.289 -0.265 1.00 94.06 389 ALA A CA 1
ATOM 3078 C C . ALA A 1 389 ?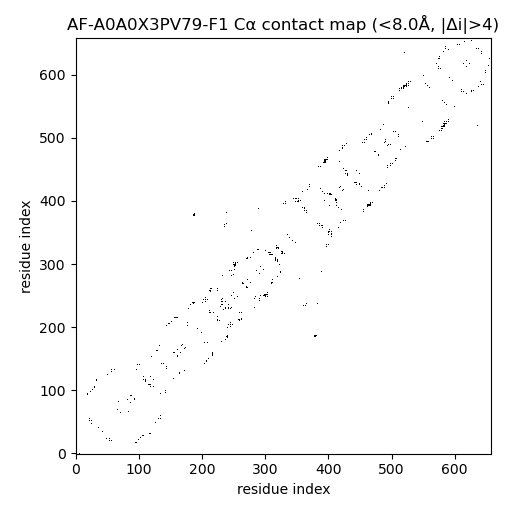 -4.643 -0.689 0.863 1.00 94.06 389 ALA A C 1
ATOM 3080 O O . ALA A 1 389 ? -5.187 -1.791 0.944 1.00 94.06 389 ALA A O 1
ATOM 3081 N N . ALA A 1 390 ? -3.766 -0.268 1.778 1.00 95.81 390 ALA A N 1
ATOM 3082 C CA . ALA A 1 390 ? -3.344 -1.074 2.915 1.00 95.81 390 ALA A CA 1
ATOM 3083 C C . ALA A 1 390 ? -4.490 -1.361 3.893 1.00 95.81 390 ALA A C 1
ATOM 3085 O O . ALA A 1 390 ? -4.646 -2.503 4.324 1.00 95.81 390 ALA A O 1
ATOM 3086 N N . GLY A 1 391 ? -5.310 -0.357 4.213 1.00 94.88 391 GLY A N 1
ATOM 3087 C CA . GLY A 1 391 ? -6.486 -0.512 5.066 1.00 94.88 391 GLY A CA 1
ATOM 3088 C C . GLY A 1 391 ? -7.471 -1.520 4.479 1.00 94.88 391 GLY A C 1
ATOM 3089 O O . GLY A 1 391 ? -7.879 -2.452 5.168 1.00 94.88 391 GLY A O 1
ATOM 3090 N N . THR A 1 392 ? -7.764 -1.414 3.182 1.00 93.25 392 THR A N 1
ATOM 3091 C CA . THR A 1 392 ? -8.636 -2.351 2.452 1.00 93.25 392 THR A CA 1
ATOM 3092 C C . THR A 1 392 ? -8.076 -3.775 2.450 1.00 93.25 392 THR A C 1
ATOM 3094 O O . THR A 1 392 ? -8.789 -4.733 2.761 1.00 93.25 392 THR A O 1
ATOM 3097 N N . LEU A 1 393 ? -6.778 -3.921 2.169 1.00 95.31 393 LEU A N 1
ATOM 3098 C CA . LEU A 1 393 ? -6.078 -5.204 2.189 1.00 95.31 393 LEU A CA 1
ATOM 3099 C C . LEU A 1 393 ? -6.114 -5.851 3.582 1.00 95.31 393 LEU A C 1
ATOM 3101 O O . LEU A 1 393 ? -6.380 -7.045 3.706 1.00 95.31 393 LEU A O 1
ATOM 3105 N N . VAL A 1 394 ? -5.884 -5.073 4.640 1.00 94.81 394 VAL A N 1
ATOM 3106 C CA . VAL A 1 394 ? -5.942 -5.555 6.025 1.00 94.81 394 VAL A CA 1
ATOM 3107 C C . VAL A 1 394 ? -7.367 -5.933 6.416 1.00 94.81 394 VAL A C 1
ATOM 3109 O O . VAL A 1 394 ? -7.585 -7.009 6.968 1.00 94.81 394 VAL A O 1
ATOM 3112 N N . GLN A 1 395 ? -8.345 -5.095 6.089 1.00 93.56 395 GLN A N 1
ATOM 3113 C CA . GLN A 1 395 ? -9.747 -5.340 6.405 1.00 93.56 395 GLN A CA 1
ATOM 3114 C C . GLN A 1 395 ? -10.295 -6.600 5.725 1.00 93.56 395 GLN A C 1
ATOM 3116 O O . GLN A 1 395 ? -11.186 -7.235 6.278 1.00 93.56 395 GLN A O 1
ATOM 3121 N N . THR A 1 396 ? -9.794 -6.982 4.552 1.00 91.75 396 THR A N 1
ATOM 3122 C CA . THR A 1 396 ? -10.312 -8.142 3.803 1.00 91.75 396 THR A CA 1
ATOM 3123 C C . THR A 1 396 ? -9.467 -9.404 3.964 1.00 91.75 396 THR A C 1
ATOM 3125 O O . THR A 1 396 ? -10.012 -10.509 3.971 1.00 91.75 396 THR A O 1
ATOM 3128 N N . CYS A 1 397 ? -8.145 -9.264 4.097 1.00 93.56 397 CYS A N 1
ATOM 3129 C CA . CYS A 1 397 ? -7.195 -10.373 3.973 1.00 93.56 397 CYS A CA 1
ATOM 3130 C C . CYS A 1 397 ? -6.309 -10.595 5.209 1.00 93.56 397 CYS A C 1
ATOM 3132 O O . CYS A 1 397 ? -5.334 -11.343 5.112 1.00 93.56 397 CYS A O 1
ATOM 3134 N N . ALA A 1 398 ? -6.607 -10.004 6.374 1.00 93.75 398 ALA A N 1
ATOM 3135 C CA . ALA A 1 398 ? -5.784 -10.169 7.581 1.00 93.75 398 ALA A CA 1
ATOM 3136 C C . ALA A 1 398 ? -5.448 -11.642 7.891 1.00 93.75 398 ALA A C 1
ATOM 3138 O O . ALA A 1 398 ? -4.289 -11.967 8.155 1.00 93.75 398 ALA A O 1
ATOM 3139 N N . SER A 1 399 ? -6.428 -12.545 7.777 1.00 91.50 399 SER A N 1
ATOM 3140 C CA . SER A 1 399 ? -6.278 -13.990 8.023 1.00 91.50 399 SER A CA 1
ATOM 3141 C C . SER A 1 399 ? -5.256 -14.689 7.113 1.00 91.50 399 SER A C 1
ATOM 3143 O O . SER A 1 399 ? -4.717 -15.734 7.479 1.00 91.50 399 SER A O 1
ATOM 3145 N N . LEU A 1 400 ? -4.970 -14.122 5.939 1.00 92.25 400 LEU A N 1
ATOM 3146 C CA . LEU A 1 400 ? -3.973 -14.613 4.985 1.00 92.25 400 LEU A CA 1
ATOM 3147 C C . LEU A 1 400 ? -2.604 -13.967 5.218 1.00 92.25 400 LEU A C 1
ATOM 3149 O O . LEU A 1 400 ? -1.560 -14.595 5.024 1.00 92.25 400 LEU A O 1
ATOM 3153 N N . LEU A 1 401 ? -2.607 -12.720 5.687 1.00 93.06 401 LEU A N 1
ATOM 3154 C CA . LEU A 1 401 ? -1.413 -11.937 5.992 1.00 93.06 401 LEU A CA 1
ATOM 3155 C C . LEU A 1 401 ? -0.773 -12.311 7.337 1.00 93.06 401 LEU A C 1
ATOM 3157 O O . LEU A 1 401 ? 0.373 -11.926 7.571 1.00 93.06 401 LEU A O 1
ATOM 3161 N N . TYR A 1 402 ? -1.474 -13.047 8.208 1.00 91.12 402 TYR A N 1
ATOM 3162 C CA . TYR A 1 402 ? -1.011 -13.392 9.556 1.00 91.12 402 TYR A CA 1
ATOM 3163 C C . TYR A 1 402 ? -1.413 -14.805 10.017 1.00 91.12 402 TYR A C 1
ATOM 3165 O O . TYR A 1 402 ? -2.540 -15.224 9.751 1.00 91.12 402 TYR A O 1
ATOM 3173 N N . PRO A 1 403 ? -0.576 -15.519 10.808 1.00 86.94 403 PRO A N 1
ATOM 3174 C CA . PRO A 1 403 ? 0.861 -15.302 11.044 1.00 86.94 403 PRO A CA 1
ATOM 3175 C C . PRO A 1 403 ? 1.758 -15.490 9.806 1.00 86.94 403 PRO A C 1
ATOM 3177 O O . PRO A 1 403 ? 1.303 -15.862 8.723 1.00 86.94 403 PRO A O 1
ATOM 3180 N N . SER A 1 404 ? 3.058 -15.244 9.969 1.00 82.56 404 SER A N 1
ATOM 3181 C CA . SER A 1 404 ? 4.053 -15.600 8.955 1.00 82.56 404 SER A CA 1
ATOM 3182 C C . SER A 1 404 ? 4.076 -17.123 8.742 1.00 82.56 404 SER A C 1
ATOM 3184 O O . SER A 1 404 ? 4.049 -17.867 9.728 1.00 82.56 404 SER A O 1
ATOM 3186 N N . PRO A 1 405 ? 4.138 -17.614 7.490 1.00 77.94 405 PRO A N 1
ATOM 3187 C CA . PRO A 1 405 ? 4.345 -19.034 7.220 1.00 77.94 405 PRO A CA 1
ATOM 3188 C C . PRO A 1 405 ? 5.774 -19.482 7.564 1.00 77.94 405 PRO A C 1
ATOM 3190 O O . PRO A 1 405 ? 6.004 -20.663 7.809 1.00 77.94 405 PRO A O 1
ATOM 3193 N N . VAL A 1 406 ? 6.731 -18.547 7.614 1.00 76.62 406 VAL A N 1
ATOM 3194 C CA . VAL A 1 406 ? 8.118 -18.820 7.994 1.00 76.62 406 VAL A CA 1
ATOM 3195 C C . VAL A 1 406 ? 8.308 -18.490 9.478 1.00 76.62 406 VAL A C 1
ATOM 3197 O O . VAL A 1 406 ? 8.096 -17.336 9.873 1.00 76.62 406 VAL A O 1
ATOM 3200 N N . PRO A 1 407 ? 8.731 -19.460 10.312 1.00 70.25 407 PRO A N 1
ATOM 3201 C CA . PRO A 1 407 ? 8.991 -19.219 11.726 1.00 70.25 407 PRO A CA 1
ATOM 3202 C C . PRO A 1 407 ? 9.971 -18.058 11.931 1.00 70.25 407 PRO A C 1
ATOM 3204 O O . PRO A 1 407 ? 10.955 -17.934 11.204 1.00 70.25 407 PRO A O 1
ATOM 3207 N N . CYS A 1 408 ? 9.711 -17.226 12.942 1.00 64.75 408 CYS A N 1
ATOM 3208 C CA . CYS A 1 408 ? 10.571 -16.105 13.347 1.00 64.75 408 CYS A CA 1
ATOM 3209 C C . CYS A 1 408 ? 10.739 -14.968 12.317 1.00 64.75 408 CYS A C 1
ATOM 3211 O O . CYS A 1 408 ? 11.544 -14.070 12.556 1.00 64.75 408 CYS A O 1
ATOM 3213 N N . GLN A 1 409 ? 9.989 -14.964 11.210 1.00 79.38 409 GLN A N 1
ATOM 3214 C CA . GLN A 1 409 ? 9.915 -13.817 10.301 1.00 79.38 409 GLN A CA 1
ATOM 3215 C C . GLN A 1 409 ? 8.692 -12.953 10.598 1.00 79.38 409 GLN A C 1
ATOM 3217 O O . GLN A 1 409 ? 7.621 -13.472 10.913 1.00 79.38 409 GLN A O 1
ATOM 3222 N N . THR A 1 410 ? 8.857 -11.637 10.452 1.00 83.75 410 THR A N 1
ATOM 3223 C CA . THR A 1 410 ? 7.757 -10.674 10.517 1.00 83.75 410 THR A CA 1
ATOM 3224 C C . THR A 1 410 ? 6.749 -10.986 9.420 1.00 83.75 410 THR A C 1
ATOM 3226 O O . THR A 1 410 ? 7.098 -11.062 8.241 1.00 83.75 410 THR A O 1
ATOM 3229 N N . SER A 1 411 ? 5.495 -11.167 9.807 1.00 89.69 411 SER A N 1
ATOM 3230 C CA . SER A 1 411 ? 4.401 -11.392 8.867 1.00 89.69 411 SER A CA 1
ATOM 3231 C C . SER A 1 411 ? 4.106 -10.146 8.023 1.00 89.69 411 SER A C 1
ATOM 3233 O O . SER A 1 411 ? 4.393 -9.015 8.424 1.00 89.69 411 SER A O 1
ATOM 3235 N N . ALA A 1 412 ? 3.473 -10.340 6.864 1.00 92.81 412 ALA A N 1
ATOM 3236 C CA . ALA A 1 412 ? 2.997 -9.243 6.023 1.00 92.81 412 ALA A CA 1
ATOM 3237 C C . ALA A 1 412 ? 2.060 -8.280 6.786 1.00 92.81 412 ALA A C 1
ATOM 3239 O O . ALA A 1 412 ? 2.183 -7.064 6.645 1.00 92.81 412 ALA A O 1
ATOM 3240 N N . PHE A 1 413 ? 1.179 -8.806 7.649 1.00 94.44 413 PHE A N 1
ATOM 3241 C CA . PHE A 1 413 ? 0.310 -7.987 8.503 1.00 94.44 413 PHE A CA 1
ATOM 3242 C C . PHE A 1 413 ? 1.111 -7.131 9.495 1.00 94.44 413 PHE A C 1
ATOM 3244 O O . PHE A 1 413 ? 0.908 -5.920 9.576 1.00 94.44 413 PHE A O 1
ATOM 3251 N N . GLU A 1 414 ? 2.048 -7.742 10.229 1.00 92.12 414 GLU A N 1
ATOM 3252 C CA . GLU A 1 414 ? 2.892 -7.022 11.192 1.00 92.12 414 GLU A CA 1
ATOM 3253 C C . GLU A 1 414 ? 3.738 -5.953 10.504 1.00 92.12 414 GLU A C 1
ATOM 3255 O O . GLU A 1 414 ? 3.911 -4.871 11.062 1.00 92.12 414 GLU A O 1
ATOM 3260 N N . ARG A 1 415 ? 4.237 -6.221 9.290 1.00 92.50 415 ARG A N 1
ATOM 3261 C CA . ARG A 1 415 ? 4.962 -5.230 8.492 1.00 92.50 415 ARG A CA 1
ATOM 3262 C C . ARG A 1 415 ? 4.086 -4.024 8.154 1.00 92.50 415 ARG A C 1
ATOM 3264 O O . ARG A 1 415 ? 4.536 -2.907 8.386 1.00 92.50 415 ARG A O 1
ATOM 3271 N N . LEU A 1 416 ? 2.855 -4.230 7.673 1.00 95.19 416 LEU A N 1
ATOM 3272 C CA . LEU A 1 416 ? 1.925 -3.129 7.379 1.00 95.19 416 LEU A CA 1
ATOM 3273 C C . LEU A 1 416 ? 1.628 -2.299 8.626 1.00 95.19 416 LEU A C 1
ATOM 3275 O O . LEU A 1 416 ? 1.812 -1.087 8.613 1.00 95.19 416 LEU A O 1
ATOM 3279 N N . ALA A 1 417 ? 1.211 -2.946 9.714 1.00 92.44 417 ALA A N 1
ATOM 3280 C CA . ALA A 1 417 ? 0.872 -2.251 10.952 1.00 92.44 417 ALA A CA 1
ATOM 3281 C C . ALA A 1 417 ? 2.084 -1.510 11.543 1.00 92.44 417 ALA A C 1
ATOM 3283 O O . ALA A 1 417 ? 1.965 -0.364 11.976 1.00 92.44 417 ALA A O 1
ATOM 3284 N N . SER A 1 418 ? 3.268 -2.129 11.518 1.00 90.06 418 SER A N 1
ATOM 3285 C CA . SER A 1 418 ? 4.477 -1.512 12.068 1.00 90.06 418 SER A CA 1
ATOM 3286 C C . SER A 1 418 ? 4.973 -0.353 11.208 1.00 90.06 418 SER A C 1
ATOM 3288 O O . SER A 1 418 ? 5.346 0.671 11.762 1.00 90.06 418 SER A O 1
ATOM 3290 N N . CYS A 1 419 ? 4.978 -0.491 9.879 1.00 92.25 419 CYS A N 1
ATOM 3291 C CA . CYS A 1 419 ? 5.459 0.543 8.959 1.00 92.25 419 CYS A CA 1
ATOM 3292 C C . CYS A 1 419 ? 4.466 1.708 8.835 1.00 92.25 419 CYS A C 1
ATOM 3294 O O . CYS A 1 419 ? 4.866 2.859 8.952 1.00 92.25 419 CYS A O 1
ATOM 3296 N N . LEU A 1 420 ? 3.172 1.429 8.650 1.00 92.06 420 LEU A N 1
ATOM 3297 C CA . LEU A 1 420 ? 2.173 2.464 8.363 1.00 92.06 420 LEU A CA 1
ATOM 3298 C C . LEU A 1 420 ? 1.621 3.134 9.623 1.00 92.06 420 LEU A C 1
ATOM 3300 O O . LEU A 1 420 ? 1.339 4.326 9.598 1.00 92.06 420 LEU A O 1
ATOM 3304 N N . LEU A 1 421 ? 1.448 2.397 10.725 1.00 90.25 421 LEU A N 1
ATOM 3305 C CA . LEU A 1 421 ? 0.773 2.942 11.908 1.00 90.25 421 LEU A CA 1
ATOM 3306 C C . LEU A 1 421 ? 1.733 3.310 13.037 1.00 90.25 421 LEU A C 1
ATOM 3308 O O . LEU A 1 421 ? 1.523 4.320 13.702 1.00 90.25 421 LEU A O 1
ATOM 3312 N N . LEU A 1 422 ? 2.772 2.502 13.271 1.00 87.25 422 LEU A N 1
ATOM 3313 C CA . LEU A 1 422 ? 3.659 2.681 14.428 1.00 87.25 422 LEU A CA 1
ATOM 3314 C C . LEU A 1 422 ? 4.959 3.417 14.096 1.00 87.25 422 LEU A C 1
ATOM 3316 O O . LEU A 1 422 ? 5.391 4.260 14.872 1.00 87.25 422 LEU A O 1
ATOM 3320 N N . ALA A 1 423 ? 5.597 3.157 12.954 1.00 87.12 423 ALA A N 1
ATOM 3321 C CA . ALA A 1 423 ? 6.844 3.829 12.583 1.00 87.12 423 ALA A CA 1
ATOM 3322 C C . ALA A 1 423 ? 6.715 5.366 12.499 1.00 87.12 423 ALA A C 1
ATOM 3324 O O . ALA A 1 423 ? 7.637 6.046 12.973 1.00 87.12 423 ALA A O 1
ATOM 3325 N N . PRO A 1 424 ? 5.583 5.943 12.027 1.00 85.88 424 PRO A N 1
ATOM 3326 C CA . PRO A 1 424 ? 5.379 7.388 12.036 1.00 85.88 424 PRO A CA 1
ATOM 3327 C C . PRO A 1 424 ? 5.409 8.005 13.434 1.00 85.88 424 PRO A C 1
ATOM 3329 O O . PRO A 1 424 ? 5.674 9.199 13.547 1.00 85.88 424 PRO A O 1
ATOM 3332 N N . GLN A 1 425 ? 5.230 7.226 14.512 1.00 83.62 425 GLN A N 1
ATOM 3333 C CA . GLN A 1 425 ? 5.321 7.708 15.895 1.00 83.62 425 GLN A CA 1
ATOM 3334 C C . GLN A 1 425 ? 6.596 8.518 16.160 1.00 83.62 425 GLN A C 1
ATOM 3336 O O . GLN A 1 425 ? 6.540 9.520 16.873 1.00 83.62 425 GLN A O 1
ATOM 3341 N N . ARG A 1 426 ? 7.724 8.149 15.537 1.00 79.19 426 ARG A N 1
ATOM 3342 C CA . ARG A 1 426 ? 9.001 8.871 15.675 1.00 79.19 426 ARG A CA 1
ATOM 3343 C C . ARG A 1 426 ? 8.893 10.337 15.248 1.00 79.19 426 ARG A C 1
ATOM 3345 O O . ARG A 1 426 ? 9.461 11.201 15.913 1.00 79.19 426 ARG A O 1
ATOM 3352 N N . ILE A 1 427 ? 8.118 10.625 14.201 1.00 77.31 427 ILE A N 1
ATOM 3353 C CA . ILE A 1 427 ? 7.852 11.992 13.729 1.00 77.31 427 ILE A CA 1
ATOM 3354 C C . ILE A 1 427 ? 7.105 12.784 14.821 1.00 77.31 427 ILE A C 1
ATOM 3356 O O . ILE A 1 427 ? 7.480 13.909 15.150 1.00 77.31 427 ILE A O 1
ATOM 3360 N N . PHE A 1 428 ? 6.090 12.178 15.447 1.00 77.69 428 PHE A N 1
ATOM 3361 C CA . PHE A 1 428 ? 5.285 12.800 16.512 1.00 77.69 428 PHE A CA 1
ATOM 3362 C C . PHE A 1 428 ? 6.019 12.934 17.860 1.00 77.69 428 PHE A C 1
ATOM 3364 O O . PHE A 1 428 ? 5.553 13.639 18.767 1.00 77.69 428 PHE A O 1
ATOM 3371 N N . GLU A 1 429 ? 7.124 12.214 18.046 1.00 72.75 429 GLU A N 1
ATOM 3372 C CA . GLU A 1 429 ? 7.979 12.300 19.231 1.00 72.75 429 GLU A CA 1
ATOM 3373 C C . GLU A 1 429 ? 9.048 13.386 19.077 1.00 72.75 429 GLU A C 1
ATOM 3375 O O . GLU A 1 429 ? 9.273 14.142 20.023 1.00 72.75 429 GLU A O 1
ATOM 3380 N N . GLN A 1 430 ? 9.624 13.544 17.882 1.00 60.09 430 GLN A N 1
ATOM 3381 C CA . GLN A 1 430 ? 10.603 14.595 17.568 1.00 60.09 430 GLN A CA 1
ATOM 3382 C C . GLN A 1 430 ? 10.015 16.015 17.601 1.00 60.09 430 GLN A C 1
ATOM 3384 O O . GLN A 1 430 ? 10.740 16.982 17.831 1.00 60.09 430 GLN A O 1
ATOM 3389 N N . SER A 1 431 ? 8.695 16.161 17.459 1.00 49.41 431 SER A N 1
ATOM 3390 C CA . SER A 1 431 ? 7.993 17.436 17.660 1.00 49.41 431 SER A CA 1
ATOM 3391 C C . SER A 1 431 ? 7.861 17.847 19.140 1.00 49.41 431 SER A C 1
ATOM 3393 O O . SER A 1 431 ? 7.390 18.946 19.433 1.00 49.41 431 SER A O 1
ATOM 3395 N N . SER A 1 432 ? 8.252 16.988 20.093 1.00 43.72 432 SER A N 1
ATOM 3396 C CA . SER A 1 432 ? 8.208 17.285 21.533 1.00 43.72 432 SER A CA 1
ATOM 3397 C C . SER A 1 432 ? 9.510 17.964 21.966 1.00 43.72 432 SER A C 1
ATOM 3399 O O . SER A 1 432 ? 10.538 17.321 22.150 1.00 43.72 432 SER A O 1
ATOM 3401 N N . PHE A 1 433 ? 9.470 19.281 22.132 1.00 37.50 433 PHE A N 1
ATOM 3402 C CA . PHE A 1 433 ? 10.583 20.083 22.639 1.00 37.50 433 PHE A CA 1
ATOM 3403 C C . PHE A 1 433 ? 11.066 19.553 24.009 1.00 37.50 433 PHE A C 1
ATOM 3405 O O . PHE A 1 433 ? 10.302 19.567 24.975 1.00 37.50 433 PHE A O 1
ATOM 3412 N N . VAL A 1 434 ? 12.328 19.119 24.117 1.00 38.69 434 VAL A N 1
ATOM 3413 C CA . VAL A 1 434 ? 13.011 18.915 25.408 1.00 38.69 434 VAL A CA 1
ATOM 3414 C C . VAL A 1 434 ? 13.886 20.146 25.661 1.00 38.69 434 VAL A C 1
ATOM 3416 O O . VAL A 1 434 ? 14.897 20.322 24.976 1.00 38.69 434 VAL A O 1
ATOM 3419 N N . PRO A 1 435 ? 13.541 21.028 26.616 1.00 31.25 435 PRO A N 1
ATOM 3420 C CA . PRO A 1 435 ? 14.403 22.145 26.959 1.00 31.25 435 PRO A CA 1
ATOM 3421 C C . PRO A 1 435 ? 15.643 21.602 27.681 1.00 31.25 435 PRO A C 1
ATOM 3423 O O . PRO A 1 435 ? 15.532 21.068 28.781 1.00 31.25 435 PRO A O 1
ATOM 3426 N N . GLY A 1 436 ? 16.825 21.732 27.069 1.00 42.84 436 GLY A N 1
ATOM 3427 C CA . GLY A 1 436 ? 18.108 21.514 27.755 1.00 42.84 436 GLY A CA 1
ATOM 3428 C C . GLY A 1 436 ? 19.141 20.621 27.062 1.00 42.84 436 GLY A C 1
ATOM 3429 O O . GLY A 1 436 ? 20.265 20.553 27.550 1.00 42.84 436 GLY A O 1
ATOM 3430 N N . GLN A 1 437 ? 18.838 19.974 25.931 1.00 36.53 437 GLN A N 1
ATOM 3431 C CA . GLN A 1 437 ? 19.848 19.223 25.169 1.00 36.53 437 GLN A CA 1
ATOM 3432 C C . GLN A 1 437 ? 20.068 19.839 23.785 1.00 36.53 437 GLN A C 1
ATOM 3434 O O . GLN A 1 437 ? 19.210 19.795 22.910 1.00 36.53 437 GLN A O 1
ATOM 3439 N N . GLY A 1 438 ? 21.246 20.442 23.606 1.00 35.88 438 GLY A N 1
ATOM 3440 C CA . GLY A 1 438 ? 21.679 21.188 22.420 1.00 35.88 438 GLY A CA 1
ATOM 3441 C C . GLY A 1 438 ? 21.976 20.342 21.179 1.00 35.88 438 GLY A C 1
ATOM 3442 O O . GLY A 1 438 ? 23.029 20.503 20.568 1.00 35.88 438 GLY A O 1
ATOM 3443 N N . ARG A 1 439 ? 21.056 19.465 20.775 1.00 36.25 439 ARG A N 1
ATOM 3444 C CA . ARG A 1 439 ? 20.993 18.962 19.399 1.00 36.25 439 ARG A CA 1
ATOM 3445 C C . ARG A 1 439 ? 19.566 19.106 18.900 1.00 36.25 439 ARG A C 1
ATOM 3447 O O . ARG A 1 439 ? 18.702 18.296 19.209 1.00 36.25 439 ARG A O 1
ATOM 3454 N N . VAL A 1 440 ? 19.345 20.171 18.137 1.00 41.09 440 VAL A N 1
ATOM 3455 C CA . VAL A 1 440 ? 18.131 20.365 17.347 1.00 41.09 440 VAL A CA 1
ATOM 3456 C C . VAL A 1 440 ? 18.171 19.313 16.240 1.00 41.09 440 VAL A C 1
ATOM 3458 O O . VAL A 1 440 ? 18.827 19.514 15.222 1.00 41.09 440 VAL A O 1
ATOM 3461 N N . ALA A 1 441 ? 17.546 18.155 16.462 1.00 48.38 441 ALA A N 1
ATOM 3462 C CA . ALA A 1 441 ? 17.103 17.344 15.334 1.00 48.38 441 ALA A CA 1
ATOM 3463 C C . ALA A 1 441 ? 16.143 18.230 14.528 1.00 48.38 441 ALA A C 1
ATOM 3465 O O . ALA A 1 441 ? 15.291 18.894 15.128 1.00 48.38 441 ALA A O 1
ATOM 3466 N N . ALA A 1 442 ? 16.340 18.324 13.212 1.00 55.34 442 ALA A N 1
ATOM 3467 C CA . ALA A 1 442 ? 15.455 19.095 12.349 1.00 55.34 442 ALA A CA 1
ATOM 3468 C C . ALA A 1 442 ? 14.009 18.664 12.634 1.00 55.34 442 ALA A C 1
ATOM 3470 O O . ALA A 1 442 ? 13.704 17.472 12.604 1.00 55.34 442 ALA A O 1
ATOM 3471 N N . GLN A 1 443 ? 13.144 19.611 13.012 1.00 62.03 443 GLN A N 1
ATOM 3472 C CA . GLN A 1 443 ? 11.744 19.275 13.238 1.00 62.03 443 GLN A CA 1
ATOM 3473 C C . GLN A 1 443 ? 11.151 18.790 11.913 1.00 62.03 443 GLN A C 1
ATOM 3475 O O . GLN A 1 443 ? 11.382 19.441 10.889 1.00 62.03 443 GLN A O 1
ATOM 3480 N N . PRO A 1 444 ? 10.402 17.675 11.913 1.00 67.38 444 PRO A N 1
ATOM 3481 C CA . PRO A 1 444 ? 9.764 17.207 10.699 1.00 67.38 444 PRO A CA 1
ATOM 3482 C C . PRO A 1 444 ? 8.798 18.279 10.177 1.00 67.38 444 PRO A C 1
ATOM 3484 O O . PRO A 1 444 ? 8.206 19.011 10.982 1.00 67.38 444 PRO A O 1
ATOM 3487 N N . PRO A 1 445 ? 8.611 18.389 8.852 1.00 72.88 445 PRO A N 1
ATOM 3488 C CA . PRO A 1 445 ? 7.718 19.390 8.294 1.00 72.88 445 PRO A CA 1
ATOM 3489 C C . PRO A 1 445 ? 6.296 19.248 8.864 1.00 72.88 445 PRO A C 1
ATOM 3491 O O . PRO A 1 445 ? 5.773 18.132 8.931 1.00 72.88 445 PRO A O 1
ATOM 3494 N N . PRO A 1 446 ? 5.622 20.346 9.251 1.00 77.94 446 PRO A N 1
ATOM 3495 C CA . PRO A 1 446 ? 4.306 20.272 9.888 1.00 77.94 446 PRO A CA 1
ATOM 3496 C C . PRO A 1 446 ? 3.243 19.641 8.979 1.00 77.94 446 PRO A C 1
ATOM 3498 O O . PRO A 1 446 ? 2.371 18.927 9.467 1.00 77.94 446 PRO A O 1
ATOM 3501 N N . TYR A 1 447 ? 3.349 19.830 7.658 1.00 80.75 447 TYR A N 1
ATOM 3502 C CA . TYR A 1 447 ? 2.436 19.213 6.691 1.00 80.75 447 TYR A CA 1
ATOM 3503 C C . TYR A 1 447 ? 2.508 17.677 6.712 1.00 80.75 447 TYR A C 1
ATOM 3505 O O . TYR A 1 447 ? 1.494 17.016 6.498 1.00 80.75 447 TYR A O 1
ATOM 3513 N N . LEU A 1 448 ? 3.687 17.110 6.994 1.00 82.06 448 LEU A N 1
ATOM 3514 C CA . LEU A 1 448 ? 3.916 15.668 7.039 1.00 82.06 448 LEU A CA 1
ATOM 3515 C C . LEU A 1 448 ? 3.261 15.052 8.279 1.00 82.06 448 LEU A C 1
ATOM 3517 O O . LEU A 1 448 ? 2.619 14.008 8.194 1.00 82.06 448 LEU A O 1
ATOM 3521 N N . VAL A 1 449 ? 3.385 15.733 9.424 1.00 85.62 449 VAL A N 1
ATOM 3522 C CA . VAL A 1 449 ? 2.748 15.333 10.689 1.00 85.62 449 VAL A CA 1
ATOM 3523 C C . VAL A 1 449 ? 1.229 15.281 10.538 1.00 85.62 449 VAL A C 1
ATOM 3525 O O . VAL A 1 449 ? 0.613 14.303 10.956 1.00 85.62 449 VAL A O 1
ATOM 3528 N N . GLU A 1 450 ? 0.627 16.314 9.940 1.00 88.25 450 GLU A N 1
ATOM 3529 C CA . GLU A 1 450 ? -0.821 16.344 9.698 1.00 88.25 450 GLU A CA 1
ATOM 3530 C C . GLU A 1 450 ? -1.249 15.278 8.685 1.00 88.25 450 GLU A C 1
ATOM 3532 O O . GLU A 1 450 ? -2.208 14.559 8.937 1.00 88.25 450 GLU A O 1
ATOM 3537 N N . THR A 1 451 ? -0.480 15.079 7.611 1.00 89.12 451 THR A N 1
ATOM 3538 C CA . THR A 1 451 ? -0.773 14.042 6.608 1.00 89.12 451 THR A CA 1
ATOM 3539 C C . THR A 1 451 ? -0.803 12.644 7.231 1.00 89.12 451 THR A C 1
ATOM 3541 O O . THR A 1 451 ? -1.768 11.906 7.044 1.00 89.12 451 THR A O 1
ATOM 3544 N N . PHE A 1 452 ? 0.207 12.276 8.032 1.00 91.19 452 PHE A N 1
ATOM 3545 C CA . PHE A 1 452 ? 0.187 10.997 8.749 1.00 91.19 452 PHE A CA 1
ATOM 3546 C C . PHE A 1 452 ? -0.943 10.930 9.778 1.00 91.19 452 PHE A C 1
ATOM 3548 O O . PHE A 1 452 ? -1.523 9.863 9.965 1.00 91.19 452 PHE A O 1
ATOM 3555 N N . ARG A 1 453 ? -1.272 12.044 10.447 1.00 92.06 453 ARG A N 1
ATOM 3556 C CA . ARG A 1 453 ? -2.387 12.088 11.400 1.00 92.06 453 ARG A CA 1
ATOM 3557 C C . ARG A 1 453 ? -3.713 11.764 10.717 1.00 92.06 453 ARG A C 1
ATOM 3559 O O . ARG A 1 453 ? -4.454 10.931 11.233 1.00 92.06 453 ARG A O 1
ATOM 3566 N N . GLU A 1 454 ? -3.993 12.402 9.586 1.00 92.81 454 GLU A N 1
ATOM 3567 C CA . GLU A 1 454 ? -5.203 12.184 8.789 1.00 92.81 454 GLU A CA 1
ATOM 3568 C C . GLU A 1 454 ? -5.240 10.754 8.239 1.00 92.81 454 GLU A C 1
ATOM 3570 O O . GLU A 1 454 ? -6.184 10.024 8.530 1.00 92.81 454 GLU A O 1
ATOM 3575 N N . CYS A 1 455 ? -4.171 10.299 7.577 1.00 94.00 455 CYS A N 1
ATOM 3576 C CA . CYS A 1 455 ? -4.108 8.956 6.989 1.00 94.00 455 CYS A CA 1
ATOM 3577 C C . CYS A 1 455 ? -4.278 7.840 8.038 1.00 94.00 455 CYS A C 1
ATOM 3579 O O . CYS A 1 455 ? -5.030 6.887 7.830 1.00 94.00 455 CYS A O 1
ATOM 3581 N N . ILE A 1 456 ? -3.605 7.945 9.192 1.00 95.00 456 ILE A N 1
ATOM 3582 C CA . ILE A 1 456 ? -3.749 6.966 10.282 1.00 95.00 456 ILE A CA 1
ATOM 3583 C C . ILE A 1 456 ? -5.158 7.037 10.877 1.00 95.00 456 ILE A C 1
ATOM 3585 O O . ILE A 1 456 ? -5.752 5.996 11.153 1.00 95.00 456 ILE A O 1
ATOM 3589 N N . GLY A 1 457 ? -5.693 8.245 11.079 1.00 94.00 457 GLY A N 1
ATOM 3590 C CA . GLY A 1 457 ? -7.019 8.463 11.652 1.00 94.00 457 GLY A CA 1
ATOM 3591 C C . GLY A 1 457 ? -8.147 7.888 10.793 1.00 94.00 457 GLY A C 1
ATOM 3592 O O . GLY A 1 457 ? -8.966 7.121 11.302 1.00 94.00 457 GLY A O 1
ATOM 3593 N N . GLU A 1 458 ? -8.159 8.209 9.499 1.00 94.31 458 GLU A N 1
ATOM 3594 C CA . GLU A 1 458 ? -9.191 7.785 8.545 1.00 94.31 458 GLU A CA 1
ATOM 3595 C C . GLU A 1 458 ? -9.236 6.263 8.372 1.00 94.31 458 GLU A C 1
ATOM 3597 O O . GLU A 1 458 ? -10.313 5.661 8.366 1.00 94.31 458 GLU A O 1
ATOM 3602 N N . HIS A 1 459 ? -8.069 5.619 8.303 1.00 95.06 459 HIS A N 1
ATOM 3603 C CA . HIS A 1 459 ? -7.971 4.187 8.013 1.00 95.06 459 HIS A CA 1
ATOM 3604 C C . HIS A 1 459 ? -7.908 3.293 9.263 1.00 95.06 459 HIS A C 1
ATOM 3606 O O . HIS A 1 459 ? -7.923 2.065 9.142 1.00 95.06 459 HIS A O 1
ATOM 3612 N N . LEU A 1 460 ? -7.910 3.864 10.476 1.00 96.00 460 LEU A N 1
ATOM 3613 C CA . LEU A 1 460 ? -7.812 3.111 11.734 1.00 96.00 460 LEU A CA 1
ATOM 3614 C C . LEU A 1 460 ? -8.885 2.019 11.869 1.00 96.00 460 LEU A C 1
ATOM 3616 O O . LEU A 1 460 ? -8.586 0.906 12.301 1.00 96.00 460 LEU A O 1
ATOM 3620 N N . SER A 1 461 ? -10.127 2.316 11.481 1.00 95.69 461 SER A N 1
ATOM 3621 C CA . SER A 1 461 ? -11.249 1.367 11.563 1.00 95.69 461 SER A CA 1
ATOM 3622 C C . SER A 1 461 ? -11.007 0.097 10.736 1.00 95.69 461 SER A C 1
ATOM 3624 O O . SER A 1 461 ? -11.306 -1.007 11.193 1.00 95.69 461 SER A O 1
ATOM 3626 N N . GLN A 1 462 ? -10.390 0.233 9.561 1.00 95.69 462 GLN A N 1
ATOM 3627 C CA . GLN A 1 462 ? -10.070 -0.879 8.666 1.00 95.69 462 GLN A CA 1
ATOM 3628 C C . GLN A 1 462 ? -8.984 -1.780 9.265 1.00 95.69 462 GLN A C 1
ATOM 3630 O O . GLN A 1 462 ? -9.103 -3.007 9.249 1.00 95.69 462 GLN A O 1
ATOM 3635 N N . PHE A 1 463 ? -7.963 -1.178 9.882 1.00 95.12 463 PHE A N 1
ATOM 3636 C CA . PHE A 1 463 ? -6.935 -1.927 10.603 1.00 95.12 463 PHE A CA 1
ATOM 3637 C C . PHE A 1 463 ? -7.502 -2.654 11.824 1.00 95.12 463 PHE A C 1
ATOM 3639 O O . PHE A 1 463 ? -7.206 -3.834 12.017 1.00 95.12 463 PHE A O 1
ATOM 3646 N N . LEU A 1 464 ? -8.360 -2.000 12.615 1.00 96.25 464 LEU A N 1
ATOM 3647 C CA . LEU A 1 464 ? -9.054 -2.635 13.741 1.00 96.25 464 LEU A CA 1
ATOM 3648 C C . LEU A 1 464 ? -9.941 -3.805 13.284 1.00 96.25 464 LEU A C 1
ATOM 3650 O O . LEU A 1 464 ? -9.936 -4.860 13.918 1.00 96.25 464 LEU A O 1
ATOM 3654 N N . ALA A 1 465 ? -10.638 -3.667 12.154 1.00 95.19 465 ALA A N 1
ATOM 3655 C CA . ALA A 1 465 ? -11.395 -4.763 11.555 1.00 95.19 465 ALA A CA 1
ATOM 3656 C C . ALA A 1 465 ? -10.495 -5.935 11.121 1.00 95.19 465 ALA A C 1
ATOM 3658 O O . ALA A 1 465 ? -10.895 -7.093 11.250 1.00 95.19 465 ALA A O 1
ATOM 3659 N N . GLY A 1 466 ? -9.273 -5.655 10.659 1.00 94.75 466 GLY A N 1
ATOM 3660 C CA . GLY A 1 466 ? -8.255 -6.671 10.398 1.00 94.75 466 GLY A CA 1
ATOM 3661 C C . GLY A 1 466 ? -7.794 -7.393 11.666 1.00 94.75 466 GLY A C 1
ATOM 3662 O O . GLY A 1 466 ? -7.800 -8.620 11.700 1.00 94.75 466 GLY A O 1
ATOM 3663 N N . PHE A 1 467 ? -7.470 -6.664 12.742 1.00 95.25 467 PHE A N 1
ATOM 3664 C CA . PHE A 1 467 ? -7.116 -7.266 14.039 1.00 95.25 467 PHE A CA 1
ATOM 3665 C C . PHE A 1 467 ? -8.212 -8.194 14.572 1.00 95.25 467 PHE A C 1
ATOM 3667 O O . PHE A 1 467 ? -7.912 -9.267 15.096 1.00 95.25 467 PHE A O 1
ATOM 3674 N N . ALA A 1 468 ? -9.478 -7.811 14.405 1.00 94.56 468 ALA A N 1
ATOM 3675 C CA . ALA A 1 468 ? -10.619 -8.595 14.863 1.00 94.56 468 ALA A CA 1
ATOM 3676 C C . ALA A 1 468 ? -10.774 -9.954 14.155 1.00 94.56 468 ALA A C 1
ATOM 3678 O O . ALA A 1 468 ? -11.417 -10.849 14.698 1.00 94.56 468 ALA A O 1
ATOM 3679 N N . GLN A 1 469 ? -10.190 -10.121 12.964 1.00 91.75 469 GLN A N 1
ATOM 3680 C CA . GLN A 1 469 ? -10.177 -11.397 12.232 1.00 91.75 469 GLN A CA 1
ATOM 3681 C C . GLN A 1 469 ? -9.084 -12.353 12.719 1.00 91.75 469 GLN A C 1
ATOM 3683 O O . GLN A 1 469 ? -9.060 -13.521 12.329 1.00 91.75 469 GLN A O 1
ATOM 3688 N N . LEU A 1 470 ? -8.153 -11.862 13.534 1.00 92.25 470 LEU A N 1
ATOM 3689 C CA . LEU A 1 470 ? -6.993 -12.613 13.991 1.00 92.25 470 LEU A CA 1
ATOM 3690 C C . LEU A 1 470 ? -7.194 -13.155 15.409 1.00 92.25 470 LEU A C 1
ATOM 3692 O O . LEU A 1 470 ? -8.186 -12.885 16.081 1.00 92.25 470 LEU A O 1
ATOM 3696 N N . GLY A 1 471 ? -6.217 -13.923 15.896 1.00 86.19 471 GLY A N 1
ATOM 3697 C CA . GLY A 1 471 ? -6.199 -14.475 17.254 1.00 86.19 471 GLY A CA 1
ATOM 3698 C C . GLY A 1 471 ? -5.926 -13.439 18.352 1.00 86.19 471 GLY A C 1
ATOM 3699 O O . GLY A 1 471 ? -5.088 -13.700 19.215 1.00 86.19 471 GLY A O 1
ATOM 3700 N N . TYR A 1 472 ? -6.616 -12.292 18.333 1.00 88.00 472 TYR A N 1
ATOM 3701 C CA . TYR A 1 472 ? -6.348 -11.117 19.175 1.00 88.00 472 TYR A CA 1
ATOM 3702 C C . TYR A 1 472 ? -6.432 -11.382 20.688 1.00 88.00 472 TYR A C 1
ATOM 3704 O O . TYR A 1 472 ? -5.876 -10.622 21.464 1.00 88.00 472 TYR A O 1
ATOM 3712 N N . GLU A 1 473 ? -7.089 -12.453 21.139 1.00 86.94 473 GLU A N 1
ATOM 3713 C CA . GLU A 1 473 ? -7.174 -12.785 22.573 1.00 86.94 473 GLU A CA 1
ATOM 3714 C C . GLU A 1 473 ? -6.005 -13.634 23.082 1.00 86.94 473 GLU A C 1
ATOM 3716 O O . GLU A 1 473 ? -5.727 -13.653 24.281 1.00 86.94 473 GLU A O 1
ATOM 3721 N N . LYS A 1 474 ? -5.362 -14.396 22.190 1.00 88.81 474 LYS A N 1
ATOM 3722 C CA . LYS A 1 474 ? -4.401 -15.448 22.559 1.00 88.81 474 LYS A CA 1
ATOM 3723 C C . LYS A 1 474 ? -2.982 -15.121 22.124 1.00 88.81 474 LYS A C 1
ATOM 3725 O O . LYS A 1 474 ? -2.036 -15.570 22.766 1.00 88.81 474 LYS A O 1
ATOM 3730 N N . ASP A 1 475 ? -2.838 -14.372 21.039 1.00 90.81 475 ASP A N 1
ATOM 3731 C CA . ASP A 1 475 ? -1.541 -14.040 20.478 1.00 90.81 475 ASP A CA 1
ATOM 3732 C C . ASP A 1 475 ? -0.954 -12.792 21.147 1.00 90.81 475 ASP A C 1
ATOM 3734 O O . ASP A 1 475 ? -1.435 -11.673 20.960 1.00 90.81 475 ASP A O 1
ATOM 3738 N N . SER A 1 476 ? 0.104 -12.978 21.937 1.00 89.88 476 SER A N 1
ATOM 3739 C CA . SER A 1 476 ? 0.744 -11.886 22.675 1.00 89.88 476 SER A CA 1
ATOM 3740 C C . SER A 1 476 ? 1.383 -10.836 21.764 1.00 89.88 476 SER A C 1
ATOM 3742 O O . SER A 1 476 ? 1.479 -9.673 22.165 1.00 89.88 476 SER A O 1
ATOM 3744 N N . CYS A 1 477 ? 1.798 -11.207 20.547 1.00 89.88 477 CYS A N 1
ATOM 3745 C CA . CYS A 1 477 ? 2.353 -10.259 19.589 1.00 89.88 477 CYS A CA 1
ATOM 3746 C C . CYS A 1 477 ? 1.258 -9.315 19.089 1.00 89.88 477 CYS A C 1
ATOM 3748 O O . CYS A 1 477 ? 1.430 -8.096 19.155 1.00 89.88 477 CYS A O 1
ATOM 3750 N N . LEU A 1 478 ? 0.111 -9.869 18.680 1.00 91.75 478 LEU A N 1
ATOM 3751 C CA . LEU A 1 478 ? -1.035 -9.078 18.223 1.00 91.75 478 LEU A CA 1
ATOM 3752 C C . LEU A 1 478 ? -1.606 -8.195 19.331 1.00 91.75 478 LEU A C 1
ATOM 3754 O O . LEU A 1 478 ? -1.894 -7.029 19.075 1.00 91.75 478 LEU A O 1
ATOM 3758 N N . VAL A 1 479 ? -1.723 -8.716 20.559 1.00 92.56 479 VAL A N 1
ATOM 3759 C CA . VAL A 1 479 ? -2.180 -7.932 21.719 1.00 92.56 479 VAL A CA 1
ATOM 3760 C C . VAL A 1 479 ? -1.265 -6.735 21.952 1.00 92.56 479 VAL A C 1
ATOM 3762 O O . VAL A 1 479 ? -1.748 -5.620 22.132 1.00 92.56 479 VAL A O 1
ATOM 3765 N N . ARG A 1 480 ? 0.057 -6.945 21.927 1.00 91.94 480 ARG A N 1
ATOM 3766 C CA . ARG A 1 480 ? 1.032 -5.864 22.104 1.00 91.94 480 ARG A CA 1
ATOM 3767 C C . ARG A 1 480 ? 0.936 -4.835 20.979 1.00 91.94 480 ARG A C 1
ATOM 3769 O O . ARG A 1 480 ? 0.864 -3.649 21.261 1.00 91.94 480 ARG A O 1
ATOM 3776 N N . LEU A 1 481 ? 0.880 -5.287 19.729 1.00 93.06 481 LEU A N 1
ATOM 3777 C CA . LEU A 1 481 ? 0.790 -4.415 18.559 1.00 93.06 481 LEU A CA 1
ATOM 3778 C C . LEU A 1 481 ? -0.489 -3.559 18.578 1.00 93.06 481 LEU A C 1
ATOM 3780 O O . LEU A 1 481 ? -0.435 -2.358 18.322 1.00 93.06 481 LEU A O 1
ATOM 3784 N N . LEU A 1 482 ? -1.630 -4.164 18.926 1.00 95.25 482 LEU A N 1
ATOM 3785 C CA . LEU A 1 482 ? -2.907 -3.466 19.075 1.00 95.25 482 LEU A CA 1
ATOM 3786 C C . LEU A 1 482 ? -2.867 -2.464 20.235 1.00 95.25 482 LEU A C 1
ATOM 3788 O O . LEU A 1 482 ? -3.327 -1.335 20.087 1.00 95.25 482 LEU A O 1
ATOM 3792 N N . ARG A 1 483 ? -2.299 -2.858 21.377 1.00 93.88 483 ARG A N 1
ATOM 3793 C CA . ARG A 1 483 ? -2.116 -1.987 22.543 1.00 93.88 483 ARG A CA 1
ATOM 3794 C C . ARG A 1 483 ? -1.272 -0.755 22.194 1.00 93.88 483 ARG A C 1
ATOM 3796 O O . ARG A 1 483 ? -1.724 0.367 22.418 1.00 93.88 483 ARG A O 1
ATOM 3803 N N . ASP A 1 484 ? -0.107 -0.967 21.580 1.00 92.75 484 ASP A N 1
ATOM 3804 C CA . ASP A 1 484 ? 0.814 0.093 21.149 1.00 92.75 484 ASP A CA 1
ATOM 3805 C C . ASP A 1 484 ? 0.142 1.050 20.146 1.00 92.75 484 ASP A C 1
ATOM 3807 O O . ASP A 1 484 ? 0.293 2.269 20.238 1.00 92.75 484 ASP A O 1
ATOM 3811 N N . LEU A 1 485 ? -0.678 0.517 19.234 1.00 94.94 485 LEU A N 1
ATOM 3812 C CA . LEU A 1 485 ? -1.466 1.316 18.296 1.00 94.94 485 LEU A CA 1
ATOM 3813 C C . LEU A 1 485 ? -2.513 2.183 19.006 1.00 94.94 485 LEU A C 1
ATOM 3815 O O . LEU A 1 485 ? -2.568 3.392 18.784 1.00 94.94 485 LEU A O 1
ATOM 3819 N N . LEU A 1 486 ? -3.349 1.585 19.858 1.00 95.50 486 LEU A N 1
ATOM 3820 C CA . LEU A 1 486 ? -4.437 2.294 20.537 1.00 95.50 486 LEU A CA 1
ATOM 3821 C C . LEU A 1 486 ? -3.895 3.418 21.429 1.00 95.50 486 LEU A C 1
ATOM 3823 O O . LEU A 1 486 ? -4.433 4.530 21.416 1.00 95.50 486 LEU A O 1
ATOM 3827 N N . ILE A 1 487 ? -2.803 3.162 22.159 1.00 93.06 487 ILE A N 1
ATOM 3828 C CA . ILE A 1 487 ? -2.184 4.174 23.019 1.00 93.06 487 ILE A CA 1
ATOM 3829 C C . ILE A 1 487 ? -1.521 5.289 22.205 1.00 93.06 487 ILE A C 1
ATOM 3831 O O . ILE A 1 487 ? -1.589 6.460 22.594 1.00 93.06 487 ILE A O 1
ATOM 3835 N N . PHE A 1 488 ? -0.918 4.957 21.060 1.00 92.50 488 PHE A N 1
ATOM 3836 C CA . PHE A 1 488 ? -0.353 5.939 20.143 1.00 92.50 488 PHE A CA 1
ATOM 3837 C C . PHE A 1 488 ? -1.442 6.850 19.560 1.00 92.50 488 PHE A C 1
ATOM 3839 O O . PHE A 1 488 ? -1.324 8.076 19.655 1.00 92.50 488 PHE A O 1
ATOM 3846 N N . VAL A 1 489 ? -2.541 6.277 19.055 1.00 94.00 489 VAL A N 1
ATOM 3847 C CA . VAL A 1 489 ? -3.672 7.042 18.503 1.00 94.00 489 VAL A CA 1
ATOM 3848 C C . VAL A 1 489 ? -4.268 7.971 19.558 1.00 94.00 489 VAL A C 1
ATOM 3850 O O . VAL A 1 489 ? -4.452 9.161 19.291 1.00 94.00 489 VAL A O 1
ATOM 3853 N N . TYR A 1 490 ? -4.503 7.458 20.769 1.00 94.25 490 TYR A N 1
ATOM 3854 C CA . TYR A 1 490 ? -5.014 8.248 21.889 1.00 94.25 490 TYR A CA 1
ATOM 3855 C C . TYR A 1 490 ? -4.115 9.448 22.221 1.00 94.25 490 TYR A C 1
ATOM 3857 O O . TYR A 1 490 ? -4.608 10.544 22.482 1.00 94.25 490 TYR A O 1
ATOM 3865 N N . ARG A 1 491 ? -2.789 9.262 22.201 1.00 89.00 491 ARG A N 1
ATOM 3866 C CA . ARG A 1 491 ? -1.826 10.299 22.598 1.00 89.00 491 ARG A CA 1
ATOM 3867 C C . ARG A 1 491 ? -1.508 11.317 21.509 1.00 89.00 491 ARG A C 1
ATOM 3869 O O . ARG A 1 491 ? -1.175 12.452 21.849 1.00 89.00 491 ARG A O 1
ATOM 3876 N N . LYS A 1 492 ? -1.481 10.903 20.240 1.00 89.38 492 LYS A N 1
ATOM 3877 C CA . LYS A 1 492 ? -0.842 11.674 19.157 1.00 89.38 492 LYS A CA 1
ATOM 3878 C C . LYS A 1 492 ? -1.726 11.915 17.935 1.00 89.38 492 LYS A C 1
ATOM 3880 O O . LYS A 1 492 ? -1.483 12.896 17.235 1.00 89.38 492 LYS A O 1
ATOM 3885 N N . ILE A 1 493 ? -2.725 11.067 17.688 1.00 91.69 493 ILE A N 1
ATOM 3886 C CA . ILE A 1 493 ? -3.574 11.163 16.492 1.00 91.69 493 ILE A CA 1
ATOM 3887 C C . ILE A 1 493 ? -4.862 11.926 16.797 1.00 91.69 493 ILE A C 1
ATOM 3889 O O . ILE A 1 493 ? -5.103 12.979 16.214 1.00 91.69 493 ILE A O 1
ATOM 3893 N N . GLY A 1 494 ? -5.673 11.436 17.737 1.00 92.00 494 GLY A N 1
ATOM 3894 C CA . GLY A 1 494 ? -6.907 12.109 18.141 1.00 92.00 494 GLY A CA 1
ATOM 3895 C C . GLY A 1 494 ? -8.000 11.164 18.629 1.00 92.00 494 GLY A C 1
ATOM 3896 O O . GLY A 1 494 ? -8.221 10.085 18.078 1.00 92.00 494 GLY A O 1
ATOM 3897 N N . VAL A 1 495 ? -8.727 11.599 19.660 1.00 95.62 495 VAL A N 1
ATOM 3898 C CA . VAL A 1 495 ? -9.799 10.808 20.286 1.00 95.62 495 VAL A CA 1
ATOM 3899 C C . VAL A 1 495 ? -11.057 10.683 19.428 1.00 95.62 495 VAL A C 1
ATOM 3901 O O . VAL A 1 495 ? -11.797 9.721 19.600 1.00 95.62 495 VAL A O 1
ATOM 3904 N N . SER A 1 496 ? -11.282 11.602 18.484 1.00 96.25 496 SER A N 1
ATOM 3905 C CA . SER A 1 496 ? -12.390 11.528 17.524 1.00 96.25 496 SER A CA 1
ATOM 3906 C C . SER A 1 496 ? -12.250 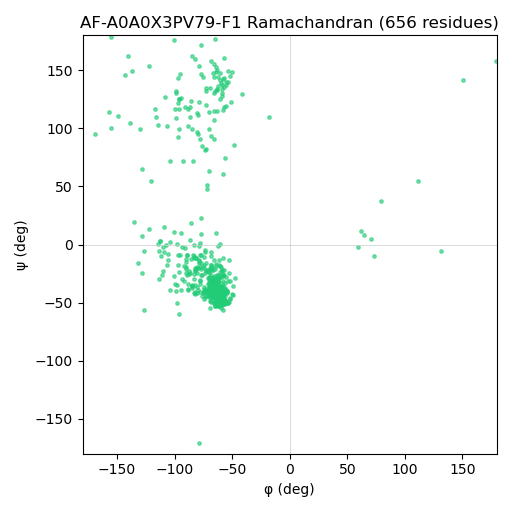10.340 16.577 1.00 96.25 496 SER A C 1
ATOM 3908 O O . SER A 1 496 ? -13.168 9.527 16.465 1.00 96.25 496 SER A O 1
ATOM 3910 N N . TRP A 1 497 ? -11.073 10.192 15.965 1.00 95.94 497 TRP A N 1
ATOM 3911 C CA . TRP A 1 497 ? -10.732 9.048 15.121 1.00 95.94 497 TRP A CA 1
ATOM 3912 C C . TRP A 1 497 ? -10.771 7.738 15.905 1.00 95.94 497 TRP A C 1
ATOM 3914 O O . TRP A 1 497 ? -11.360 6.762 15.447 1.00 95.94 497 TRP A O 1
ATOM 3924 N N . LEU A 1 498 ? -10.216 7.736 17.123 1.00 97.06 498 LEU A N 1
ATOM 3925 C CA . LEU A 1 498 ? -10.235 6.564 17.997 1.00 97.06 498 LEU A CA 1
ATOM 3926 C C . LEU A 1 498 ? -11.661 6.129 18.354 1.00 97.06 498 LEU A C 1
ATOM 3928 O O . LEU A 1 498 ? -11.975 4.947 18.246 1.00 97.06 498 LEU A O 1
ATOM 3932 N N . ALA A 1 499 ? -12.527 7.065 18.755 1.00 96.94 499 ALA A N 1
ATOM 3933 C CA . ALA A 1 499 ? -13.919 6.768 19.090 1.00 96.94 499 ALA A CA 1
ATOM 3934 C C . ALA A 1 499 ? -14.663 6.209 17.876 1.00 96.94 499 ALA A C 1
ATOM 3936 O O . ALA A 1 499 ? -15.269 5.146 17.974 1.00 96.94 499 ALA A O 1
ATOM 3937 N N . SER A 1 500 ? -14.543 6.868 16.718 1.00 96.50 500 SER A N 1
ATOM 3938 C CA . SER A 1 500 ? -15.137 6.394 15.464 1.00 96.50 500 SER A CA 1
ATOM 3939 C C . SER A 1 500 ? -14.696 4.962 15.135 1.00 96.50 500 SER A C 1
ATOM 3941 O O . SER A 1 500 ? -15.530 4.078 14.939 1.00 96.50 500 SER A O 1
ATOM 3943 N N . ALA A 1 501 ? -13.389 4.687 15.177 1.00 96.62 501 ALA A N 1
ATOM 3944 C CA . ALA A 1 501 ? -12.850 3.370 14.858 1.00 96.62 501 ALA A CA 1
ATOM 3945 C C . ALA A 1 501 ? -13.286 2.278 15.850 1.00 96.62 501 ALA A C 1
ATOM 3947 O O . ALA A 1 501 ? -13.625 1.172 15.430 1.00 96.62 501 ALA A O 1
ATOM 3948 N N . VAL A 1 502 ? -13.324 2.576 17.155 1.00 96.56 502 VAL A N 1
ATOM 3949 C CA . VAL A 1 502 ? -13.783 1.624 18.180 1.00 96.56 502 VAL A CA 1
ATOM 3950 C C . VAL A 1 502 ? -15.286 1.360 18.055 1.00 96.56 502 VAL A C 1
ATOM 3952 O O . VAL A 1 502 ? -15.707 0.208 18.180 1.00 96.56 502 VAL A O 1
ATOM 3955 N N . ILE A 1 503 ? -16.098 2.380 17.760 1.00 94.88 503 ILE A N 1
ATOM 3956 C CA . ILE A 1 503 ? -17.543 2.226 17.532 1.00 94.88 503 ILE A CA 1
ATOM 3957 C C . ILE A 1 503 ? -17.808 1.331 16.319 1.00 94.88 503 ILE A C 1
ATOM 3959 O O . ILE A 1 503 ? -18.660 0.448 16.404 1.00 94.88 503 ILE A O 1
ATOM 3963 N N . MET A 1 504 ? -17.038 1.512 15.242 1.00 93.56 504 MET A N 1
ATOM 3964 C CA . MET A 1 504 ? -17.123 0.739 13.996 1.00 93.56 504 MET A CA 1
ATOM 3965 C C . MET A 1 504 ? -16.480 -0.658 14.076 1.00 93.56 504 MET A C 1
ATOM 3967 O O . MET A 1 504 ? -16.340 -1.333 13.056 1.00 93.56 504 MET A O 1
ATOM 3971 N N . SER A 1 505 ? -16.090 -1.115 15.271 1.00 93.12 505 SER A N 1
ATOM 3972 C CA . SER A 1 505 ? -15.546 -2.462 15.470 1.00 93.12 505 SER A CA 1
ATOM 3973 C C . SER A 1 505 ? -16.510 -3.542 14.955 1.00 93.12 505 SER A C 1
ATOM 3975 O O . SER A 1 505 ? -17.711 -3.469 15.225 1.00 93.12 505 SER A O 1
ATOM 3977 N N . PRO A 1 506 ? -16.010 -4.605 14.298 1.00 89.00 506 PRO A N 1
ATOM 3978 C CA . PRO A 1 506 ? -16.869 -5.592 13.639 1.00 89.00 506 PRO A CA 1
ATOM 3979 C C . PRO A 1 506 ? -17.657 -6.473 14.616 1.00 89.00 506 PRO A C 1
ATOM 3981 O O . PRO A 1 506 ? -18.695 -7.020 14.253 1.00 89.00 506 PRO A O 1
ATOM 3984 N N . THR A 1 507 ? -17.183 -6.633 15.858 1.00 91.56 507 THR A N 1
ATOM 3985 C CA . THR A 1 507 ? -17.883 -7.398 16.898 1.00 91.56 507 THR A CA 1
ATOM 3986 C C . THR A 1 507 ? -17.837 -6.679 18.244 1.00 91.56 507 THR A C 1
ATOM 3988 O O . THR A 1 507 ? -16.861 -6.004 18.581 1.00 91.56 507 THR A O 1
ATOM 3991 N N . ALA A 1 508 ? -18.878 -6.875 19.060 1.00 89.00 508 ALA A N 1
ATOM 3992 C CA . ALA A 1 508 ? -18.928 -6.345 20.425 1.00 89.00 508 ALA A CA 1
ATOM 3993 C C . ALA A 1 508 ? -17.811 -6.916 21.323 1.00 89.00 508 ALA A C 1
ATOM 3995 O O . ALA A 1 508 ? -17.323 -6.223 22.212 1.00 89.00 508 ALA A O 1
ATOM 3996 N N . ALA A 1 509 ? -17.381 -8.160 21.075 1.00 90.69 509 ALA A N 1
ATOM 3997 C CA . ALA A 1 509 ? -16.292 -8.799 21.814 1.00 90.69 509 ALA A CA 1
ATOM 3998 C C . ALA A 1 509 ? -14.939 -8.133 21.525 1.00 90.69 509 ALA A C 1
ATOM 4000 O O . ALA A 1 509 ? -14.219 -7.773 22.457 1.00 90.69 509 ALA A O 1
ATOM 4001 N N . PHE A 1 510 ? -14.623 -7.896 20.247 1.00 94.69 510 PHE A N 1
ATOM 4002 C CA . PHE A 1 510 ? -13.399 -7.192 19.867 1.00 94.69 510 PHE A CA 1
ATOM 4003 C C . PHE A 1 510 ? -13.399 -5.745 20.376 1.00 94.69 510 PHE A C 1
ATOM 4005 O O . PHE A 1 510 ? -12.402 -5.288 20.931 1.00 94.69 510 PHE A O 1
ATOM 4012 N N . ARG A 1 511 ? -14.539 -5.049 20.275 1.00 94.50 511 ARG A N 1
ATOM 4013 C CA . ARG A 1 511 ? -14.722 -3.702 20.836 1.00 94.50 511 ARG A CA 1
ATOM 4014 C C . ARG A 1 511 ? -14.395 -3.651 22.329 1.00 94.50 511 ARG A C 1
ATOM 4016 O O . ARG A 1 511 ? -13.603 -2.812 22.754 1.00 94.50 511 ARG A O 1
ATOM 4023 N N . ALA A 1 512 ? -14.963 -4.566 23.116 1.00 91.81 512 ALA A N 1
ATOM 4024 C CA . ALA A 1 512 ? -14.693 -4.661 24.549 1.00 91.81 512 ALA A CA 1
ATOM 4025 C C . ALA A 1 512 ? -13.214 -4.971 24.833 1.00 91.81 512 ALA A C 1
ATOM 4027 O O . ALA A 1 512 ? -12.629 -4.401 25.752 1.00 91.81 512 ALA A O 1
ATOM 4028 N N . HIS A 1 513 ? -12.583 -5.828 24.024 1.00 93.50 513 HIS A N 1
ATOM 4029 C CA . HIS A 1 513 ? -11.157 -6.127 24.135 1.00 93.50 513 HIS A CA 1
ATOM 4030 C C . HIS A 1 513 ? -10.278 -4.893 23.869 1.00 93.50 513 HIS A C 1
ATOM 4032 O O . HIS A 1 513 ? -9.401 -4.586 24.676 1.00 93.50 513 HIS A O 1
ATOM 4038 N N . ALA A 1 514 ? -10.537 -4.150 22.789 1.00 95.69 514 ALA A N 1
ATOM 4039 C CA . ALA A 1 514 ? -9.812 -2.924 22.459 1.00 95.69 514 ALA A CA 1
ATOM 4040 C C . ALA A 1 514 ? -9.969 -1.856 23.555 1.00 95.69 514 ALA A C 1
ATOM 4042 O O . ALA A 1 514 ? -8.979 -1.283 24.012 1.00 95.69 514 ALA A O 1
ATOM 4043 N N . LEU A 1 515 ? -11.201 -1.641 24.036 1.00 95.69 515 LEU A N 1
ATOM 4044 C CA . LEU A 1 515 ? -11.475 -0.734 25.152 1.00 95.69 515 LEU A CA 1
ATOM 4045 C C . LEU A 1 515 ? -10.752 -1.161 26.424 1.00 95.69 515 LEU A C 1
ATOM 4047 O O . LEU A 1 515 ? -10.193 -0.315 27.116 1.00 95.69 515 LEU A O 1
ATOM 4051 N N . ARG A 1 516 ? -10.721 -2.463 26.718 1.00 93.31 516 ARG A N 1
ATOM 4052 C CA . ARG A 1 516 ? -10.002 -2.994 27.872 1.00 93.31 516 ARG A CA 1
ATOM 4053 C C . ARG A 1 516 ? -8.512 -2.664 27.797 1.00 93.31 516 ARG A C 1
ATOM 4055 O O . ARG A 1 516 ? -8.012 -2.054 28.739 1.00 93.31 516 ARG A O 1
ATOM 4062 N N . LEU A 1 517 ? -7.833 -3.014 26.700 1.00 93.69 517 LEU A N 1
ATOM 4063 C CA . LEU A 1 517 ? -6.398 -2.743 26.525 1.00 93.69 517 LEU A CA 1
ATOM 4064 C C . LEU A 1 517 ? -6.083 -1.252 26.683 1.00 93.69 517 LEU A C 1
ATOM 4066 O O . LEU A 1 517 ? -5.204 -0.879 27.457 1.00 93.69 517 LEU A O 1
ATOM 4070 N N . LEU A 1 518 ? -6.853 -0.401 26.000 1.00 95.44 518 LEU A N 1
ATOM 4071 C CA . LEU A 1 518 ? -6.691 1.046 26.075 1.00 95.44 518 LEU A CA 1
ATOM 4072 C C . LEU A 1 518 ? -6.944 1.575 27.497 1.00 95.44 518 LEU A C 1
ATOM 4074 O O . LEU A 1 518 ? -6.188 2.408 27.990 1.00 95.44 518 LEU A O 1
ATOM 4078 N N . SER A 1 519 ? -7.995 1.098 28.167 1.00 93.25 519 SER A N 1
ATOM 4079 C CA . SER A 1 519 ? -8.355 1.546 29.515 1.00 93.25 519 SER A CA 1
ATOM 4080 C C . SER A 1 519 ? -7.305 1.176 30.562 1.00 93.25 519 SER A C 1
ATOM 4082 O O . SER A 1 519 ? -7.008 1.993 31.429 1.00 93.25 519 SER A O 1
ATOM 4084 N N . GLU A 1 520 ? -6.717 -0.021 30.476 1.00 90.31 520 GLU A N 1
ATOM 4085 C CA . GLU A 1 520 ? -5.659 -0.463 31.388 1.00 90.31 520 GLU A CA 1
ATOM 4086 C C . GLU A 1 520 ? -4.429 0.453 31.248 1.00 90.31 520 GLU A C 1
ATOM 4088 O O . GLU A 1 520 ? -3.933 0.971 32.249 1.00 90.31 520 GLU A O 1
ATOM 4093 N N . ASP A 1 521 ? -4.027 0.774 30.014 1.00 89.62 521 ASP A N 1
ATOM 4094 C CA . ASP A 1 521 ? -2.916 1.695 29.763 1.00 89.62 521 ASP A CA 1
ATOM 4095 C C . ASP A 1 521 ? -3.184 3.117 30.227 1.00 89.62 521 ASP A C 1
ATOM 4097 O O . ASP A 1 521 ? -2.366 3.704 30.933 1.00 89.62 521 ASP A O 1
ATOM 4101 N N . VAL A 1 522 ? -4.321 3.701 29.843 1.00 89.38 522 VAL A N 1
ATOM 4102 C CA . VAL A 1 522 ? -4.630 5.087 30.216 1.00 89.38 522 VAL A CA 1
ATOM 4103 C C . VAL A 1 522 ? -4.785 5.214 31.733 1.00 89.38 522 VAL A C 1
ATOM 4105 O O . VAL A 1 522 ? -4.331 6.205 32.309 1.00 89.38 522 VAL A O 1
ATOM 4108 N N . ALA A 1 523 ? -5.350 4.203 32.400 1.00 87.06 523 ALA A N 1
ATOM 4109 C CA . ALA A 1 523 ? -5.397 4.156 33.856 1.00 87.06 523 ALA A CA 1
ATOM 4110 C C . ALA A 1 523 ? -3.992 4.169 34.472 1.00 87.06 523 ALA A C 1
ATOM 4112 O O . ALA A 1 523 ? -3.769 4.914 35.427 1.00 87.06 523 ALA A O 1
ATOM 4113 N N . ASP A 1 524 ? -3.042 3.409 33.926 1.00 83.81 524 ASP A N 1
ATOM 4114 C CA . ASP A 1 524 ? -1.657 3.402 34.402 1.00 83.81 524 ASP A CA 1
ATOM 4115 C C . ASP A 1 524 ? -0.925 4.727 34.124 1.00 83.81 524 ASP A C 1
ATOM 4117 O O . ASP A 1 524 ? -0.157 5.192 34.971 1.00 83.81 524 ASP A O 1
ATOM 4121 N N . LEU A 1 525 ? -1.235 5.419 33.021 1.00 82.00 525 LEU A N 1
ATOM 4122 C CA . LEU A 1 525 ? -0.711 6.769 32.756 1.00 82.00 525 LEU A CA 1
ATOM 4123 C C . LEU A 1 525 ? -1.151 7.807 33.785 1.00 82.00 525 LEU A C 1
ATOM 4125 O O . LEU A 1 525 ? -0.416 8.755 34.060 1.00 82.00 525 LEU A O 1
ATOM 4129 N N . PHE A 1 526 ? -2.339 7.642 34.365 1.00 79.00 526 PHE A N 1
ATOM 4130 C CA . PHE A 1 526 ? -2.793 8.500 35.457 1.00 79.00 526 PHE A CA 1
ATOM 4131 C C . PHE A 1 526 ? -2.160 8.134 36.810 1.00 79.00 526 PHE A C 1
ATOM 4133 O O . PHE A 1 526 ? -2.125 8.989 37.700 1.00 79.00 526 PHE A O 1
ATOM 4140 N N . LYS A 1 527 ? -1.616 6.914 36.967 1.00 69.50 527 LYS A N 1
ATOM 4141 C CA . LYS A 1 527 ? -0.917 6.458 38.187 1.00 69.50 527 LYS A CA 1
ATOM 4142 C C . LYS A 1 527 ? 0.552 6.843 38.232 1.00 69.50 527 LYS A C 1
ATOM 4144 O O . LYS A 1 527 ? 1.037 7.164 39.313 1.00 69.50 527 LYS A O 1
ATOM 4149 N N . SER A 1 528 ? 1.262 6.857 37.097 1.00 55.94 528 SER A N 1
ATOM 4150 C CA . SER A 1 528 ? 2.710 7.150 37.030 1.00 55.94 528 SER A CA 1
ATOM 4151 C C . SER A 1 528 ? 3.106 8.548 37.549 1.00 55.94 528 SER A C 1
ATOM 4153 O O . SER A 1 528 ? 4.278 8.903 37.553 1.00 55.94 528 SER A O 1
ATOM 4155 N N . ARG A 1 529 ? 2.129 9.337 38.009 1.00 52.25 529 ARG A N 1
ATOM 4156 C CA . ARG A 1 529 ? 2.259 10.564 38.800 1.00 52.25 529 ARG A CA 1
ATOM 4157 C C . ARG A 1 529 ? 2.729 10.326 40.249 1.00 52.25 529 ARG A C 1
ATOM 4159 O O . ARG A 1 529 ? 3.357 11.219 40.806 1.00 52.25 529 ARG A O 1
ATOM 4166 N N . SER A 1 530 ? 2.429 9.170 40.849 1.00 43.62 530 SER A N 1
ATOM 4167 C CA . SER A 1 530 ? 2.671 8.900 42.279 1.00 43.62 530 SER A CA 1
ATOM 4168 C C . SER A 1 530 ? 4.112 8.462 42.581 1.00 43.62 530 SER A C 1
ATOM 4170 O O . SER A 1 530 ? 4.726 8.951 43.526 1.00 43.62 530 SER A O 1
ATOM 4172 N N . ASP A 1 531 ? 4.697 7.591 41.754 1.00 37.31 531 ASP A N 1
ATOM 4173 C CA . ASP A 1 531 ? 5.896 6.845 42.172 1.00 37.31 531 ASP A CA 1
ATOM 4174 C C . ASP A 1 531 ? 7.232 7.520 41.810 1.00 37.31 531 ASP A C 1
ATOM 4176 O O . ASP A 1 531 ? 8.264 7.229 42.413 1.00 37.31 531 ASP A O 1
ATOM 4180 N N . THR A 1 532 ? 7.254 8.472 40.870 1.00 35.53 532 THR A N 1
ATOM 4181 C CA . THR A 1 532 ? 8.505 9.116 40.415 1.00 35.53 532 THR A CA 1
ATOM 4182 C C . THR A 1 532 ? 8.894 10.384 41.178 1.00 35.53 532 THR A C 1
ATOM 4184 O O . THR A 1 532 ? 9.962 10.938 40.924 1.00 35.53 532 THR A O 1
ATOM 4187 N N . VAL A 1 533 ? 8.086 10.849 42.136 1.00 39.97 533 VAL A N 1
ATOM 4188 C CA . VAL A 1 533 ? 8.427 12.021 42.974 1.00 39.97 533 VAL A CA 1
ATOM 4189 C C . VAL A 1 533 ? 9.329 11.633 44.163 1.00 39.97 533 VAL A C 1
ATOM 4191 O O . VAL A 1 533 ? 9.950 12.493 44.783 1.00 39.97 533 VAL A O 1
ATOM 4194 N N . GLY A 1 534 ? 9.490 10.335 44.447 1.00 35.53 534 GLY A N 1
ATOM 4195 C CA . GLY A 1 534 ? 10.223 9.847 45.620 1.00 35.53 534 GLY A CA 1
ATOM 4196 C C . GLY A 1 534 ? 11.752 9.752 45.510 1.00 35.53 534 GLY A C 1
ATOM 4197 O O . GLY A 1 534 ? 12.387 9.514 46.534 1.00 35.53 534 GLY A O 1
ATOM 4198 N N . ALA A 1 535 ? 12.372 9.912 44.330 1.00 35.06 535 ALA A N 1
ATOM 4199 C CA . ALA A 1 535 ? 13.784 9.519 44.152 1.00 35.06 535 ALA A CA 1
ATOM 4200 C C . ALA A 1 535 ? 14.759 10.577 43.598 1.00 35.06 535 ALA A C 1
ATOM 4202 O O . ALA A 1 535 ? 15.962 10.322 43.591 1.00 35.06 535 ALA A O 1
ATOM 4203 N N . ALA A 1 536 ? 14.323 11.769 43.179 1.00 34.81 536 ALA A N 1
ATOM 4204 C CA . ALA A 1 536 ? 15.264 12.816 42.767 1.00 34.81 536 ALA A CA 1
ATOM 4205 C C . ALA A 1 536 ? 14.713 14.217 43.053 1.00 34.81 536 ALA A C 1
ATOM 4207 O O . ALA A 1 536 ? 13.769 14.677 42.417 1.00 34.81 536 ALA A O 1
ATOM 4208 N N . GLY A 1 537 ? 15.325 14.908 44.016 1.00 33.09 537 GLY A N 1
ATOM 4209 C CA . GLY A 1 537 ? 15.017 16.297 44.340 1.00 33.09 537 GLY A CA 1
ATOM 4210 C C . GLY A 1 537 ? 15.389 17.246 43.199 1.00 33.09 537 GLY A C 1
ATOM 4211 O O . GLY A 1 537 ? 16.500 17.762 43.167 1.00 33.09 537 GLY A O 1
ATOM 4212 N N . GLN A 1 538 ? 14.453 17.505 42.285 1.00 34.25 538 GLN A N 1
ATOM 4213 C CA . GLN A 1 538 ? 14.491 18.629 41.344 1.00 34.25 538 GLN A CA 1
ATOM 4214 C C . GLN A 1 538 ? 13.083 19.232 41.221 1.00 34.25 538 GLN A C 1
ATOM 4216 O O . GLN A 1 538 ? 12.193 18.678 40.584 1.00 34.25 538 GLN A O 1
ATOM 4221 N N . GLN A 1 539 ? 12.878 20.389 41.855 1.00 35.88 539 GLN A N 1
ATOM 4222 C CA . GLN A 1 539 ? 11.591 21.089 41.997 1.00 35.88 539 GLN A CA 1
ATOM 4223 C C . GLN A 1 539 ? 11.115 21.853 40.735 1.00 35.88 539 GLN A C 1
ATOM 4225 O O . GLN A 1 539 ? 10.301 22.763 40.847 1.00 35.88 539 GLN A O 1
ATOM 4230 N N . SER A 1 540 ? 11.565 21.504 39.525 1.00 34.25 540 SER A N 1
ATOM 4231 C CA . SER A 1 540 ? 11.180 22.212 38.283 1.00 34.25 540 SER A CA 1
ATOM 4232 C C . SER A 1 540 ? 10.315 21.401 37.302 1.00 34.25 540 SER A C 1
ATOM 4234 O O . SER A 1 540 ? 9.957 21.913 36.245 1.00 34.25 540 SER A O 1
ATOM 4236 N N . THR A 1 541 ? 9.917 20.167 37.636 1.00 40.94 541 THR A N 1
ATOM 4237 C CA . THR A 1 541 ? 9.180 19.249 36.734 1.00 40.94 541 THR A CA 1
ATOM 4238 C C . THR A 1 541 ? 7.685 19.074 37.057 1.00 40.94 541 THR A C 1
ATOM 4240 O O . THR A 1 541 ? 6.942 18.504 36.255 1.00 40.94 541 THR A O 1
ATOM 4243 N N . GLY A 1 542 ? 7.200 19.600 38.190 1.00 42.38 542 GLY A N 1
ATOM 4244 C CA . GLY A 1 542 ? 5.821 19.389 38.665 1.00 42.38 542 GLY A CA 1
ATOM 4245 C C . GLY A 1 542 ? 4.722 20.018 37.792 1.00 42.38 542 GLY A C 1
ATOM 4246 O O . GLY A 1 542 ? 3.676 19.405 37.579 1.00 42.38 542 GLY A O 1
ATOM 4247 N N . GLN A 1 543 ? 4.965 21.203 37.219 1.00 42.41 543 GLN A N 1
ATOM 4248 C CA . GLN A 1 543 ? 3.985 21.917 36.380 1.00 42.41 543 GLN A CA 1
ATOM 4249 C C . GLN A 1 543 ? 3.752 21.242 35.016 1.00 42.41 543 GLN A C 1
ATOM 4251 O O . GLN A 1 543 ? 2.618 21.174 34.540 1.00 42.41 543 GLN A O 1
ATOM 4256 N N . VAL A 1 544 ? 4.809 20.693 34.406 1.00 44.88 544 VAL A N 1
ATOM 4257 C CA . VAL A 1 544 ? 4.751 20.016 33.095 1.00 44.88 544 VAL A CA 1
ATOM 4258 C C . VAL A 1 544 ? 3.993 18.684 33.194 1.00 44.88 544 VAL A C 1
ATOM 4260 O O . VAL A 1 544 ? 3.246 18.322 32.285 1.00 44.88 544 VAL A O 1
ATOM 4263 N N . SER A 1 545 ? 4.116 17.994 34.332 1.00 57.84 545 SER A N 1
ATOM 4264 C CA . SER A 1 545 ? 3.399 16.745 34.619 1.00 57.84 545 SER A CA 1
ATOM 4265 C C . SER A 1 545 ? 1.889 16.966 34.824 1.00 57.84 545 SER A C 1
ATOM 4267 O O . SER A 1 545 ? 1.068 16.225 34.278 1.00 57.84 545 SER A O 1
ATOM 4269 N N . GLY A 1 546 ? 1.499 18.040 35.526 1.00 64.81 546 GLY A N 1
ATOM 4270 C CA . GLY A 1 546 ? 0.088 18.392 35.743 1.00 64.81 546 GLY A CA 1
ATOM 4271 C C . GLY A 1 546 ? -0.653 18.819 34.469 1.00 64.81 546 GLY A C 1
ATOM 4272 O O . GLY A 1 546 ? -1.802 18.426 34.260 1.00 64.81 546 GLY A O 1
ATOM 4273 N N . GLU A 1 547 ? 0.007 19.574 33.584 1.00 70.38 547 GLU A N 1
ATOM 4274 C CA . GLU A 1 547 ? -0.554 19.980 32.287 1.00 70.38 547 GLU A CA 1
ATOM 4275 C C . GLU A 1 547 ? -0.810 18.781 31.369 1.00 70.38 547 GLU A C 1
ATOM 4277 O O . GLU A 1 547 ? -1.880 18.667 30.767 1.00 70.38 547 GLU A O 1
ATOM 4282 N N . LEU A 1 548 ? 0.147 17.852 31.297 1.00 74.12 548 LEU A N 1
ATOM 4283 C CA . LEU A 1 548 ? 0.001 16.628 30.517 1.00 74.12 548 LEU A CA 1
ATOM 4284 C C . LEU A 1 548 ? -1.147 15.761 31.051 1.00 74.12 548 LEU A C 1
ATOM 4286 O O . LEU A 1 548 ? -1.986 15.315 30.271 1.00 74.12 548 LEU A O 1
ATOM 4290 N N . ALA A 1 549 ? -1.233 15.575 32.372 1.00 74.56 549 ALA A N 1
ATOM 4291 C CA . ALA A 1 549 ? -2.319 14.825 32.999 1.00 74.56 549 ALA A CA 1
ATOM 4292 C C . ALA A 1 549 ? -3.692 15.461 32.729 1.00 74.56 549 ALA A C 1
ATOM 4294 O O . ALA A 1 549 ? -4.647 14.755 32.403 1.00 74.56 549 ALA A O 1
ATOM 4295 N N . ARG A 1 550 ? -3.789 16.798 32.790 1.00 81.19 550 ARG A N 1
ATOM 4296 C CA . ARG A 1 550 ? -5.018 17.526 32.448 1.00 81.19 550 ARG A CA 1
ATOM 4297 C C . ARG A 1 550 ? -5.411 17.319 30.994 1.00 81.19 550 ARG A C 1
ATOM 4299 O O . ARG A 1 550 ? -6.581 17.049 30.732 1.00 81.19 550 ARG A O 1
ATOM 4306 N N . LYS A 1 551 ? -4.462 17.419 30.060 1.00 85.88 551 LYS A N 1
ATOM 4307 C CA . LYS A 1 551 ? -4.709 17.191 28.627 1.00 85.88 551 LYS A CA 1
ATOM 4308 C C . LYS A 1 551 ? -5.178 15.768 28.354 1.00 85.88 551 LYS A C 1
ATOM 4310 O O . LYS A 1 551 ? -6.185 15.592 27.673 1.00 85.88 551 LYS A O 1
ATOM 4315 N N . LEU A 1 552 ? -4.502 14.770 28.923 1.00 86.44 552 LEU A N 1
ATOM 4316 C CA . LEU A 1 552 ? -4.878 13.365 28.773 1.00 86.44 552 LEU A CA 1
ATOM 4317 C C . LEU A 1 552 ? -6.273 13.109 29.358 1.00 86.44 552 LEU A C 1
ATOM 4319 O O . LEU A 1 552 ? -7.146 12.625 28.654 1.00 86.44 552 LEU A O 1
ATOM 4323 N N . CYS A 1 553 ? -6.543 13.517 30.597 1.00 89.50 553 CYS A N 1
ATOM 4324 C CA . CYS A 1 553 ? -7.856 13.295 31.208 1.00 89.50 553 CYS A CA 1
ATOM 4325 C C . CYS A 1 553 ? -8.983 14.079 30.507 1.00 89.50 553 CYS A C 1
ATOM 4327 O O . CYS A 1 553 ? -10.066 13.541 30.291 1.00 89.50 553 CYS A O 1
ATOM 4329 N N . THR A 1 554 ? -8.722 15.301 30.029 1.00 91.69 554 THR A N 1
ATOM 4330 C CA . THR A 1 554 ? -9.682 16.038 29.184 1.00 91.69 554 THR A CA 1
ATOM 4331 C C . THR A 1 554 ? -9.962 15.297 27.876 1.00 91.69 554 THR A C 1
ATOM 4333 O O . THR A 1 554 ? -11.116 15.214 27.465 1.00 91.69 554 THR A O 1
ATOM 4336 N N . SER A 1 555 ? -8.932 14.716 27.255 1.00 93.81 555 SER A N 1
ATOM 4337 C CA . SER A 1 555 ? -9.076 13.901 26.043 1.00 93.81 555 SER A CA 1
ATOM 4338 C C . SER A 1 555 ? -9.863 12.619 26.322 1.00 93.81 555 SER A C 1
ATOM 4340 O O . SER A 1 555 ? -10.705 12.242 25.518 1.00 93.81 555 SER A O 1
ATOM 4342 N N . TRP A 1 556 ? -9.656 11.976 27.476 1.00 95.75 556 TRP A N 1
ATOM 4343 C CA . TRP A 1 556 ? -10.435 10.803 27.886 1.00 95.75 556 TRP A CA 1
ATOM 4344 C C . TRP A 1 556 ? -11.910 11.130 28.138 1.00 95.75 556 TRP A C 1
ATOM 4346 O O . TRP A 1 556 ? -12.782 10.380 27.715 1.00 95.75 556 TRP A O 1
ATOM 4356 N N . LEU A 1 557 ? -12.210 12.262 28.785 1.00 95.50 557 LEU A N 1
ATOM 4357 C CA . LEU A 1 557 ? -13.590 12.730 28.961 1.00 95.50 557 LEU A CA 1
ATOM 4358 C C . LEU A 1 557 ? -14.270 12.999 27.613 1.00 95.50 557 LEU A C 1
ATOM 4360 O O . LEU A 1 557 ? -15.442 12.674 27.445 1.00 95.50 557 LEU A O 1
ATOM 4364 N N . GLU A 1 558 ? -13.536 13.558 26.650 1.00 96.62 558 GLU A N 1
ATOM 4365 C CA . GLU A 1 558 ? -14.040 13.755 25.291 1.00 96.62 558 GLU A CA 1
ATOM 4366 C C . GLU A 1 558 ? -14.245 12.423 24.556 1.00 96.62 558 GLU A C 1
ATOM 4368 O O . GLU A 1 558 ? -15.290 12.209 23.949 1.00 96.62 558 GLU A O 1
ATOM 4373 N N . PHE A 1 559 ? -13.302 11.486 24.674 1.00 97.12 559 PHE A N 1
ATOM 4374 C CA . PHE A 1 559 ? -13.450 10.127 24.153 1.00 97.12 559 PHE A CA 1
ATOM 4375 C C . PHE A 1 559 ? -14.695 9.432 24.724 1.00 97.12 559 PHE A C 1
ATOM 4377 O O . PHE A 1 559 ? -15.492 8.883 23.968 1.00 97.12 559 PHE A O 1
ATOM 4384 N N . LEU A 1 560 ? -14.909 9.505 26.043 1.00 96.31 560 LEU A N 1
ATOM 4385 C CA . LEU A 1 560 ? -16.088 8.953 26.714 1.00 96.31 560 LEU A CA 1
ATOM 4386 C C . LEU A 1 560 ? -17.381 9.584 26.186 1.00 96.31 560 LEU A C 1
ATOM 4388 O O . LEU A 1 560 ? -18.342 8.861 25.914 1.00 96.31 560 LEU A O 1
ATOM 4392 N N . ARG A 1 561 ? -17.405 10.910 26.007 1.00 95.62 561 ARG A N 1
ATOM 4393 C CA . ARG A 1 561 ? -18.552 11.629 25.437 1.00 95.62 561 ARG A CA 1
ATOM 4394 C C . ARG A 1 561 ? -18.872 11.123 24.029 1.00 95.62 561 ARG A C 1
ATOM 4396 O O . ARG A 1 561 ? -20.003 10.718 23.777 1.00 95.62 561 ARG A O 1
ATOM 4403 N N . LEU A 1 562 ? -17.871 11.064 23.149 1.00 96.56 562 LEU A N 1
ATOM 4404 C CA . LEU A 1 562 ? -18.023 10.582 21.772 1.00 96.56 562 LEU A CA 1
ATOM 4405 C C . LEU A 1 562 ? -18.474 9.118 21.707 1.00 96.56 562 LEU A C 1
ATOM 4407 O O . LEU A 1 562 ? -19.353 8.779 20.919 1.00 96.56 562 LEU A O 1
ATOM 4411 N N . MET A 1 563 ? -17.924 8.256 22.566 1.00 95.81 563 MET A N 1
ATOM 4412 C CA . MET A 1 563 ? -18.358 6.862 22.694 1.00 95.81 563 MET A CA 1
ATOM 4413 C C . MET A 1 563 ? -19.821 6.763 23.142 1.00 95.81 563 MET A C 1
ATOM 4415 O O . MET A 1 563 ? -20.572 5.951 22.604 1.00 95.81 563 MET A O 1
ATOM 4419 N N . THR A 1 564 ? -20.240 7.594 24.098 1.00 90.56 564 THR A N 1
ATOM 4420 C CA . THR A 1 564 ? -21.612 7.598 24.631 1.00 90.56 564 THR A CA 1
ATOM 4421 C C . THR A 1 564 ? -22.620 8.100 23.596 1.00 90.56 564 THR A C 1
ATOM 4423 O O . THR A 1 564 ? -23.681 7.501 23.443 1.00 90.56 564 THR A O 1
ATOM 4426 N N . GLU A 1 565 ? -22.283 9.164 22.864 1.00 91.06 565 GLU A N 1
ATOM 4427 C CA . GLU A 1 565 ? -23.140 9.756 21.828 1.00 91.06 565 GLU A CA 1
ATOM 4428 C C . GLU A 1 565 ? -23.207 8.906 20.555 1.00 91.06 565 GLU A C 1
ATOM 4430 O O . GLU A 1 565 ? -24.270 8.765 19.955 1.00 91.06 565 GLU A O 1
ATOM 4435 N N . GLY A 1 566 ? -22.084 8.317 20.138 1.00 89.81 566 GLY A N 1
ATOM 4436 C CA . GLY A 1 566 ? -22.019 7.511 18.921 1.00 89.81 566 GLY A CA 1
ATOM 4437 C C . GLY A 1 566 ? -22.569 6.089 19.079 1.00 89.81 566 GLY A C 1
ATOM 4438 O O . GLY A 1 566 ? -22.822 5.411 18.083 1.00 89.81 566 GLY A O 1
ATOM 4439 N N . THR A 1 567 ? -22.796 5.622 20.310 1.00 90.06 567 THR A N 1
ATOM 4440 C CA . THR A 1 567 ? -23.334 4.280 20.575 1.00 90.06 567 THR A CA 1
ATOM 4441 C C . THR A 1 567 ? -24.840 4.329 20.777 1.00 90.06 567 THR A C 1
ATOM 4443 O O . THR A 1 567 ? -25.327 4.614 21.865 1.00 90.06 567 THR A O 1
ATOM 4446 N N . GLN A 1 568 ? -25.580 3.985 19.724 1.00 83.38 568 GLN A N 1
ATOM 4447 C CA . GLN A 1 568 ? -27.045 4.066 19.719 1.00 83.38 568 GLN A CA 1
ATOM 4448 C C . GLN A 1 568 ? -27.726 3.026 20.627 1.00 83.38 568 GLN A C 1
ATOM 4450 O O . GLN A 1 568 ? -28.814 3.272 21.135 1.00 83.38 568 GLN A O 1
ATOM 4455 N N . ALA A 1 569 ? -27.109 1.858 20.835 1.00 85.19 569 ALA A N 1
ATOM 4456 C CA . ALA A 1 569 ? -27.698 0.776 21.623 1.00 85.19 569 ALA A CA 1
ATOM 4457 C C . ALA A 1 569 ? -27.392 0.939 23.130 1.00 85.19 569 ALA A C 1
ATOM 4459 O O . ALA A 1 569 ? -26.218 0.839 23.510 1.00 85.19 569 ALA A O 1
ATOM 4460 N N . PRO A 1 570 ? -28.408 1.094 24.009 1.00 82.50 570 PRO A N 1
ATOM 4461 C CA . PRO A 1 570 ? -28.202 1.216 25.457 1.00 82.50 570 PRO A CA 1
ATOM 4462 C C . PRO A 1 570 ? -27.452 0.023 26.056 1.00 82.50 570 PRO A C 1
ATOM 4464 O O . PRO A 1 570 ? -26.551 0.191 26.876 1.00 82.50 570 PRO A O 1
ATOM 4467 N N . SER A 1 571 ? -27.749 -1.188 25.578 1.00 84.38 571 SER A N 1
ATOM 4468 C CA . SER A 1 571 ? -27.071 -2.407 26.021 1.00 84.38 571 SER A CA 1
ATOM 4469 C C . SER A 1 571 ? -25.576 -2.408 25.704 1.00 84.38 571 SER A C 1
ATOM 4471 O O . SER A 1 571 ? -24.775 -2.875 26.514 1.00 84.38 571 SER A O 1
ATOM 4473 N N . GLN A 1 572 ? -25.170 -1.843 24.564 1.00 87.88 572 GLN A N 1
ATOM 4474 C CA . GLN A 1 572 ? -23.757 -1.710 24.216 1.00 87.88 572 GLN A CA 1
ATOM 4475 C C . GLN A 1 572 ? -23.071 -0.625 25.055 1.00 87.88 572 GLN A C 1
ATOM 4477 O O . GLN A 1 572 ? -21.969 -0.866 25.543 1.00 87.88 572 GLN A O 1
ATOM 4482 N N . ARG A 1 573 ? -23.732 0.517 25.308 1.00 88.06 573 ARG A N 1
ATOM 4483 C CA . ARG A 1 573 ? -23.199 1.562 26.208 1.00 88.06 573 ARG A CA 1
ATOM 4484 C C . ARG A 1 573 ? -22.885 1.000 27.591 1.00 88.06 573 ARG A C 1
ATOM 4486 O O . ARG A 1 573 ? -21.798 1.228 28.124 1.00 88.06 573 ARG A O 1
ATOM 4493 N N . LEU A 1 574 ? -23.787 0.185 28.135 1.00 87.88 574 LEU A N 1
ATOM 4494 C CA . LEU A 1 574 ? -23.571 -0.483 29.415 1.00 87.88 574 LEU A CA 1
ATOM 4495 C C . LEU A 1 574 ? -22.423 -1.505 29.387 1.00 87.88 574 LEU A C 1
ATOM 4497 O O . LEU A 1 574 ? -21.700 -1.626 30.375 1.00 87.88 574 LEU A O 1
ATOM 4501 N N . ARG A 1 575 ? -22.223 -2.223 28.273 1.00 88.12 575 ARG A N 1
ATOM 4502 C CA . ARG A 1 575 ? -21.099 -3.168 28.108 1.00 88.12 575 ARG A CA 1
ATOM 4503 C C . ARG A 1 575 ? -19.740 -2.469 28.045 1.00 88.12 575 ARG A C 1
ATOM 4505 O O . ARG A 1 575 ? -18.760 -3.028 28.527 1.00 88.12 575 ARG A O 1
ATOM 4512 N N . ASP A 1 576 ? -19.679 -1.266 27.480 1.00 91.56 576 ASP A N 1
ATOM 4513 C CA . ASP A 1 576 ? -18.431 -0.505 27.341 1.00 91.56 576 ASP A CA 1
ATOM 4514 C C . ASP A 1 576 ? -18.060 0.280 28.606 1.00 91.56 576 ASP A C 1
ATOM 4516 O O . ASP A 1 576 ? -16.881 0.497 28.896 1.00 91.56 576 ASP A O 1
ATOM 4520 N N . SER A 1 577 ? -19.073 0.691 29.373 1.00 90.75 577 SER A N 1
ATOM 4521 C CA . SER A 1 577 ? -18.943 1.550 30.555 1.00 90.75 577 SER A CA 1
ATOM 4522 C C . SER A 1 577 ? -17.894 1.105 31.585 1.00 90.75 577 SER A C 1
ATOM 4524 O O . SER A 1 577 ? -17.139 1.970 32.031 1.00 90.75 577 SER A O 1
ATOM 4526 N N . PRO A 1 578 ? -17.748 -0.191 31.948 1.00 90.12 578 PRO A N 1
ATOM 4527 C CA . PRO A 1 578 ? -16.704 -0.625 32.879 1.00 90.12 578 PRO A CA 1
ATOM 4528 C C . PRO A 1 578 ? -15.298 -0.185 32.448 1.00 90.12 578 PRO A C 1
ATOM 4530 O O . PRO A 1 578 ? -14.496 0.241 33.278 1.00 90.12 578 PRO A O 1
ATOM 4533 N N . TYR A 1 579 ? -15.009 -0.259 31.148 1.00 93.69 579 TYR A N 1
ATOM 4534 C CA . TYR A 1 579 ? -13.708 0.089 30.580 1.00 93.69 579 TYR A CA 1
ATOM 4535 C C . TYR A 1 579 ? -13.557 1.606 30.404 1.00 93.69 579 TYR A C 1
ATOM 4537 O O . TYR A 1 579 ? -12.485 2.152 30.650 1.00 93.69 579 TYR A O 1
ATOM 4545 N N . LEU A 1 580 ? -14.632 2.313 30.038 1.00 94.06 580 LEU A N 1
ATOM 4546 C CA . LEU A 1 580 ? -14.618 3.776 29.889 1.00 94.06 580 LEU A CA 1
ATOM 4547 C C . LEU A 1 580 ? -14.457 4.509 31.231 1.00 94.06 580 LEU A C 1
ATOM 4549 O O . LEU A 1 580 ? -13.779 5.536 31.302 1.00 94.06 580 LEU A O 1
ATOM 4553 N N . LEU A 1 581 ? -15.039 3.973 32.304 1.0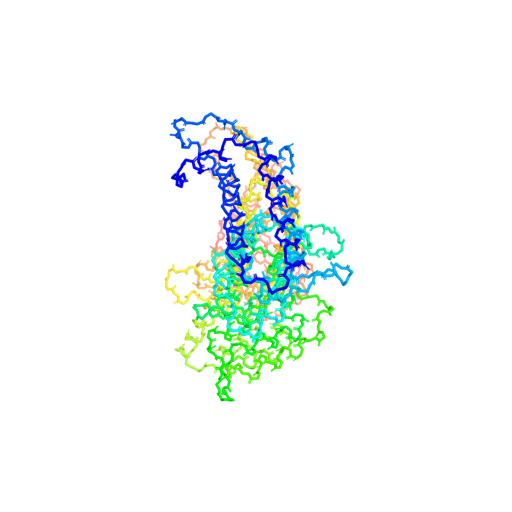0 93.00 581 LEU A N 1
ATOM 4554 C CA . LEU A 1 581 ? -14.972 4.554 33.648 1.00 93.00 581 LEU A CA 1
ATOM 4555 C C . LEU A 1 581 ? -13.660 4.217 34.379 1.00 93.00 581 LEU A C 1
ATOM 4557 O O . LEU A 1 581 ? -13.265 4.938 35.299 1.00 93.00 581 LEU A O 1
ATOM 4561 N N . LEU A 1 582 ? -12.953 3.156 33.965 1.00 91.12 582 LEU A N 1
ATOM 4562 C CA . LEU A 1 582 ? -11.738 2.689 34.637 1.00 91.12 582 LEU A CA 1
ATOM 4563 C C . LEU A 1 582 ? -10.651 3.778 34.730 1.00 91.12 582 LEU A C 1
ATOM 4565 O O . LEU A 1 582 ? -10.195 4.046 35.848 1.00 91.12 582 LEU A O 1
ATOM 4569 N N . PRO A 1 583 ? -10.258 4.475 33.648 1.00 90.81 583 PRO A N 1
ATOM 4570 C CA . PRO A 1 583 ? -9.243 5.518 33.758 1.00 90.81 583 PRO A CA 1
ATOM 4571 C C . PRO A 1 583 ? -9.689 6.704 34.612 1.00 90.81 583 PRO A C 1
ATOM 4573 O O . PRO A 1 583 ? -8.882 7.243 35.363 1.00 90.81 583 PRO A O 1
ATOM 4576 N N . LEU A 1 584 ? -10.974 7.071 34.589 1.00 90.88 584 LEU A N 1
ATOM 4577 C CA . LEU A 1 584 ? -11.489 8.139 35.453 1.00 90.88 584 LEU A CA 1
ATOM 4578 C C . LEU A 1 584 ? -11.362 7.782 36.936 1.00 90.88 584 LEU A C 1
ATOM 4580 O O . LEU A 1 584 ? -10.956 8.625 37.733 1.00 90.88 584 LEU A O 1
ATOM 4584 N N . SER A 1 585 ? -11.623 6.522 37.299 1.00 87.62 585 SER A N 1
ATOM 4585 C CA . SER A 1 585 ? -11.401 6.036 38.666 1.00 87.62 585 SER A CA 1
ATOM 4586 C C . SER A 1 585 ? -9.926 6.107 39.078 1.00 87.62 585 SER A C 1
ATOM 4588 O O . SER A 1 585 ? -9.627 6.491 40.206 1.00 87.62 585 SER A O 1
ATOM 4590 N N . SER A 1 586 ? -9.003 5.816 38.151 1.00 86.62 586 SER A N 1
ATOM 4591 C CA . SER A 1 586 ? -7.556 5.956 38.375 1.00 86.62 586 SER A CA 1
ATOM 4592 C C . SER A 1 586 ? -7.182 7.408 38.649 1.00 86.62 586 SER A C 1
ATOM 4594 O O . SER A 1 586 ? -6.500 7.702 39.627 1.00 86.62 586 SER A O 1
ATOM 4596 N N . PHE A 1 587 ? -7.696 8.330 37.831 1.00 85.56 587 PHE A N 1
ATOM 4597 C CA . PHE A 1 587 ? -7.443 9.759 37.982 1.00 85.56 587 PHE A CA 1
ATOM 4598 C C . PHE A 1 587 ? -7.996 10.314 39.305 1.00 85.56 587 PHE A C 1
ATOM 4600 O O . PHE A 1 587 ? -7.325 11.095 39.981 1.00 85.56 587 PHE A O 1
ATOM 4607 N N . LEU A 1 588 ? -9.207 9.903 39.692 1.00 84.94 588 LEU A N 1
ATOM 4608 C CA . LEU A 1 588 ? -9.834 10.310 40.952 1.00 84.94 588 LEU A CA 1
ATOM 4609 C C . LEU A 1 588 ? -9.113 9.726 42.176 1.00 84.94 588 LEU A C 1
ATOM 4611 O O . LEU A 1 588 ? -9.002 10.413 43.186 1.00 84.94 588 LEU A O 1
ATOM 4615 N N . GLY A 1 589 ? -8.586 8.502 42.074 1.00 77.19 589 GLY A N 1
ATOM 4616 C CA . GLY A 1 589 ? -7.815 7.858 43.140 1.00 77.19 589 GLY A CA 1
ATOM 4617 C C . GLY A 1 589 ? -6.386 8.393 43.315 1.00 77.19 589 GLY A C 1
ATOM 4618 O O . GLY A 1 589 ? -5.811 8.198 44.378 1.00 77.19 589 GLY A O 1
ATOM 4619 N N . SER A 1 590 ? -5.806 9.066 42.309 1.00 68.81 590 SER A N 1
ATOM 4620 C CA . SER A 1 590 ? -4.394 9.508 42.307 1.00 68.81 590 SER A CA 1
ATOM 4621 C C . SER A 1 590 ? -4.162 11.019 42.485 1.00 68.81 590 SER A C 1
ATOM 4623 O O . SER A 1 590 ? -3.017 11.477 42.449 1.00 68.81 590 SER A O 1
ATOM 4625 N N . SER A 1 591 ? -5.215 11.829 42.624 1.00 60.62 591 SER A N 1
ATOM 4626 C CA . SER A 1 591 ? -5.110 13.295 42.562 1.00 60.62 591 SER A CA 1
ATOM 4627 C C . SER A 1 591 ? -5.001 13.982 43.928 1.00 60.62 591 SER A C 1
ATOM 4629 O O . SER A 1 591 ? -5.931 13.901 44.725 1.00 60.62 591 SER A O 1
ATOM 4631 N N . ASP A 1 592 ? -3.953 14.794 44.128 1.00 57.91 592 ASP A N 1
ATOM 4632 C CA . ASP A 1 592 ? -3.933 15.818 45.185 1.00 57.91 592 ASP A CA 1
ATOM 4633 C C . ASP A 1 592 ? -5.007 16.901 44.912 1.00 57.91 592 ASP A C 1
ATOM 4635 O O . ASP A 1 592 ? -5.111 17.399 43.782 1.00 57.91 592 ASP A O 1
ATOM 4639 N N . PRO A 1 593 ? -5.820 17.279 45.914 1.00 50.50 593 PRO A N 1
ATOM 4640 C CA . PRO A 1 593 ? -7.114 17.939 45.709 1.00 50.50 593 PRO A CA 1
ATOM 4641 C C . PRO A 1 593 ? -7.085 19.422 45.292 1.00 50.50 593 PRO A C 1
ATOM 4643 O O . PRO A 1 593 ? -8.131 19.952 44.922 1.00 50.50 593 PRO A O 1
ATOM 4646 N N . SER A 1 594 ? -5.950 20.129 45.330 1.00 55.88 594 SER A N 1
ATOM 4647 C CA . SER A 1 594 ? -5.976 21.604 45.280 1.00 55.88 594 SER A CA 1
ATOM 4648 C C . SER A 1 594 ? -5.989 22.245 43.880 1.00 55.88 594 SER A C 1
ATOM 4650 O O . SER A 1 594 ? -6.516 23.345 43.759 1.00 55.88 594 SER A O 1
ATOM 4652 N N . ASP A 1 595 ? -5.497 21.578 42.823 1.00 56.41 595 ASP A N 1
ATOM 4653 C CA . ASP A 1 595 ? -5.280 22.210 41.494 1.00 56.41 595 ASP A CA 1
ATOM 4654 C C . ASP A 1 595 ? -6.162 21.673 40.339 1.00 56.41 595 ASP A C 1
ATOM 4656 O O . ASP A 1 595 ? -6.040 22.128 39.200 1.00 56.41 595 ASP A O 1
ATOM 4660 N N . MET A 1 596 ? -7.060 20.706 40.588 1.00 67.62 596 MET A N 1
ATOM 4661 C CA . MET A 1 596 ? -7.819 19.994 39.532 1.00 67.62 596 MET A CA 1
ATOM 4662 C C . MET A 1 596 ? -9.326 19.825 39.818 1.00 67.62 596 MET A C 1
ATOM 4664 O O . MET A 1 596 ? -9.984 18.993 39.189 1.00 67.62 596 MET A O 1
ATOM 4668 N N . SER A 1 597 ? -9.897 20.619 40.729 1.00 74.12 597 SER A N 1
ATOM 4669 C CA . SER A 1 597 ? -11.282 20.477 41.225 1.00 74.12 597 SER A CA 1
ATOM 4670 C C . SER A 1 597 ? -12.359 20.464 40.125 1.00 74.12 597 SER A C 1
ATOM 4672 O O . SER A 1 597 ? -13.276 19.638 40.148 1.00 74.12 597 SER A O 1
ATOM 4674 N N . GLY A 1 598 ? -12.228 21.319 39.105 1.00 81.75 598 GLY A N 1
ATOM 4675 C CA . GLY A 1 598 ? -13.150 21.342 37.963 1.00 81.75 598 GLY A CA 1
ATOM 4676 C C . GLY A 1 598 ? -13.098 20.063 37.119 1.00 81.75 598 GLY A C 1
ATOM 4677 O O . GLY A 1 598 ? -14.130 19.578 36.657 1.00 81.75 598 GLY A O 1
ATOM 4678 N N . LEU A 1 599 ? -11.909 19.471 36.955 1.00 83.88 599 LEU A N 1
ATOM 4679 C CA . LEU A 1 599 ? -11.753 18.215 36.222 1.00 83.88 599 LEU A CA 1
ATOM 4680 C C . LEU A 1 599 ? -12.269 17.026 37.040 1.00 83.88 599 LEU A C 1
ATOM 4682 O O . LEU A 1 599 ? -12.942 16.164 36.485 1.00 83.88 599 LEU A O 1
ATOM 4686 N N . GLN A 1 600 ? -12.015 17.012 38.353 1.00 84.50 600 GLN A N 1
ATOM 4687 C CA . GLN A 1 600 ? -12.553 16.002 39.272 1.00 84.50 600 GLN A CA 1
ATOM 4688 C C . GLN A 1 600 ? -14.083 15.983 39.239 1.00 84.50 600 GLN A C 1
ATOM 4690 O O . GLN A 1 600 ? -14.669 14.920 39.081 1.00 84.50 600 GLN A O 1
ATOM 4695 N N . THR A 1 601 ? -14.722 17.156 39.278 1.00 87.25 601 THR A N 1
ATOM 4696 C CA . THR A 1 601 ? -16.188 17.275 39.187 1.00 87.25 601 THR A CA 1
ATOM 4697 C C . THR A 1 601 ? -16.721 16.657 37.892 1.00 87.25 601 THR A C 1
ATOM 4699 O O . THR A 1 601 ? -17.660 15.866 37.925 1.00 87.25 601 THR A O 1
ATOM 4702 N N . ARG A 1 602 ? -16.083 16.949 36.749 1.00 89.38 602 ARG A N 1
ATOM 4703 C CA . ARG A 1 602 ? -16.447 16.348 35.453 1.00 89.38 602 ARG A CA 1
ATOM 4704 C C . ARG A 1 602 ? -16.229 14.832 35.423 1.00 89.38 602 ARG A C 1
ATOM 4706 O O . ARG A 1 602 ? -17.037 14.127 34.831 1.00 89.38 602 ARG A O 1
ATOM 4713 N N . CYS A 1 603 ? -15.162 14.335 36.051 1.00 89.56 603 CYS A N 1
ATOM 4714 C CA . CYS A 1 603 ? -14.889 12.899 36.147 1.00 89.56 603 CYS A CA 1
ATOM 4715 C C . CYS A 1 603 ? -15.939 12.178 36.999 1.00 89.56 603 CYS A C 1
ATOM 4717 O O . CYS A 1 603 ? -16.388 11.109 36.605 1.00 89.56 603 CYS A O 1
ATOM 4719 N N . THR A 1 604 ? -16.358 12.762 38.124 1.00 88.38 604 THR A N 1
ATOM 4720 C CA . THR A 1 604 ? -17.423 12.204 38.971 1.00 88.38 604 THR A CA 1
ATOM 4721 C C . THR A 1 604 ? -18.767 12.202 38.242 1.00 88.38 604 THR A C 1
ATOM 4723 O O . THR A 1 604 ? -19.443 11.178 38.217 1.00 88.38 604 THR A O 1
ATOM 4726 N N . ALA A 1 605 ? -19.119 13.306 37.573 1.00 90.44 605 ALA A N 1
ATOM 4727 C CA . ALA A 1 605 ? -20.362 13.413 36.806 1.00 90.44 605 ALA A CA 1
ATOM 4728 C C . ALA A 1 605 ? -20.441 12.406 35.640 1.00 90.44 605 ALA A C 1
ATOM 4730 O O . ALA A 1 605 ? -21.526 11.983 35.257 1.00 90.44 605 ALA A O 1
ATOM 4731 N N . ALA A 1 606 ? -19.302 11.961 35.095 1.00 91.81 606 ALA A N 1
ATOM 4732 C CA . ALA A 1 606 ? -19.269 10.976 34.011 1.00 91.81 606 ALA A CA 1
ATOM 4733 C C . ALA A 1 606 ? -19.794 9.579 34.411 1.00 91.81 606 ALA A C 1
ATOM 4735 O O . ALA A 1 606 ? -20.061 8.767 33.527 1.00 91.81 606 ALA A O 1
ATOM 4736 N N . PHE A 1 607 ? -19.966 9.291 35.708 1.00 90.50 607 PHE A N 1
ATOM 4737 C CA . PHE A 1 607 ? -20.596 8.052 36.184 1.00 90.50 607 PHE A CA 1
ATOM 4738 C C . PHE A 1 607 ? -22.132 8.105 36.125 1.00 90.50 607 PHE A C 1
ATOM 4740 O O . PHE A 1 607 ? -22.773 7.059 36.019 1.00 90.50 607 PHE A O 1
ATOM 4747 N N . GLU A 1 608 ? -22.738 9.297 36.153 1.00 89.06 608 GLU A N 1
ATOM 4748 C CA . GLU A 1 608 ? -24.199 9.470 36.200 1.00 89.06 608 GLU A CA 1
ATOM 4749 C C . GLU A 1 608 ? -24.932 8.870 34.984 1.00 89.06 608 GLU A C 1
ATOM 4751 O O . GLU A 1 608 ? -25.936 8.184 35.198 1.00 89.06 608 GLU A O 1
ATOM 4756 N N . PRO A 1 609 ? -24.453 9.026 33.727 1.00 86.56 609 PRO A N 1
ATOM 4757 C CA . PRO A 1 609 ? -25.104 8.413 32.568 1.00 86.56 609 PRO A CA 1
ATOM 4758 C C . PRO A 1 609 ? -25.166 6.886 32.654 1.00 86.56 609 PRO A C 1
ATOM 4760 O O . PRO A 1 609 ? -26.168 6.293 32.264 1.00 86.56 609 PRO A O 1
ATOM 4763 N N . PHE A 1 610 ? -24.132 6.243 33.209 1.00 86.56 610 PHE A N 1
ATOM 4764 C CA . PHE A 1 610 ? -24.135 4.794 33.414 1.00 86.56 610 PHE A CA 1
ATOM 4765 C C . PHE A 1 610 ? -25.181 4.377 34.452 1.00 86.56 610 PHE A C 1
ATOM 4767 O O . PHE A 1 610 ? -25.932 3.434 34.218 1.00 86.56 610 PHE A O 1
ATOM 4774 N N . VAL A 1 611 ? -25.253 5.086 35.582 1.00 86.31 611 VAL A N 1
ATOM 4775 C CA . VAL A 1 611 ? -26.256 4.824 36.627 1.00 86.31 611 VAL A CA 1
ATOM 4776 C C . VAL A 1 611 ? -27.670 4.964 36.056 1.00 86.31 611 VAL A C 1
ATOM 4778 O O . VAL A 1 611 ? -28.531 4.128 36.330 1.00 86.31 611 VAL A O 1
ATOM 4781 N N . ALA A 1 612 ? -27.905 5.993 35.237 1.00 85.19 612 ALA A N 1
ATOM 4782 C CA . ALA A 1 612 ? -29.183 6.208 34.568 1.00 85.19 612 ALA A CA 1
ATOM 4783 C C . ALA A 1 612 ? -29.521 5.072 33.587 1.00 85.19 612 ALA A C 1
ATOM 4785 O O . ALA A 1 612 ? -30.628 4.537 33.639 1.00 85.19 612 ALA A O 1
ATOM 4786 N N . ASP A 1 613 ? -28.568 4.660 32.744 1.00 84.44 613 ASP A N 1
ATOM 4787 C CA . ASP A 1 613 ? -28.753 3.555 31.796 1.00 84.44 613 ASP A CA 1
ATOM 4788 C C . ASP A 1 613 ? -28.969 2.202 32.506 1.00 84.44 613 ASP A C 1
ATOM 4790 O O . ASP A 1 613 ? -29.751 1.376 32.037 1.00 84.44 613 ASP A O 1
ATOM 4794 N N . TRP A 1 614 ? -28.306 1.962 33.645 1.00 85.56 614 TRP A N 1
ATOM 4795 C CA . TRP A 1 614 ? -28.440 0.723 34.424 1.00 85.56 614 TRP A CA 1
ATOM 4796 C C . TRP A 1 614 ? -29.812 0.613 35.098 1.00 85.56 614 TRP A C 1
ATOM 4798 O O . TRP A 1 614 ? -30.451 -0.444 35.055 1.00 85.56 614 TRP A O 1
ATOM 4808 N N . ASN A 1 615 ? -30.264 1.717 35.696 1.00 84.62 615 ASN A N 1
ATOM 4809 C CA . ASN A 1 615 ? -31.549 1.807 36.389 1.00 84.62 615 ASN A CA 1
ATOM 4810 C C . ASN A 1 615 ? -32.744 1.960 35.428 1.00 84.62 615 ASN A C 1
ATOM 4812 O O . ASN A 1 615 ? -33.889 1.857 35.866 1.00 84.62 615 ASN A O 1
ATOM 4816 N N . GLY A 1 616 ? -32.494 2.186 34.135 1.00 79.75 616 GLY A N 1
ATOM 4817 C CA . GLY A 1 616 ? -33.508 2.188 33.081 1.00 79.75 616 GLY A CA 1
ATOM 4818 C C . GLY A 1 616 ? -33.940 0.787 32.617 1.00 79.75 616 GLY A C 1
ATOM 4819 O O . GLY A 1 616 ? -33.583 -0.243 33.202 1.00 79.75 616 GLY A O 1
ATOM 4820 N N . ASP A 1 617 ? -34.711 0.752 31.524 1.00 67.38 617 ASP A N 1
ATOM 4821 C CA . ASP A 1 617 ? -35.177 -0.480 30.872 1.00 67.38 617 ASP A CA 1
ATOM 4822 C C . ASP A 1 617 ? -34.027 -1.171 30.119 1.00 67.38 617 ASP A C 1
ATOM 4824 O O . ASP A 1 617 ? -33.841 -1.027 28.911 1.00 67.38 617 ASP A O 1
ATOM 4828 N N . CYS A 1 618 ? -33.225 -1.922 30.871 1.00 70.81 618 CYS A N 1
ATOM 4829 C CA . CYS A 1 618 ? -32.163 -2.780 30.361 1.00 70.81 618 CYS A CA 1
ATOM 4830 C C . CYS A 1 618 ? -32.650 -4.2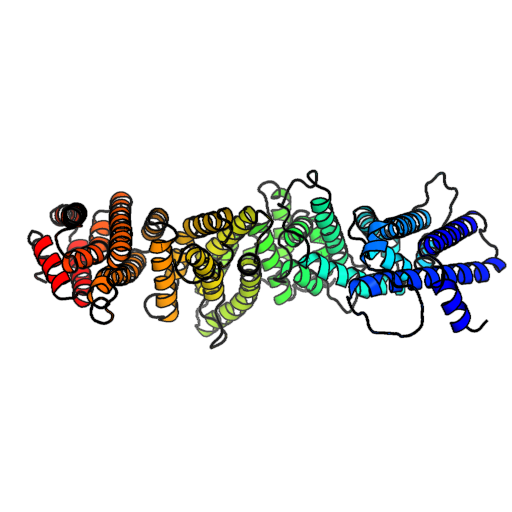33 30.281 1.00 70.81 618 CYS A C 1
ATOM 4832 O O . CYS A 1 618 ? -33.232 -4.756 31.237 1.00 70.81 618 CYS A O 1
ATOM 4834 N N . ASP A 1 619 ? -32.406 -4.891 29.146 1.00 78.75 619 ASP A N 1
ATOM 4835 C CA . ASP A 1 619 ? -32.804 -6.279 28.929 1.00 78.75 619 ASP A CA 1
ATOM 4836 C C . ASP A 1 619 ? -32.089 -7.254 29.890 1.00 78.75 619 ASP A C 1
ATOM 4838 O O . ASP A 1 619 ? -30.981 -7.012 30.385 1.00 78.75 619 ASP A O 1
ATOM 4842 N N . GLU A 1 620 ? -32.742 -8.380 30.181 1.00 77.75 620 GLU A N 1
ATOM 4843 C CA . GLU A 1 620 ? -32.282 -9.334 31.197 1.00 77.75 620 GLU A CA 1
ATOM 4844 C C . GLU A 1 620 ? -30.957 -10.026 30.818 1.00 77.75 620 GLU A C 1
ATOM 4846 O O . GLU A 1 620 ? -30.173 -10.386 31.700 1.00 77.75 620 GLU A O 1
ATOM 4851 N N . GLU A 1 621 ? -30.670 -10.201 29.522 1.00 78.62 621 GLU A N 1
ATOM 4852 C CA . GLU A 1 621 ? -29.402 -10.784 29.059 1.00 78.62 621 GLU A CA 1
ATOM 4853 C C . GLU A 1 621 ? -28.234 -9.828 29.299 1.00 78.62 621 GLU A C 1
ATOM 4855 O O . GLU A 1 621 ? -27.181 -10.219 29.808 1.00 78.62 621 GLU A O 1
ATOM 4860 N N . THR A 1 622 ? -28.433 -8.550 29.000 1.00 75.94 622 THR A N 1
ATOM 4861 C CA . THR A 1 622 ? -27.453 -7.498 29.238 1.00 75.94 622 THR A CA 1
ATOM 4862 C C . THR A 1 622 ? -27.170 -7.339 30.735 1.00 75.94 622 THR A C 1
ATOM 4864 O O . THR A 1 622 ? -25.997 -7.299 31.125 1.00 75.94 622 THR A O 1
ATOM 4867 N N . ARG A 1 623 ? -28.198 -7.386 31.599 1.00 80.12 623 ARG A N 1
ATOM 4868 C CA . ARG A 1 623 ? -28.023 -7.372 33.068 1.00 80.12 623 ARG A CA 1
ATOM 4869 C C . ARG A 1 623 ? -27.192 -8.544 33.605 1.00 80.12 623 ARG A C 1
ATOM 4871 O O . ARG A 1 623 ? -26.515 -8.380 34.617 1.00 80.12 623 ARG A O 1
ATOM 4878 N N . LYS A 1 624 ? -27.180 -9.701 32.930 1.00 81.12 624 LYS A N 1
ATOM 4879 C CA . LYS A 1 624 ? -26.354 -10.867 33.315 1.00 81.12 624 LYS A CA 1
ATOM 4880 C C . LYS A 1 624 ? -24.881 -10.720 32.921 1.00 81.12 624 LYS A C 1
ATOM 4882 O O . LYS A 1 624 ? -24.011 -11.256 33.606 1.00 81.12 624 LYS A O 1
ATOM 4887 N N . LEU A 1 625 ? -24.583 -10.006 31.834 1.00 78.75 625 LEU A N 1
ATOM 4888 C CA . LEU A 1 625 ? -23.225 -9.890 31.283 1.00 78.75 625 LEU A CA 1
ATOM 4889 C C . LEU A 1 625 ? -22.389 -8.791 31.958 1.00 78.75 625 LEU A C 1
ATOM 4891 O O . LEU A 1 625 ? -21.192 -8.975 32.192 1.00 78.75 625 LEU A O 1
ATOM 4895 N N . ILE A 1 626 ? -23.013 -7.662 32.300 1.00 83.56 626 ILE A N 1
ATOM 4896 C CA . ILE A 1 626 ? -22.324 -6.464 32.812 1.00 83.56 626 ILE A CA 1
ATOM 4897 C C . ILE A 1 626 ? -21.566 -6.705 34.135 1.00 83.56 626 ILE A C 1
ATOM 4899 O O . ILE A 1 626 ? -20.404 -6.288 34.220 1.00 83.56 626 ILE A O 1
ATOM 4903 N N . PRO A 1 627 ? -22.109 -7.423 35.145 1.00 84.75 627 PRO A N 1
ATOM 4904 C CA . PRO A 1 627 ? -21.367 -7.714 36.376 1.00 84.75 627 PRO A CA 1
ATOM 4905 C C . PRO A 1 627 ? -20.055 -8.475 36.130 1.00 84.75 627 PRO A C 1
ATOM 4907 O O . PRO A 1 627 ? -19.069 -8.293 36.844 1.00 84.75 627 PRO A O 1
ATOM 4910 N N . GLY A 1 628 ? -20.004 -9.326 35.096 1.00 82.44 628 GLY A N 1
ATOM 4911 C CA . GLY A 1 628 ? -18.779 -10.019 34.688 1.00 82.44 628 GLY A CA 1
ATOM 4912 C C . GLY A 1 628 ? -17.676 -9.053 34.245 1.00 82.44 628 GLY A C 1
ATOM 4913 O O . GLY A 1 628 ? -16.538 -9.172 34.707 1.00 82.44 628 GLY A O 1
ATOM 4914 N N . ALA A 1 629 ? -18.025 -8.064 33.420 1.00 82.06 629 ALA A N 1
ATOM 4915 C CA . ALA A 1 629 ? -17.095 -7.046 32.937 1.00 82.06 629 ALA A CA 1
ATOM 4916 C C . ALA A 1 629 ? -16.588 -6.141 34.076 1.00 82.06 629 ALA A C 1
ATOM 4918 O O . ALA A 1 629 ? -15.382 -5.918 34.191 1.00 82.06 629 ALA A O 1
ATOM 4919 N N . PHE A 1 630 ? -17.464 -5.711 34.994 1.00 83.69 630 PHE A N 1
ATOM 4920 C CA . PHE A 1 630 ? -17.042 -4.964 36.189 1.00 83.69 630 PHE A CA 1
ATOM 4921 C C . PHE A 1 630 ? -16.116 -5.776 37.091 1.00 83.69 630 PHE A C 1
ATOM 4923 O O . PHE A 1 630 ? -15.098 -5.258 37.542 1.00 83.69 630 PHE A O 1
ATOM 4930 N N . ARG A 1 631 ? -16.396 -7.064 37.324 1.00 83.12 631 ARG A N 1
ATOM 4931 C CA . ARG A 1 631 ? -15.490 -7.929 38.100 1.00 83.12 631 ARG A CA 1
ATOM 4932 C C . ARG A 1 631 ? -14.122 -8.059 37.439 1.00 83.12 631 ARG A C 1
ATOM 4934 O O . ARG A 1 631 ? -13.112 -8.081 38.137 1.00 83.12 631 ARG A O 1
ATOM 4941 N N . GLN A 1 632 ? -14.070 -8.134 36.113 1.00 83.00 632 GLN A N 1
ATOM 4942 C CA . GLN A 1 632 ? -12.813 -8.184 35.370 1.00 83.00 632 GLN A CA 1
ATOM 4943 C C . GLN A 1 632 ? -12.003 -6.892 35.529 1.00 83.00 632 GLN A C 1
ATOM 4945 O O . GLN A 1 632 ? -10.818 -6.963 35.846 1.00 83.00 632 GLN A O 1
ATOM 4950 N N . VAL A 1 633 ? -12.651 -5.735 35.390 1.00 84.44 633 VAL A N 1
ATOM 4951 C CA . VAL A 1 633 ? -12.047 -4.409 35.594 1.00 84.44 633 VAL A CA 1
ATOM 4952 C C . VAL A 1 633 ? -11.589 -4.214 37.046 1.00 84.44 633 VAL A C 1
ATOM 4954 O O . VAL A 1 633 ? -10.473 -3.777 37.312 1.00 84.44 633 VAL A O 1
ATOM 4957 N N . LEU A 1 634 ? -12.405 -4.616 38.022 1.00 82.25 634 LEU A N 1
ATOM 4958 C CA . LEU A 1 634 ? -12.058 -4.516 39.439 1.00 82.25 634 LEU A CA 1
ATOM 4959 C C . LEU A 1 634 ? -10.914 -5.462 39.830 1.00 82.25 634 LEU A C 1
ATOM 4961 O O . LEU A 1 634 ? -10.195 -5.172 40.780 1.00 82.25 634 LEU A O 1
ATOM 4965 N N . ARG A 1 635 ? -10.692 -6.580 39.128 1.00 82.25 635 ARG A N 1
ATOM 4966 C CA . ARG A 1 635 ? -9.522 -7.442 39.388 1.00 82.25 635 ARG A CA 1
ATOM 4967 C C . ARG A 1 635 ? -8.202 -6.750 39.052 1.00 82.25 635 ARG A C 1
ATOM 4969 O O . ARG A 1 635 ? -7.222 -7.007 39.745 1.00 82.25 635 ARG A O 1
ATOM 4976 N N . THR A 1 636 ? -8.180 -5.896 38.031 1.00 75.06 636 THR A N 1
ATOM 4977 C CA . THR A 1 636 ? -6.983 -5.151 37.610 1.00 75.06 636 THR A CA 1
ATOM 4978 C C . THR A 1 636 ? -6.849 -3.792 38.313 1.00 75.06 636 THR A C 1
ATOM 4980 O O . THR A 1 636 ? -5.763 -3.215 38.334 1.00 75.06 636 THR A O 1
ATOM 4983 N N . ALA A 1 637 ? -7.916 -3.297 38.951 1.00 80.62 637 ALA A N 1
ATOM 4984 C CA . ALA A 1 637 ? -7.924 -2.047 39.711 1.00 80.62 637 ALA A CA 1
ATOM 4985 C C . ALA A 1 637 ? -7.222 -2.147 41.085 1.00 80.62 637 ALA A C 1
ATOM 4987 O O . ALA A 1 637 ? -7.341 -3.144 41.810 1.00 80.62 637 ALA A O 1
ATOM 4988 N N . ASN A 1 638 ? -6.538 -1.069 41.483 1.00 81.62 638 ASN A N 1
ATOM 4989 C CA . ASN A 1 638 ? -5.950 -0.927 42.820 1.00 81.62 638 ASN A CA 1
ATOM 4990 C C . ASN A 1 638 ? -7.037 -0.586 43.880 1.00 81.62 638 ASN A C 1
ATOM 4992 O O . ASN A 1 638 ? -8.194 -0.353 43.517 1.00 81.62 638 ASN A O 1
ATOM 4996 N N . PRO A 1 639 ? -6.715 -0.589 45.189 1.00 82.50 639 PRO A N 1
ATOM 4997 C CA . PRO A 1 639 ? -7.694 -0.320 46.248 1.00 82.50 639 PRO A CA 1
ATOM 4998 C C . PRO A 1 639 ? -8.415 1.030 46.120 1.00 82.50 639 PRO A C 1
ATOM 5000 O O . PRO A 1 639 ? -9.627 1.082 46.317 1.00 82.50 639 PRO A O 1
ATOM 5003 N N . ASP A 1 640 ? -7.709 2.089 45.724 1.00 81.44 640 ASP A N 1
ATOM 5004 C CA . ASP A 1 640 ? -8.279 3.439 45.625 1.00 81.44 640 ASP A CA 1
ATOM 5005 C C . ASP A 1 640 ? -9.270 3.547 44.461 1.00 81.44 640 ASP A C 1
ATOM 5007 O O . ASP A 1 640 ? -10.386 4.041 44.617 1.00 81.44 640 ASP A O 1
ATOM 5011 N N . MET A 1 641 ? -8.921 2.976 43.306 1.00 83.81 641 MET A N 1
ATOM 5012 C CA . MET A 1 641 ? -9.815 2.871 42.151 1.00 83.81 641 MET A CA 1
ATOM 5013 C C . MET A 1 641 ? -11.072 2.065 42.482 1.00 83.81 641 MET A C 1
ATOM 5015 O O . MET A 1 641 ? -12.179 2.448 42.101 1.00 83.81 641 MET A O 1
ATOM 5019 N N . LYS A 1 642 ? -10.919 0.959 43.225 1.00 84.38 642 LYS A N 1
ATOM 5020 C CA . LYS A 1 642 ? -12.052 0.154 43.706 1.00 84.38 642 LYS A CA 1
ATOM 5021 C C . LYS A 1 642 ? -12.966 0.972 44.611 1.00 84.38 642 LYS A C 1
ATOM 5023 O O . LYS A 1 642 ? -14.179 0.891 44.451 1.00 84.38 642 LYS A O 1
ATOM 5028 N N . ALA A 1 643 ? -12.404 1.758 45.530 1.00 84.44 643 ALA A N 1
ATOM 5029 C CA . ALA A 1 643 ? -13.182 2.613 46.420 1.00 84.44 643 ALA A CA 1
ATOM 5030 C C . ALA A 1 643 ? -13.992 3.659 45.635 1.00 84.44 643 ALA A C 1
ATOM 5032 O O . ALA A 1 643 ? -15.179 3.836 45.910 1.00 84.44 643 ALA A O 1
ATOM 5033 N N . VAL A 1 644 ? -13.391 4.279 44.612 1.00 84.12 644 VAL A N 1
ATOM 5034 C CA . VAL A 1 644 ? -14.088 5.217 43.715 1.00 84.12 644 VAL A CA 1
ATOM 5035 C C . VAL A 1 644 ? -15.235 4.525 42.975 1.00 84.12 644 VAL A C 1
ATOM 5037 O O . VAL A 1 644 ? -16.353 5.031 43.002 1.00 84.12 644 VAL A O 1
ATOM 5040 N N . PHE A 1 645 ? -15.000 3.354 42.374 1.00 83.94 645 PHE A N 1
ATOM 5041 C CA . PHE A 1 645 ? -16.050 2.592 41.685 1.00 83.94 645 PHE A CA 1
ATOM 5042 C C . PHE A 1 645 ? -17.202 2.203 42.612 1.00 83.94 645 PHE A C 1
ATOM 5044 O O . PHE A 1 645 ? -18.362 2.390 42.257 1.00 83.94 645 PHE A O 1
ATOM 5051 N N . ILE A 1 646 ? -16.892 1.673 43.798 1.00 82.50 646 ILE A N 1
ATOM 5052 C CA . ILE A 1 646 ? -17.911 1.261 44.769 1.00 82.50 646 ILE A CA 1
ATOM 5053 C C . ILE A 1 646 ? -18.732 2.470 45.208 1.00 82.50 646 ILE A C 1
ATOM 5055 O O . ILE A 1 646 ? -19.947 2.356 45.276 1.00 82.50 646 ILE A O 1
ATOM 5059 N N . SER A 1 647 ? -18.087 3.610 45.472 1.00 85.00 647 SER A N 1
ATOM 5060 C CA . SER A 1 647 ? -18.749 4.855 45.874 1.00 85.00 647 SER A CA 1
ATOM 5061 C C . SER A 1 647 ? -19.639 5.435 44.768 1.00 85.00 647 SER A C 1
ATOM 5063 O O . SER A 1 647 ? -20.789 5.787 45.013 1.00 85.00 647 SER A O 1
ATOM 5065 N N . ALA A 1 648 ? -19.141 5.482 43.531 1.00 82.38 648 ALA A N 1
ATOM 5066 C CA . ALA A 1 648 ? -19.867 6.064 42.405 1.00 82.38 648 ALA A CA 1
ATOM 5067 C C . ALA A 1 648 ? -21.049 5.200 41.925 1.00 82.38 648 ALA A C 1
ATOM 5069 O O . ALA A 1 648 ? -21.978 5.723 41.316 1.00 82.38 648 ALA A O 1
ATOM 5070 N N . LEU A 1 649 ? -21.030 3.890 42.200 1.00 83.12 649 LEU A N 1
ATOM 5071 C CA . LEU A 1 649 ? -22.039 2.928 41.739 1.00 83.12 649 LEU A CA 1
ATOM 5072 C C . LEU A 1 649 ? -22.954 2.405 42.857 1.00 83.12 649 LEU A C 1
ATOM 5074 O O . LEU A 1 649 ? -23.655 1.415 42.656 1.00 83.12 649 LEU A O 1
ATOM 5078 N N . GLN A 1 650 ? -22.986 3.057 44.027 1.00 81.69 650 GLN A N 1
ATOM 5079 C CA . GLN A 1 650 ? -23.823 2.634 45.166 1.00 81.69 650 GLN A CA 1
ATOM 5080 C C . GLN A 1 650 ? -25.320 2.564 44.833 1.00 81.69 650 GLN A C 1
ATOM 5082 O O . GLN A 1 650 ? -26.047 1.795 45.451 1.00 81.69 650 GLN A O 1
ATOM 5087 N N . SER A 1 651 ? -25.772 3.352 43.858 1.00 79.25 651 SER A N 1
ATOM 5088 C CA . SER A 1 651 ? -27.156 3.423 43.381 1.00 79.25 651 SER A CA 1
ATOM 5089 C C . SER A 1 651 ? -27.505 2.398 42.291 1.00 79.25 651 SER A C 1
ATOM 5091 O O . SER A 1 651 ? -28.608 2.449 41.749 1.00 79.25 651 SER A O 1
ATOM 5093 N N . CYS A 1 652 ? -26.581 1.498 41.929 1.00 78.62 652 CYS A N 1
ATOM 5094 C CA . CYS A 1 652 ? -26.804 0.438 40.944 1.00 78.62 652 CYS A CA 1
ATOM 5095 C C . CYS A 1 652 ? -27.160 -0.884 41.640 1.00 78.62 652 CYS A C 1
ATOM 5097 O O . CYS A 1 652 ? -26.277 -1.678 41.986 1.00 78.62 652 CYS A O 1
ATOM 5099 N N . ASP A 1 653 ? -28.457 -1.141 41.823 1.00 69.31 653 ASP A N 1
ATOM 5100 C CA . ASP A 1 653 ? -28.943 -2.344 42.507 1.00 69.31 653 ASP A CA 1
ATOM 5101 C C . ASP A 1 653 ? -28.471 -3.635 41.812 1.00 69.31 653 ASP A C 1
ATOM 5103 O O . ASP A 1 653 ? -28.522 -3.769 40.588 1.00 69.31 653 ASP A O 1
ATOM 5107 N N . GLY A 1 654 ? -27.985 -4.600 42.603 1.00 68.25 654 GLY A N 1
ATOM 5108 C CA . GLY A 1 654 ? -27.578 -5.935 42.140 1.00 68.25 654 GLY A CA 1
ATOM 5109 C C . GLY A 1 654 ? -26.264 -6.017 41.344 1.00 68.25 654 GLY A C 1
ATOM 5110 O O . GLY A 1 654 ? -25.751 -7.119 41.153 1.00 68.25 654 GLY A O 1
ATOM 5111 N N . LEU A 1 655 ? -25.667 -4.890 40.934 1.00 73.94 655 LEU A N 1
ATOM 5112 C CA . LEU A 1 655 ? -24.473 -4.859 40.072 1.00 73.94 655 LEU A CA 1
ATOM 5113 C C . LEU A 1 655 ? -23.230 -5.484 40.733 1.00 73.94 655 LEU A C 1
ATOM 5115 O O . LEU A 1 655 ? -22.466 -6.200 40.087 1.00 73.94 655 LEU A O 1
ATOM 5119 N N . LEU A 1 656 ? -23.033 -5.219 42.028 1.00 66.75 656 LEU A N 1
ATOM 5120 C CA . LEU A 1 656 ? -21.863 -5.654 42.807 1.00 66.75 656 LEU A CA 1
ATOM 5121 C C . LEU A 1 656 ? -22.156 -6.841 43.748 1.00 66.75 656 LEU A C 1
ATOM 5123 O O . LEU A 1 656 ? -21.268 -7.265 44.483 1.00 66.75 656 LEU A O 1
ATOM 5127 N N . GLN A 1 657 ? -23.385 -7.374 43.739 1.00 57.34 657 GLN A N 1
ATOM 5128 C CA . GLN A 1 657 ? -23.853 -8.426 44.660 1.00 57.34 657 GLN A CA 1
ATOM 5129 C C . GLN A 1 657 ? -23.854 -9.847 44.045 1.00 57.34 657 GLN A C 1
ATOM 5131 O O . GLN A 1 657 ? -24.387 -10.764 44.667 1.00 57.34 657 GLN A O 1
ATOM 5136 N N . SER A 1 658 ? -23.252 -10.054 42.859 1.00 44.25 658 SER A N 1
ATOM 5137 C CA . SER A 1 658 ? -23.219 -11.353 42.142 1.00 44.25 658 SER A CA 1
ATOM 5138 C C . SER A 1 658 ? -21.833 -11.947 41.870 1.00 44.25 658 SER A C 1
ATOM 5140 O O . SER A 1 658 ? -20.873 -11.224 41.504 1.00 44.25 658 SER A O 1
#

Solvent-accessible surface area (backbone atoms only — not comparable to full-atom values): 36992 Å² total; per-residue (Å²): 128,58,73,68,60,59,60,48,60,62,72,72,52,58,68,70,60,51,48,52,50,47,50,52,51,51,50,50,50,54,50,45,57,45,71,53,82,88,50,83,81,46,56,66,53,50,54,49,49,51,52,51,46,45,52,54,41,45,55,50,49,52,59,55,50,64,51,68,70,79,65,79,70,82,71,85,86,74,97,72,91,75,55,58,70,57,51,69,73,64,50,53,59,60,50,49,32,49,54,48,46,54,49,50,43,52,49,68,60,50,55,90,87,64,66,49,76,63,55,59,71,62,34,55,71,68,62,50,66,48,59,53,48,50,30,65,72,44,98,43,68,70,39,46,53,49,51,45,58,56,74,64,36,64,71,57,53,71,53,95,47,61,67,68,58,55,46,36,43,65,72,48,50,48,57,46,49,62,50,46,35,45,65,55,70,68,60,70,97,55,63,71,85,78,42,77,66,60,41,49,43,43,48,54,19,50,47,50,48,51,58,42,36,34,86,53,74,53,49,92,89,56,52,55,65,57,56,47,41,58,51,63,55,34,43,67,37,25,68,49,36,36,38,42,32,40,42,58,37,66,46,32,52,65,50,32,48,42,30,52,58,72,70,44,67,98,53,98,82,62,57,45,56,71,68,59,45,49,52,52,50,50,48,50,46,49,30,62,53,64,57,57,52,91,83,51,54,81,36,37,63,58,47,22,49,57,51,30,72,40,36,48,81,89,48,23,83,34,38,64,43,80,47,65,68,61,23,43,40,51,59,41,54,51,52,71,70,47,88,49,72,66,56,36,52,53,55,31,42,57,48,32,60,57,52,34,41,52,46,48,42,55,43,30,65,53,57,50,62,75,67,47,95,68,80,90,57,80,57,57,70,60,50,49,32,37,42,53,40,50,19,52,46,28,45,46,31,31,66,45,27,42,74,43,80,52,85,98,48,84,18,48,47,57,48,49,49,43,52,69,63,51,53,55,48,59,58,69,52,63,68,54,85,68,93,86,63,98,68,84,70,80,64,70,60,67,70,56,57,51,44,51,32,50,45,47,39,75,34,40,32,31,44,51,38,15,49,63,64,46,65,52,92,76,38,68,66,53,40,48,53,51,40,57,47,50,51,44,35,59,74,74,55,35,41,68,40,50,31,53,26,51,69,63,36,85,41,73,68,52,33,46,50,53,42,41,50,42,23,57,51,51,19,48,66,42,44,65,70,68,73,68,72,80,80,64,99,63,96,82,54,67,67,64,53,52,53,50,51,49,52,51,52,52,46,48,54,49,28,49,49,49,45,57,69,71,41,83,49,68,65,55,47,56,62,43,41,53,35,65,47,43,28,47,25,27,42,66,53,60,58,77,75,87,87,48,57,73,58,51,51,54,50,59,55,65,45,50,65,55,50,51,56,65,76,43,98,59,57,74,68,53,66,66,49,40,42,57,52,42,52,55,49,52,71,77,43,54,73,50,27,44,50,45,50,55,64,72,45,68,87,45,83,71,53,86,78,117

pLDDT: mean 77.46, std 16.4, range [29.97, 97.12]

Mean predicted aligned error: 13.05 Å

Nearest PDB structures (foldseek):
  5k7v-assembly1_B  TM=2.204E-01  e=5.290E-02  synthetic construct
  6t80-assembly2_C  TM=4.568E-01  e=1.944E+00  Homo sapiens
  6gkf-assembly1_B  TM=3.173E-01  e=2.697E+00  Homo sapiens
  6u1s-assembly1_A  TM=2.000E-01  e=1.453E+00  synthetic construct
  3efz-assembly1_B  TM=2.537E-01  e=3.120E+00  Cryptosporidium parvum Iowa II

Sequence (658 aa):
MSDDAETKWWLDWEIGRRCAAMQGLQLLLLLILKTAGDLPSLDKAIRKLVHLSTRFRRALITCMQMSLDGSQTKMQGLTQSVSTSKLTGLGWRSELISRSVDFCECLLWPSPDSGLVTDTDTALAYLDSSVLEVVLSAENRASTSFFLRFLEEPRLQSSRGNPDLTAFVWTKLYPKLIDVSSSLPAAALSDPDDGADARLAVDFAEMAVLLTSSLTLRNPAEPPMSIYSAFVLRPSCSFEFRGHYLRLLFGDSDNFSRFYALLVPQSDDNSLSSDSAWNLFIGWLLYRFLYCDSQDTEDQPRIAALLASRFPPELTDFVSIVDPDLALLRLSHRLDTFKSFHERMAYREKIHRHLLSLVCVLCAPVDLSLSTESPTEDIRPELLYVFRAAGTLVQTCASLLYPSPVPCQTSAFERLASCLLLAPQRIFEQSSFVPGQGRVAAQPPPYLVETFRECIGEHLSQFLAGFAQLGYEKDSCLVRLLRDLLIFVYRKIGVSWLASAVIMSPTAAFRAHALRLLSEDVADLFKSRSDTVGAAGQQSTGQVSGELARKLCTSWLEFLRLMTEGTQAPSQRLRDSPYLLLPLSSFLGSSDPSDMSGLQTRCTAAFEPFVADWNGDCDEETRKLIPGAFRQVLRTANPDMKAVFISALQSCDGLLQS

Radius of gyration: 33.79 Å; Cα contacts (8 Å, |Δi|>4): 661; chains: 1; bounding box: 87×56×101 Å

Organism: Schistocephalus solidus (NCBI:txid70667)

Foldseek 3Di:
DPPVVVLVVCLPDDLVVLLVVLLVLLVVLQVCLLPPDDDPVCVVVSVVSLVVSLSSLVSSVVVLVVQPPPDPPDPPDDDDPDHSCVCVVVCSLVSSLVSLLVSLCCLQPNDPVRSRPHDNLNSLVSDALSSLLSLLVDLFPSSLVSVLVVLVPCVLQPDLHDVRVLCSCVVPVLVSLLVCQLVQACDDPDDCPPDRSLVSLLSSLSSLLSQLQGPRSDDPVQQSLNSVCSNQLDQSGDPSSNLSNLCQCQLDLVSVVSNLVSQDDPDPPAAGDQVSLLSVVLSLLCCVLQHDDPVSLPCLCVSLCSSLNRHDPLQNVLSNDSDNLVSLQVLQVVLVVDDDPVVSLVSLQVVQVSVLSSLSNLLSLLVVLLPDLARPDDCLSVLLSSLRSLLSNLLRPLVSQPDHSDPPDHTSLNSSLCRLQPSCLVLQVLPDDDPDDPDNSPRYDPSVLVSSLCSCLVSVLSNLSSLVVDPCPPDPVSVVSLLSRLQSCLQRRALLSSLVSLLSHPDLVSSLSSLQSNLLVLLVLLVVVPPVVPDDPDPPCVVVSVVSNVVSLVRLLVSLVSNCVSDPDLLSNLSSVLSSLNSLLSNLLRDDPDPQVVSVVSSLVSLVVNLVSLPDPDDPVSLVVNLVSNVVSVVSDDPSSVVSVCVSCVSRPPSPVD

Secondary structure (DSSP, 8-state):
--HHHHHHHGGGS-HHHHHHHHHHHHHHHHHHHHH-TT-TTTHHHHHHHHHHHHHHHHHHHHHHHTTTS-------S------HHHHHTTTHHHHHHHHHHHHHHHHHS--GGG-----HHHHHHH--HHHHHHHHT--SHHHHHHHHHHHH-HHHHSSS--HHHHHHIIIIIHHHHHHHHHH-----S--TTS-HHHHHHHHHHHHHHHHHH-SSS--TTS-HHHHHHHHHT-TTS-HHHHHHHHHHHHS-HHHHHHHHHHHS-SSTTPPPPHHHHHHHHHHHHHIIIII--TTTTSSHHHHHHHHHHHS-HHHHHHHTSS-HHHHHHHHHHHHHH--SHHHHHHHHHHHHHHHHHHHHHHHHHHHHHHH-SS--S--HHHHHHHHHHHHHHHHHHHHHHSS-SSTTSPPHHHHHIIIIIITTHHHHHHTS--TT----PPPPPHHHHHHHHHHHHHHHHHHHHHHHTTTTTT-HHHHHHHHHHHHHIIIII-HHHHHHHHHT-SSHHHHHHHHHHHHHHHHHHHHTTSGGGSS---TTSHHHHHHHHHHHHHHHHHHHHHHHHH---HHHHHHHHHHHHHHHHHHHHH--TTS-HHHHHHHHHTTHHHHHHHHSS--HHHHHHHHHHHHHHHHHS-HHHHHHHHHHTTTSTTTT--